Protein 3U0R (pdb70)

Structure (mmCIF, N/CA/C/O backbone):
data_3U0R
#
_entry.id   3U0R
#
_cell.length_a   46.423
_cell.length_b   88.614
_cell.length_c   136.290
_cell.angle_alpha   90.00
_cell.angle_beta   90.00
_cell.angle_gamma   90.00
#
_symmetry.space_group_name_H-M   'P 21 21 21'
#
loop_
_entity.id
_entity.type
_entity.pdbx_description
1 polymer 'Apoptosis inhibitor 5'
2 water water
#
loop_
_atom_site.group_PDB
_atom_site.id
_atom_site.type_symbol
_atom_site.label_atom_id
_atom_site.label_alt_id
_atom_site.label_comp_id
_atom_site.label_asym_id
_atom_site.label_entity_id
_atom_site.label_seq_id
_atom_site.pdbx_PDB_ins_code
_atom_site.Cartn_x
_atom_site.Cartn_y
_atom_site.Cartn_z
_atom_site.occupancy
_atom_site.B_iso_or_equiv
_atom_site.auth_seq_id
_atom_site.auth_comp_id
_atom_site.auth_asym_id
_atom_site.auth_atom_id
_atom_site.pdbx_PDB_model_num
ATOM 1 N N . PRO A 1 5 ? -3.858 42.915 19.197 1.00 56.95 2 PRO A N 1
ATOM 2 C CA . PRO A 1 5 ? -2.700 43.680 19.631 1.00 55.72 2 PRO A CA 1
ATOM 3 C C . PRO A 1 5 ? -1.655 42.824 20.232 1.00 51.65 2 PRO A C 1
ATOM 4 O O . PRO A 1 5 ? -0.550 42.993 19.802 1.00 55.02 2 PRO A O 1
ATOM 8 N N . THR A 1 6 ? -1.932 41.972 21.199 1.00 43.68 3 THR A N 1
ATOM 9 C CA . THR A 1 6 ? -0.774 41.192 21.719 1.00 43.17 3 THR A CA 1
ATOM 10 C C . THR A 1 6 ? -0.902 39.670 21.556 1.00 39.58 3 THR A C 1
ATOM 11 O O . THR A 1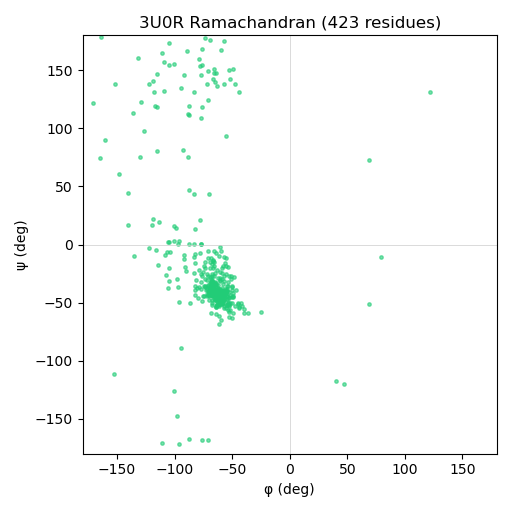 6 ? -1.975 39.113 21.789 1.00 36.85 3 THR A O 1
ATOM 15 N N . VAL A 1 7 ? 0.200 38.991 21.212 1.00 39.43 4 VAL A N 1
ATOM 16 C CA . VAL A 1 7 ? 0.140 37.535 20.983 1.00 37.96 4 VAL A CA 1
ATOM 17 C C . VAL A 1 7 ? -0.297 36.785 22.248 1.00 38.16 4 VAL A C 1
ATOM 18 O O . VAL A 1 7 ? -1.080 35.836 22.167 1.00 36.51 4 VAL A O 1
ATOM 22 N N . GLU A 1 8 ? 0.166 37.234 23.417 1.00 39.30 5 GLU A N 1
ATOM 23 C CA . GLU A 1 8 ? -0.237 36.595 24.676 1.00 41.55 5 GLU A CA 1
ATOM 24 C C . GLU A 1 8 ? -1.748 36.599 24.770 1.00 38.95 5 GLU A C 1
ATOM 25 O O . GLU A 1 8 ? -2.368 35.616 25.165 1.00 38.59 5 GLU A O 1
ATOM 31 N N . GLU A 1 9 ? -2.340 37.717 24.384 1.00 40.31 6 GLU A N 1
ATOM 32 C CA . GLU A 1 9 ? -3.752 37.899 24.580 1.00 40.35 6 GLU A CA 1
ATOM 33 C C . GLU A 1 9 ? -4.579 37.144 23.518 1.00 35.84 6 GLU A C 1
ATOM 34 O O . GLU A 1 9 ? -5.648 36.601 23.811 1.00 35.21 6 GLU A O 1
ATOM 40 N N . LEU A 1 10 ? -4.076 37.106 22.290 1.00 33.09 7 LEU A N 1
ATOM 41 C CA . LEU A 1 10 ? -4.713 36.316 21.230 1.00 33.31 7 LEU A CA 1
ATOM 42 C C . LEU A 1 10 ? -4.675 34.827 21.582 1.00 33.29 7 LEU A C 1
ATOM 43 O O . LEU A 1 10 ? -5.678 34.135 21.444 1.00 33.73 7 LEU A O 1
ATOM 48 N N . TYR A 1 11 ? -3.538 34.358 22.093 1.00 30.13 8 TYR A N 1
ATOM 49 C CA . TYR A 1 11 ? -3.453 32.993 22.572 1.00 33.75 8 TYR A CA 1
ATOM 50 C C . TYR A 1 11 ? -4.480 32.724 23.652 1.00 35.33 8 TYR A C 1
ATOM 51 O O . TYR A 1 11 ? -5.231 31.753 23.558 1.00 36.90 8 TYR A O 1
ATOM 60 N N . ARG A 1 12 ? -4.533 33.587 24.668 1.00 37.64 9 ARG A N 1
ATOM 61 C CA . ARG A 1 12 ? -5.485 33.383 25.757 1.00 37.79 9 ARG A CA 1
ATOM 62 C C . ARG A 1 12 ? -6.922 33.308 25.234 1.00 36.21 9 ARG A C 1
ATOM 63 O O . ARG A 1 12 ? -7.702 32.478 25.706 1.00 32.71 9 ARG A O 1
ATOM 71 N N . ASN A 1 13 ? -7.270 34.155 24.263 1.00 34.41 10 ASN A N 1
ATOM 72 C CA . ASN A 1 13 ? -8.662 34.180 23.781 1.00 37.69 10 ASN A CA 1
ATOM 73 C C . ASN A 1 13 ? -9.001 33.028 22.854 1.00 37.58 10 ASN A C 1
ATOM 74 O O . ASN A 1 13 ? -10.132 32.555 22.852 1.00 39.45 10 ASN A O 1
ATOM 79 N N . TYR A 1 14 ? -8.011 32.580 22.083 1.00 35.26 11 TYR A N 1
ATOM 80 C CA . TYR A 1 14 ? -8.075 31.304 21.402 1.00 34.53 11 TYR A CA 1
ATOM 81 C C . TYR A 1 14 ? -8.405 30.191 22.382 1.00 32.84 11 TYR A C 1
ATOM 82 O O . TYR A 1 14 ? -9.323 29.408 22.137 1.00 35.09 11 TYR A O 1
ATOM 91 N N . GLY A 1 15 ? -7.643 30.107 23.474 1.00 32.34 12 GLY A N 1
ATOM 92 C CA . GLY A 1 15 ? -7.882 29.113 24.523 1.00 32.49 12 GLY A CA 1
ATOM 93 C C . GLY A 1 15 ? -9.343 29.181 24.969 1.00 38.28 12 GLY A C 1
ATOM 94 O O . GLY A 1 15 ? -10.045 28.168 24.993 1.00 38.33 12 GLY A O 1
ATOM 95 N N . ILE A 1 16 ? -9.808 30.394 25.272 1.00 41.31 13 ILE A N 1
ATOM 96 C CA . ILE A 1 16 ? -11.187 30.635 25.689 1.00 43.81 13 ILE A CA 1
ATOM 97 C C . ILE A 1 16 ? -12.191 30.046 24.709 1.00 44.41 13 ILE A C 1
ATOM 98 O O . ILE A 1 16 ? -13.026 29.218 25.092 1.00 46.40 13 ILE A O 1
ATOM 103 N N . LEU A 1 17 ? -12.109 30.476 23.453 1.00 41.97 14 LEU A N 1
ATOM 104 C CA . LEU A 1 17 ? -13.035 30.002 22.435 1.00 42.24 14 LEU A CA 1
ATOM 105 C C . LEU A 1 17 ? -12.926 28.500 22.249 1.00 44.31 14 LEU A C 1
ATOM 106 O O . LEU A 1 17 ? -13.908 27.842 21.923 1.00 49.78 14 LEU A O 1
ATOM 111 N N . ALA A 1 18 ? -11.738 27.948 22.479 1.00 43.91 15 ALA A N 1
ATOM 112 C CA . ALA A 1 18 ? -11.534 26.517 22.241 1.00 45.95 15 ALA A CA 1
ATOM 113 C C . ALA A 1 18 ? -12.015 25.654 23.405 1.00 52.48 15 ALA A C 1
ATOM 114 O O . ALA A 1 18 ? -12.670 24.633 23.189 1.00 56.36 15 ALA A O 1
ATOM 116 N N . ASP A 1 19 ? -11.703 26.068 24.635 1.00 55.17 16 ASP A N 1
ATOM 117 C CA . ASP A 1 19 ? -12.155 25.344 25.827 1.00 56.26 16 ASP A CA 1
ATOM 118 C C . ASP A 1 19 ? -13.673 25.387 25.996 1.00 59.40 16 ASP A C 1
ATOM 119 O O . ASP A 1 19 ? -14.275 24.416 26.459 1.00 62.44 16 ASP A O 1
ATOM 124 N N . ALA A 1 20 ? -14.289 26.502 25.605 1.00 58.95 17 ALA A N 1
ATOM 125 C CA . ALA A 1 20 ? -15.743 26.656 25.698 1.00 61.89 17 ALA A CA 1
ATOM 126 C C . ALA A 1 20 ? -16.516 25.546 24.971 1.00 68.54 17 ALA A C 1
ATOM 127 O O . ALA A 1 20 ? -17.736 25.421 25.150 1.00 66.50 17 ALA A O 1
ATOM 129 N N . THR A 1 21 ? -15.799 24.742 24.171 1.00 72.27 18 THR A N 1
ATOM 130 C CA . THR A 1 21 ? -16.373 23.632 23.382 1.00 71.89 18 THR A CA 1
ATOM 131 C C . THR A 1 21 ? -17.720 24.022 22.771 1.00 75.09 18 THR A C 1
ATOM 132 O O . THR A 1 21 ? -17.812 25.057 22.111 1.00 75.25 18 THR A O 1
ATOM 136 N N . GLU A 1 22 ? -18.773 23.337 23.149 1.00 77.15 19 GLU A N 1
ATOM 137 C CA . GLU A 1 22 ? -20.076 23.568 22.567 1.00 76.01 19 GLU A CA 1
ATOM 138 C C . GLU A 1 22 ? -20.697 24.892 22.980 1.00 73.60 19 GLU A C 1
ATOM 139 O O . GLU A 1 22 ? -21.757 25.256 22.518 1.00 71.92 19 GLU A O 1
ATOM 145 N N . GLN A 1 23 ? -20.048 25.593 23.888 1.00 73.74 20 GLN A N 1
ATOM 146 C CA . GLN A 1 23 ? -20.556 26.861 24.382 1.00 72.83 20 GLN A CA 1
ATOM 147 C C . GLN A 1 23 ? -19.933 28.087 23.737 1.00 73.22 20 GLN A C 1
ATOM 148 O O . GLN A 1 23 ? -20.041 29.172 24.272 1.00 74.81 20 GLN A O 1
ATOM 154 N N . VAL A 1 24 ? -19.239 27.918 22.620 1.00 67.14 21 VAL A N 1
ATOM 155 C CA . VAL A 1 24 ? -18.384 28.993 22.086 1.00 63.39 21 VAL A CA 1
ATOM 156 C C . VAL A 1 24 ? -19.139 30.306 21.830 1.00 65.58 21 VAL A C 1
ATOM 157 O O . VAL A 1 24 ? -18.597 31.392 22.074 1.00 65.96 21 VAL A O 1
ATOM 161 N N . GLY A 1 25 ? -20.378 30.203 21.340 1.00 64.09 22 GLY A N 1
ATOM 162 C CA . GLY A 1 25 ? -21.220 31.375 21.069 1.00 61.53 22 GLY A CA 1
ATOM 163 C C . GLY A 1 25 ? -21.383 32.267 22.294 1.00 66.99 22 GLY A C 1
ATOM 164 O O . GLY A 1 25 ? -21.740 33.441 22.171 1.00 70.63 22 GLY A O 1
ATOM 165 N N . GLN A 1 26 ? -21.098 31.719 23.475 1.00 63.98 23 GLN A N 1
ATOM 166 C CA . GLN A 1 26 ? -21.257 32.451 24.726 1.00 65.24 23 GLN A CA 1
ATOM 167 C C . GLN A 1 26 ? -20.051 33.349 25.003 1.00 64.59 23 GLN A C 1
ATOM 168 O O . GLN A 1 26 ? -19.896 33.875 26.114 1.00 60.45 23 GLN A O 1
ATOM 174 N N . HIS A 1 27 ? -19.212 33.541 23.982 1.00 63.23 24 HIS A N 1
ATOM 175 C CA . HIS A 1 27 ? -17.963 34.298 24.127 1.00 57.73 24 HIS A CA 1
ATOM 176 C C . HIS A 1 27 ? -17.649 35.174 22.948 1.00 55.79 24 HIS A C 1
ATOM 177 O O . HIS A 1 27 ? -16.502 35.245 22.492 1.00 54.45 24 HIS A O 1
ATOM 184 N N . LYS A 1 28 ? -18.666 35.875 22.461 1.00 53.37 25 LYS A N 1
ATOM 185 C CA . LYS A 1 28 ? -18.507 36.848 21.387 1.00 52.02 25 LYS A CA 1
ATOM 186 C C . LYS A 1 28 ? -17.379 37.847 21.680 1.00 48.15 25 LYS A C 1
ATOM 187 O O . LYS A 1 28 ? -16.729 38.341 20.767 1.00 46.81 25 LYS A O 1
ATOM 193 N N . ASP A 1 29 ? -17.148 38.116 22.964 1.00 51.89 26 ASP A N 1
ATOM 194 C CA . ASP A 1 29 ? -16.113 39.060 23.418 1.00 52.12 26 ASP A CA 1
ATOM 195 C C . ASP A 1 29 ? -14.708 38.609 23.022 1.00 49.68 26 ASP A C 1
ATOM 196 O O . ASP A 1 29 ? -13.887 39.423 22.578 1.00 43.94 26 ASP A O 1
ATOM 201 N N . ALA A 1 30 ? -14.451 37.309 23.175 1.00 46.81 27 ALA A N 1
ATOM 202 C CA . ALA A 1 30 ? -13.141 36.733 22.866 1.00 42.96 27 ALA A CA 1
ATOM 203 C C . ALA A 1 30 ? -12.856 36.774 21.366 1.00 41.55 27 ALA A C 1
ATOM 204 O O . ALA A 1 30 ? -11.754 37.145 20.945 1.00 39.30 27 ALA A O 1
ATOM 206 N N . TYR A 1 31 ? -13.864 36.426 20.563 1.00 40.10 28 TYR A N 1
ATOM 207 C CA . TYR A 1 31 ? -13.717 36.441 19.114 1.00 41.87 28 TYR A CA 1
ATOM 208 C C . TYR A 1 31 ? -13.491 37.847 18.594 1.00 42.61 28 TYR A C 1
ATOM 209 O O . TYR A 1 31 ? -12.774 38.048 17.598 1.00 43.88 28 TYR A O 1
ATOM 218 N N . GLN A 1 32 ? -14.086 38.821 19.280 1.00 43.58 29 GLN A N 1
ATOM 219 C CA . GLN A 1 32 ? -13.893 40.225 18.932 1.00 41.95 29 GLN A CA 1
ATOM 220 C C . GLN A 1 32 ? -12.420 40.585 19.090 1.00 41.06 29 GLN A C 1
ATOM 221 O O . GLN A 1 32 ? -11.825 41.217 18.207 1.00 41.97 29 GLN A O 1
ATOM 227 N N . VAL A 1 33 ? -11.834 40.164 20.212 1.00 39.76 30 VAL A N 1
ATOM 228 C CA . VAL A 1 33 ? -10.413 40.360 20.462 1.00 40.22 30 VAL A CA 1
ATOM 229 C C . VAL A 1 33 ? -9.590 39.746 19.337 1.00 41.94 30 VAL A C 1
ATOM 230 O O . VAL A 1 33 ? -8.612 40.340 18.875 1.00 41.15 30 VAL A O 1
ATOM 234 N N . ILE A 1 34 ? -9.991 38.559 18.887 1.00 40.12 31 ILE A N 1
ATOM 235 C CA . ILE A 1 34 ? -9.325 37.946 17.746 1.00 39.46 31 ILE A CA 1
ATOM 236 C C . ILE A 1 34 ? -9.405 38.819 16.484 1.00 38.80 31 ILE A C 1
ATOM 237 O O . ILE A 1 34 ? -8.410 38.946 15.765 1.00 35.77 31 ILE A O 1
ATOM 242 N N . LEU A 1 35 ? -10.567 39.422 16.216 1.00 38.99 32 LEU A N 1
ATOM 243 C CA . LEU A 1 35 ? -10.700 40.277 15.025 1.00 37.87 32 LEU A CA 1
ATOM 244 C C . LEU A 1 35 ? -9.851 41.522 15.167 1.00 40.60 32 LEU A C 1
ATOM 245 O O . LEU A 1 35 ? -9.234 41.964 14.198 1.00 43.98 32 LEU A O 1
ATOM 250 N N . ASP A 1 36 ? -9.816 42.087 16.373 1.00 39.26 33 ASP A N 1
ATOM 251 C CA . ASP A 1 36 ? -8.917 43.204 16.650 1.00 40.40 33 ASP A CA 1
ATOM 252 C C . ASP A 1 36 ? -7.491 42.884 16.232 1.00 37.83 33 ASP A C 1
ATOM 253 O O . ASP A 1 36 ? -6.715 43.773 15.889 1.00 37.83 33 ASP A O 1
ATOM 258 N N . GLY A 1 37 ? -7.174 41.593 16.232 1.00 40.59 34 GLY A N 1
ATOM 259 C CA . GLY A 1 37 ? -5.847 41.097 15.894 1.00 40.91 34 GLY A CA 1
ATOM 260 C C . GLY A 1 37 ? -5.280 41.673 14.622 1.00 40.43 34 GLY A C 1
ATOM 261 O O . GLY A 1 37 ? -4.067 41.788 14.485 1.00 43.17 34 GLY A O 1
ATOM 262 N N . VAL A 1 38 ? -6.153 42.056 13.698 1.00 41.11 35 VAL A N 1
ATOM 263 C CA . VAL A 1 38 ? -5.710 42.515 12.382 1.00 42.87 35 VAL A CA 1
ATOM 264 C C . VAL A 1 38 ? -5.092 43.897 12.410 1.00 44.49 35 VAL A C 1
ATOM 265 O O . VAL A 1 38 ? -4.420 44.315 11.447 1.00 44.12 35 VAL A O 1
ATOM 269 N N . LYS A 1 39 ? -5.318 44.606 13.508 1.00 43.97 36 LYS A N 1
ATOM 270 C CA . LYS A 1 39 ? -4.698 45.906 13.696 1.00 46.59 36 LYS A CA 1
ATOM 271 C C . LYS A 1 39 ? -3.270 45.780 14.253 1.00 46.47 36 LYS A C 1
ATOM 272 O O . LYS A 1 39 ? -2.513 46.746 14.282 1.00 45.03 36 LYS A O 1
A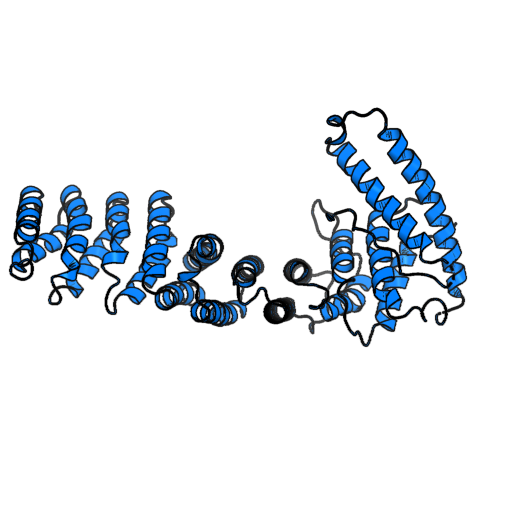TOM 278 N N . GLY A 1 40 ? -2.900 44.581 14.687 1.00 46.85 37 GLY A N 1
ATOM 279 C CA . GLY A 1 40 ? -1.610 44.385 15.346 1.00 44.28 37 GLY A CA 1
ATOM 280 C C . GLY A 1 40 ? -0.435 44.380 14.382 1.00 41.73 37 GLY A C 1
ATOM 281 O O . GLY A 1 40 ? -0.554 44.741 13.207 1.00 43.52 37 GLY A O 1
ATOM 282 N N . GLY A 1 41 ? 0.716 43.965 14.882 1.00 40.19 38 GLY A N 1
ATOM 283 C CA . GLY A 1 41 ? 1.885 43.837 14.026 1.00 39.82 38 GLY A CA 1
ATOM 284 C C . GLY A 1 41 ? 1.949 42.470 13.350 1.00 41.20 38 GLY A C 1
ATOM 285 O O . GLY A 1 41 ? 0.985 41.687 13.371 1.00 41.02 38 GLY A O 1
ATOM 286 N N . THR A 1 42 ? 3.107 42.182 12.776 1.00 37.96 39 THR A N 1
ATOM 287 C CA . THR A 1 42 ? 3.331 40.961 12.040 1.00 38.18 39 THR A CA 1
ATOM 288 C C . THR A 1 42 ? 2.911 39.690 12.783 1.00 38.59 39 THR A C 1
ATOM 289 O O . THR A 1 42 ? 1.992 38.997 12.344 1.00 36.58 39 THR A O 1
ATOM 293 N N . LYS A 1 43 ? 3.555 39.397 13.909 1.00 38.79 40 LYS A N 1
ATOM 294 C CA . LYS A 1 43 ? 3.282 38.149 14.609 1.00 40.16 40 LYS A CA 1
ATOM 295 C C . LYS A 1 43 ? 1.804 38.025 14.998 1.00 41.01 40 LYS A C 1
ATOM 296 O O . LYS A 1 43 ? 1.235 36.926 14.981 1.00 40.23 40 LYS A O 1
ATOM 302 N N . GLU A 1 44 ? 1.181 39.162 15.318 1.00 39.22 41 GLU A N 1
ATOM 303 C CA . GLU A 1 44 ? -0.217 39.189 15.733 1.00 36.53 41 GLU A CA 1
ATOM 304 C C . GLU A 1 44 ? -1.153 38.912 14.558 1.00 34.51 41 GLU A C 1
ATOM 305 O O . GLU A 1 44 ? -2.086 38.137 14.662 1.00 30.16 41 GLU A O 1
ATOM 311 N N . LYS A 1 45 ? -0.873 39.535 13.424 1.00 37.56 42 LYS A N 1
ATOM 312 C CA . LYS A 1 45 ? -1.653 39.297 12.227 1.00 36.53 42 LYS A CA 1
ATOM 313 C C . LYS A 1 45 ? -1.546 37.845 11.775 1.00 37.47 42 LYS A C 1
ATOM 314 O O . LYS A 1 45 ? -2.558 37.234 11.411 1.00 38.15 42 LYS A O 1
ATOM 320 N N . ARG A 1 46 ? -0.342 37.280 11.859 1.00 34.78 43 ARG A N 1
ATOM 321 C CA . ARG A 1 46 ? -0.141 35.872 11.553 1.00 33.25 43 ARG A CA 1
ATOM 322 C C . ARG A 1 46 ? -1.066 34.986 12.365 1.00 34.83 43 ARG A C 1
ATOM 323 O O . ARG A 1 46 ? -1.551 33.978 11.869 1.00 36.25 43 ARG A O 1
ATOM 331 N N . LEU A 1 47 ? -1.331 35.373 13.606 1.00 32.96 44 LEU A N 1
ATOM 332 C CA . LEU A 1 47 ? -2.245 34.615 14.429 1.00 30.53 44 LEU A CA 1
ATOM 333 C C . LEU A 1 47 ? -3.691 34.841 14.031 1.00 32.41 44 LEU A C 1
ATOM 334 O O . LEU A 1 47 ? -4.474 33.881 13.936 1.00 33.96 44 LEU A O 1
ATOM 339 N N . ALA A 1 48 ? -4.050 36.099 13.788 1.00 31.74 45 ALA A N 1
ATOM 340 C CA . ALA A 1 48 ? -5.428 36.431 13.448 1.00 32.92 45 ALA A CA 1
ATOM 341 C C . ALA A 1 48 ? -5.848 35.678 12.175 1.00 32.26 45 ALA A C 1
ATOM 342 O O . ALA A 1 48 ? -6.974 35.163 12.080 1.00 31.69 45 ALA A O 1
ATOM 344 N N . ALA A 1 49 ? -4.919 35.598 11.226 1.00 29.75 46 ALA A N 1
ATOM 345 C CA . ALA A 1 49 ? -5.122 34.865 9.984 1.00 29.23 46 ALA A CA 1
ATOM 346 C C . ALA A 1 49 ? -5.511 33.392 10.195 1.00 30.67 46 ALA A C 1
ATOM 347 O O . ALA A 1 49 ? -6.141 32.791 9.344 1.00 29.54 46 ALA A O 1
ATOM 349 N N . GLN A 1 50 ? -5.146 32.815 11.326 1.00 29.84 47 GLN A N 1
ATOM 350 C CA . GLN A 1 50 ? -5.560 31.466 11.595 1.00 29.81 47 GLN A CA 1
ATOM 351 C C . GLN A 1 50 ? -6.807 31.466 12.474 1.00 31.84 47 GLN A C 1
ATOM 352 O O . GLN A 1 50 ? -7.703 30.638 12.293 1.00 34.28 47 GLN A O 1
ATOM 358 N N . PHE A 1 51 ? -6.885 32.416 13.403 1.00 32.53 48 PHE A N 1
ATOM 359 C CA . PHE A 1 51 ? -7.924 32.377 14.429 1.00 31.46 48 PHE A CA 1
ATOM 360 C C . PHE A 1 51 ? -9.262 32.924 13.966 1.00 30.58 48 PHE A C 1
ATOM 361 O O . PHE A 1 51 ? -10.297 32.406 14.356 1.00 28.97 48 PHE A O 1
ATOM 369 N N . ILE A 1 52 ? -9.249 33.951 13.130 1.00 29.12 49 ILE A N 1
ATOM 370 C CA . ILE A 1 52 ? -10.501 34.435 12.565 1.00 31.09 49 ILE A CA 1
ATOM 371 C C . ILE A 1 52 ? -11.278 33.337 11.808 1.00 33.00 49 ILE A C 1
ATOM 372 O O . ILE A 1 52 ? -12.434 33.089 12.137 1.00 35.75 49 ILE A O 1
ATOM 377 N N . PRO A 1 53 ? -10.650 32.655 10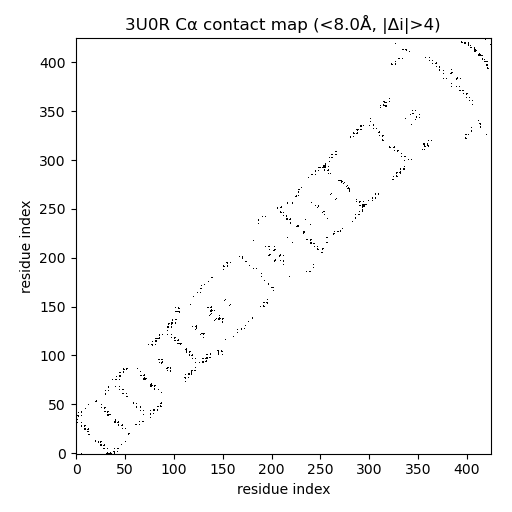.816 1.00 34.48 50 PRO A N 1
ATOM 378 C CA . PRO A 1 53 ? -11.449 31.641 10.106 1.00 33.22 50 PRO A CA 1
ATOM 379 C C . PRO A 1 53 ? -11.890 30.495 11.024 1.00 34.50 50 PRO A C 1
ATOM 380 O O . PRO A 1 53 ? -12.994 29.962 10.867 1.00 37.77 50 PRO A O 1
ATOM 384 N N . LYS A 1 54 ? -11.043 30.131 11.980 1.00 29.90 51 LYS A N 1
ATOM 385 C CA . LYS A 1 54 ? -11.293 28.945 12.789 1.00 31.09 51 LYS A CA 1
ATOM 386 C C . LYS A 1 54 ? -12.634 28.982 13.516 1.00 33.88 51 LYS A C 1
ATOM 387 O O . LYS A 1 54 ? -13.360 27.979 13.542 1.00 38.18 51 LYS A O 1
ATOM 393 N N . PHE A 1 55 ? -12.976 30.123 14.108 1.00 32.81 52 PHE A N 1
ATOM 394 C CA . PHE A 1 55 ? -14.213 30.174 14.892 1.00 37.29 52 PHE A CA 1
ATOM 395 C C . PHE A 1 55 ? -15.333 30.906 14.193 1.00 37.15 52 PHE A C 1
ATOM 396 O O . PHE A 1 55 ? -16.421 31.045 14.739 1.00 37.23 52 PHE A O 1
ATOM 404 N N . PHE A 1 56 ? -15.052 31.350 12.971 1.00 37.46 53 PHE A N 1
ATOM 405 C CA . PHE A 1 56 ? -15.978 32.145 12.186 1.00 39.92 53 PHE A CA 1
ATOM 406 C C . PHE A 1 56 ? -17.419 31.649 12.275 1.00 42.20 53 PHE A C 1
ATOM 407 O O . PHE A 1 56 ? -18.329 32.416 12.581 1.00 44.63 53 PHE A O 1
ATOM 415 N N . LYS A 1 57 ? -17.622 30.363 12.004 1.00 42.22 54 LYS A N 1
ATOM 416 C CA . LYS A 1 57 ? -18.961 29.802 11.921 1.00 42.36 54 LYS A CA 1
ATOM 417 C C . LYS A 1 57 ? -19.807 29.983 13.181 1.00 46.22 54 LYS A C 1
ATOM 418 O O . LYS A 1 57 ? -21.004 29.751 13.145 1.00 44.90 54 LYS A O 1
ATOM 424 N N . HIS A 1 58 ? -19.199 30.413 14.286 1.00 47.79 55 HIS A N 1
ATOM 425 C CA . HIS A 1 58 ? -19.927 30.485 15.558 1.00 46.16 55 HIS A CA 1
ATOM 426 C C . HIS A 1 58 ? -20.568 31.822 15.808 1.00 43.66 55 HIS A C 1
ATOM 427 O O . HIS A 1 58 ? -21.330 31.964 16.756 1.00 41.06 55 HIS A O 1
ATOM 434 N N . PHE A 1 59 ? -20.261 32.823 14.985 1.00 46.04 56 PHE A N 1
ATOM 435 C CA . PHE A 1 59 ? -20.664 34.210 15.310 1.00 46.14 56 PHE A CA 1
ATOM 436 C C . PHE A 1 59 ? -21.373 34.972 14.202 1.00 47.48 56 PHE A C 1
ATOM 437 O O . PHE A 1 59 ? -20.794 35.884 13.604 1.00 49.60 56 PHE A O 1
ATOM 445 N N . PRO A 1 60 ? -22.655 34.635 13.966 1.00 46.77 57 PRO A N 1
ATOM 446 C CA . PRO A 1 60 ? -23.470 35.249 12.908 1.00 49.33 57 PRO A CA 1
ATOM 447 C C . PRO A 1 60 ? -23.473 36.776 12.982 1.00 50.92 57 PRO A C 1
ATOM 448 O O . PRO A 1 60 ? -23.293 37.455 11.958 1.00 52.20 57 PRO A O 1
ATOM 452 N N . GLU A 1 61 ? -23.659 37.293 14.196 1.00 51.59 58 GLU A N 1
ATOM 453 C CA . GLU A 1 61 ? -23.683 38.724 14.482 1.00 54.36 58 GLU A CA 1
ATOM 454 C C . GLU A 1 61 ? -22.335 39.402 14.200 1.00 55.83 58 GLU A C 1
ATOM 455 O O . GLU A 1 61 ? -22.237 40.631 14.238 1.00 55.24 58 GLU A O 1
ATOM 461 N N . LEU A 1 62 ? -21.307 38.603 13.897 1.00 53.98 59 LEU A N 1
ATOM 462 C CA . LEU A 1 62 ? -19.986 39.149 13.565 1.00 49.30 59 LEU A CA 1
ATOM 463 C C . LEU A 1 62 ? -19.437 38.754 12.184 1.00 48.20 59 LEU A C 1
ATOM 464 O O . LEU A 1 62 ? -18.373 39.238 11.786 1.00 46.99 59 LEU A O 1
ATOM 469 N N . ALA A 1 63 ? -20.168 37.909 11.457 1.00 45.49 60 ALA A N 1
ATOM 470 C CA . ALA A 1 63 ? -19.751 37.440 10.131 1.00 44.04 60 ALA A CA 1
ATOM 471 C C . ALA A 1 63 ? -19.160 38.519 9.234 1.00 44.76 60 ALA A C 1
ATOM 472 O O . ALA A 1 63 ? -18.081 38.328 8.674 1.00 45.15 60 ALA A O 1
ATOM 474 N N . ASP A 1 64 ? -19.857 39.645 9.092 1.00 49.48 61 ASP A N 1
ATOM 475 C CA . ASP A 1 64 ? -19.410 40.715 8.190 1.00 49.00 61 ASP A CA 1
ATOM 476 C C . ASP A 1 64 ? -18.039 41.215 8.555 1.00 45.06 61 ASP A C 1
ATOM 477 O O . ASP A 1 64 ? -17.183 41.370 7.681 1.00 49.11 61 ASP A O 1
ATOM 482 N N . SER A 1 65 ? -17.840 41.485 9.844 1.00 39.98 62 SER A N 1
ATOM 483 C CA . SER A 1 65 ? -16.558 41.995 10.321 1.00 40.43 62 SER A CA 1
ATOM 484 C C . SER A 1 65 ? -15.458 40.952 10.161 1.00 41.79 62 SER A C 1
ATOM 485 O O . SER A 1 65 ? -14.300 41.298 9.924 1.00 42.72 62 SER A O 1
ATOM 488 N N . ALA A 1 66 ? -15.831 39.678 10.282 1.00 40.07 63 ALA A N 1
ATOM 489 C CA . ALA A 1 66 ? -14.896 38.563 10.141 1.00 40.27 63 ALA A CA 1
ATOM 490 C C . ALA A 1 66 ? -14.318 38.475 8.727 1.00 38.23 63 ALA A C 1
ATOM 491 O O . ALA A 1 66 ? -13.091 38.489 8.541 1.00 38.63 63 ALA A O 1
ATOM 493 N N . ILE A 1 67 ? -15.186 38.430 7.727 1.00 38.41 64 ILE A N 1
ATOM 494 C CA . ILE A 1 67 ? -14.695 38.349 6.350 1.00 40.87 64 ILE A CA 1
ATOM 495 C C . ILE A 1 67 ? -13.853 39.570 6.006 1.00 38.82 64 ILE A C 1
ATOM 496 O O . ILE A 1 67 ? -12.775 39.444 5.433 1.00 40.12 64 ILE A O 1
ATOM 501 N N . ASN A 1 68 ? -14.338 40.758 6.354 1.00 39.30 65 ASN A N 1
ATOM 502 C CA . ASN A 1 68 ? -13.598 41.973 6.011 1.00 38.71 65 ASN A CA 1
ATOM 503 C C . ASN A 1 68 ? -12.234 42.004 6.660 1.00 37.59 65 ASN A C 1
ATOM 504 O O . ASN A 1 68 ? -11.265 42.452 6.048 1.00 40.98 65 ASN A O 1
ATOM 509 N N . ALA A 1 69 ? -12.161 41.520 7.898 1.00 36.26 66 ALA A N 1
ATOM 510 C CA . ALA A 1 69 ? -10.886 41.446 8.612 1.00 35.58 66 ALA A CA 1
ATOM 511 C C . ALA A 1 69 ? -9.941 40.476 7.911 1.00 36.39 66 ALA A C 1
ATOM 512 O O . ALA A 1 69 ? -8.792 40.810 7.646 1.00 36.44 66 ALA A O 1
ATOM 514 N N . GLN A 1 70 ? -10.453 39.292 7.576 1.00 34.47 67 GLN A N 1
ATOM 515 C CA . GLN A 1 70 ? -9.690 38.326 6.827 1.00 35.58 67 GLN A CA 1
ATOM 516 C C . GLN A 1 70 ? -9.214 38.889 5.476 1.00 37.96 67 GLN A C 1
ATOM 517 O O . GLN A 1 70 ? -8.043 38.676 5.095 1.00 36.61 67 GLN A O 1
ATOM 523 N N . LEU A 1 71 ? -10.094 39.605 4.763 1.00 34.31 68 LEU A N 1
ATOM 524 C CA . LEU A 1 71 ? -9.719 40.169 3.453 1.00 33.71 68 LEU A CA 1
ATOM 525 C C . LEU A 1 71 ? -8.679 41.269 3.583 1.00 35.46 68 LEU A C 1
ATOM 526 O O . LEU A 1 71 ? -7.885 41.492 2.671 1.00 36.27 68 LEU A O 1
ATOM 531 N N . ASP A 1 72 ? -8.652 41.957 4.719 1.00 35.15 69 ASP A N 1
ATOM 532 C CA . ASP A 1 72 ? -7.555 42.894 4.949 1.00 39.08 69 ASP A CA 1
ATOM 533 C C . ASP A 1 72 ? -6.244 42.124 4.938 1.00 39.03 69 ASP A C 1
ATOM 534 O O . ASP A 1 72 ? -5.274 42.546 4.320 1.00 39.84 69 ASP A O 1
ATOM 539 N N . LEU A 1 73 ? -6.226 40.981 5.624 1.00 40.00 70 LEU A N 1
ATOM 540 C CA . LEU A 1 73 ? -5.022 40.166 5.699 1.00 37.08 70 LEU A CA 1
ATOM 541 C C . LEU A 1 73 ? -4.701 39.590 4.343 1.00 36.66 70 LEU A C 1
ATOM 542 O O . LEU A 1 73 ? -3.535 39.396 4.014 1.00 38.33 70 LEU A O 1
ATOM 547 N N . CYS A 1 74 ? -5.733 39.335 3.542 1.00 34.79 71 CYS A N 1
ATOM 548 C CA . CYS A 1 74 ? -5.488 38.830 2.192 1.00 37.52 71 CYS A CA 1
ATOM 549 C C . CYS A 1 74 ? -4.805 39.843 1.285 1.00 38.41 71 CYS A C 1
ATOM 550 O O . CYS A 1 74 ? -4.303 39.471 0.234 1.00 39.12 71 CYS A O 1
ATOM 553 N N . GLU A 1 75 ? -4.774 41.113 1.686 1.00 41.73 72 GLU A N 1
ATOM 554 C CA . GLU A 1 75 ? -4.054 42.133 0.900 1.00 42.60 72 GLU A CA 1
ATOM 555 C C . GLU A 1 75 ? -2.939 42.793 1.702 1.00 42.75 72 GLU A C 1
ATOM 556 O O . GLU A 1 75 ? -2.419 43.852 1.328 1.00 41.88 72 GLU A O 1
ATOM 562 N N . ASP A 1 76 ? -2.554 42.141 2.795 1.00 41.62 73 ASP A N 1
ATOM 563 C CA . ASP A 1 76 ? -1.383 42.561 3.534 1.00 44.12 73 ASP A CA 1
ATOM 564 C C . ASP A 1 76 ? -0.164 42.670 2.619 1.00 49.50 73 ASP A C 1
ATOM 565 O O . ASP A 1 76 ? -0.041 41.971 1.613 1.00 46.11 73 ASP A O 1
ATOM 570 N N . GLU A 1 77 ? 0.730 43.576 2.979 1.00 51.32 74 GLU A N 1
ATOM 571 C CA . GLU A 1 77 ? 1.960 43.807 2.240 1.00 49.66 74 GLU A CA 1
ATOM 572 C C . GLU A 1 77 ? 2.911 42.626 2.448 1.00 45.35 74 GLU A C 1
ATOM 573 O O . GLU A 1 77 ? 3.631 42.238 1.543 1.00 48.60 74 GLU A O 1
ATOM 579 N N . ASP A 1 78 ? 2.906 42.050 3.643 1.00 40.82 75 ASP A N 1
ATOM 580 C CA . ASP A 1 78 ? 3.706 40.866 3.893 1.00 39.84 75 ASP A CA 1
ATOM 581 C C . ASP A 1 78 ? 3.042 39.636 3.261 1.00 40.54 75 ASP A C 1
ATOM 582 O O . ASP A 1 78 ? 1.930 39.230 3.627 1.00 41.23 75 ASP A O 1
ATOM 587 N N . VAL A 1 79 ? 3.752 39.026 2.329 1.00 37.28 76 VAL A N 1
ATOM 588 C CA . VAL A 1 79 ? 3.176 37.969 1.534 1.00 35.98 76 VAL A CA 1
ATOM 589 C C . VAL A 1 79 ? 2.880 36.711 2.368 1.00 38.45 76 VAL A C 1
ATOM 590 O O . VAL A 1 79 ? 1.879 36.021 2.122 1.00 40.27 76 VAL A O 1
ATOM 594 N N . SER A 1 80 ? 3.698 36.434 3.381 1.00 36.05 77 SER A N 1
ATOM 595 C CA . SER A 1 80 ? 3.419 35.291 4.253 1.00 37.06 77 SER A CA 1
ATOM 596 C C . SER A 1 80 ? 2.155 35.517 5.092 1.00 37.97 77 SER A C 1
ATOM 597 O O . SER A 1 80 ? 1.432 34.571 5.413 1.00 41.15 77 SER A O 1
ATOM 600 N N . ILE A 1 81 ? 1.868 36.769 5.428 1.00 37.45 78 ILE A N 1
ATOM 601 C CA . ILE A 1 81 ? 0.582 37.070 6.033 1.00 35.52 78 ILE A CA 1
ATOM 602 C C . ILE A 1 81 ? -0.534 36.807 5.006 1.00 36.43 78 ILE A C 1
ATOM 603 O O . ILE A 1 81 ? -1.583 36.260 5.349 1.00 34.50 78 ILE A O 1
ATOM 608 N N . ARG A 1 82 ? -0.308 37.177 3.748 1.00 34.74 79 ARG A N 1
ATOM 609 C CA . ARG A 1 82 ? -1.327 36.943 2.725 1.00 35.11 79 ARG A CA 1
ATOM 610 C C . ARG A 1 82 ? -1.527 35.449 2.506 1.00 32.05 79 ARG A C 1
ATOM 611 O O . ARG A 1 82 ? -2.653 34.981 2.426 1.00 32.12 79 ARG A O 1
ATOM 619 N N . ARG A 1 83 ? -0.434 34.703 2.469 1.00 32.49 80 ARG A N 1
ATOM 620 C CA . ARG A 1 83 ? -0.501 33.258 2.286 1.00 34.04 80 ARG A CA 1
ATOM 621 C C . ARG A 1 83 ? -1.326 32.533 3.365 1.00 34.85 80 ARG A C 1
ATOM 622 O O . ARG A 1 83 ? -2.144 31.660 3.040 1.00 32.23 80 ARG A O 1
ATOM 630 N N . GLN A 1 84 ? -1.129 32.917 4.628 1.00 33.51 81 GLN A N 1
ATOM 631 C CA . GLN A 1 84 ? -1.862 32.317 5.744 1.00 31.73 81 GLN A CA 1
ATOM 632 C C . GLN A 1 84 ? -3.334 32.679 5.688 1.00 30.08 81 GLN A C 1
ATOM 633 O O . GLN A 1 84 ? -4.191 31.827 5.913 1.00 35.52 81 GLN A O 1
ATOM 639 N N . ALA A 1 85 ? -3.629 33.933 5.365 1.00 30.06 82 ALA A N 1
ATOM 640 C CA . ALA A 1 85 ? -5.007 34.412 5.251 1.00 30.57 82 ALA A CA 1
ATOM 641 C C . ALA A 1 85 ? -5.716 33.769 4.063 1.00 31.22 82 ALA A C 1
ATOM 642 O O . ALA A 1 85 ? -6.874 33.353 4.153 1.00 30.58 82 ALA A O 1
ATOM 644 N N . ILE A 1 86 ? -5.016 33.692 2.944 1.00 31.63 83 ILE A N 1
ATOM 645 C CA . ILE A 1 86 ? -5.625 33.170 1.741 1.00 34.37 83 ILE A CA 1
ATOM 646 C C . ILE A 1 86 ? -5.963 31.684 1.879 1.00 33.08 83 ILE A C 1
ATOM 647 O O . ILE A 1 86 ? -6.973 31.231 1.379 1.00 32.88 83 ILE A O 1
ATOM 652 N N . LYS A 1 87 ? -5.115 30.937 2.575 1.00 34.46 84 LYS A N 1
ATOM 653 C CA . LYS A 1 87 ? -5.310 29.500 2.731 1.00 33.33 84 LYS A CA 1
ATOM 654 C C . LYS A 1 87 ? -6.649 29.175 3.396 1.00 36.10 84 LYS A C 1
ATOM 655 O O . LYS A 1 87 ? -7.187 28.098 3.199 1.00 37.29 84 LYS A O 1
ATOM 661 N N . GLU A 1 88 ? -7.191 30.117 4.167 1.00 40.71 85 GLU A N 1
ATOM 662 C CA . GLU A 1 88 ? -8.376 29.858 5.002 1.00 37.66 85 GLU A CA 1
ATOM 663 C C . GLU A 1 88 ? -9.704 30.429 4.474 1.00 36.82 85 GLU A C 1
ATOM 664 O O . GLU A 1 88 ? -10.777 30.144 5.032 1.00 35.74 85 GLU A O 1
ATOM 670 N N . LEU A 1 89 ? -9.628 31.209 3.396 1.00 33.41 86 LEU A N 1
ATOM 671 C CA . LEU A 1 89 ? -10.800 31.778 2.736 1.00 33.44 86 LEU A CA 1
ATOM 672 C C . LEU A 1 89 ? -11.985 30.804 2.470 1.00 32.92 86 LEU A C 1
ATOM 673 O O . LEU A 1 89 ? -13.137 31.205 2.630 1.00 33.77 86 LEU A O 1
ATOM 678 N N . PRO A 1 90 ? -11.712 29.536 2.070 1.00 30.84 87 PRO A N 1
ATOM 679 C CA . PRO A 1 90 ? -12.826 28.580 1.921 1.00 31.75 87 PRO A CA 1
ATOM 680 C C . PRO A 1 90 ? -13.726 28.452 3.155 1.00 33.43 87 PRO A C 1
ATOM 681 O O . PRO A 1 90 ? -14.890 28.144 3.010 1.00 36.56 87 PRO A O 1
ATOM 685 N N . GLN A 1 91 ? -13.194 28.713 4.346 1.00 35.03 88 GLN A N 1
ATOM 686 C CA . GLN A 1 91 ? -13.974 28.636 5.579 1.00 35.90 88 GLN A CA 1
ATOM 687 C C . GLN A 1 91 ? -15.006 29.736 5.690 1.00 36.39 88 GLN A C 1
ATOM 688 O O . GLN A 1 91 ? -15.942 29.636 6.487 1.00 35.34 88 GLN A O 1
ATOM 694 N N . PHE A 1 92 ? -14.807 30.807 4.933 1.00 35.56 89 PHE A N 1
ATOM 695 C CA . PHE A 1 92 ? -15.725 31.941 4.988 1.00 37.79 89 PHE A CA 1
ATOM 696 C C . PHE A 1 92 ? -16.802 31.778 3.950 1.00 36.57 89 PHE A C 1
ATOM 697 O O . PHE A 1 92 ? -17.800 32.489 3.983 1.00 38.35 89 PHE A O 1
ATOM 705 N N . ALA A 1 93 ? -16.596 30.831 3.038 1.00 35.64 90 ALA A N 1
ATOM 706 C CA . ALA A 1 93 ? -17.426 30.716 1.854 1.00 38.51 90 ALA A CA 1
ATOM 707 C C . ALA A 1 93 ? -18.691 29.947 2.157 1.00 40.58 90 ALA A C 1
ATOM 708 O O . ALA A 1 93 ? -19.107 29.085 1.379 1.00 41.08 90 ALA A O 1
ATOM 710 N N . THR A 1 94 ? -19.299 30.257 3.295 1.00 41.90 91 THR A N 1
ATOM 711 C CA . THR A 1 94 ? -20.527 29.597 3.694 1.00 46.00 91 THR A CA 1
ATOM 712 C C . THR A 1 94 ? -21.695 30.534 3.482 1.00 46.96 91 THR A C 1
ATOM 713 O O . THR A 1 94 ? -21.502 31.719 3.155 1.00 45.04 91 THR A O 1
ATOM 717 N N . GLY A 1 95 ? -22.899 29.990 3.689 1.00 50.00 92 GLY A N 1
ATOM 718 C CA . GLY A 1 95 ? -24.155 30.677 3.409 1.00 48.56 92 GLY A CA 1
ATOM 719 C C . GLY A 1 95 ? -24.088 31.311 2.036 1.00 48.49 92 GLY A C 1
ATOM 720 O O . GLY A 1 95 ? -23.843 30.623 1.028 1.00 43.79 92 GLY A O 1
ATOM 721 N N . GLU A 1 96 ? -24.233 32.634 2.032 1.00 46.83 93 GLU A N 1
ATOM 722 C CA . GLU A 1 96 ? -24.278 33.434 0.825 1.00 48.74 93 GLU A CA 1
ATOM 723 C C . GLU A 1 96 ? -22.957 34.142 0.497 1.00 44.94 93 GLU A C 1
ATOM 724 O O . GLU A 1 96 ? -22.959 35.071 -0.306 1.00 47.51 93 GLU A O 1
ATOM 730 N N . ASN A 1 97 ? -21.840 33.732 1.098 1.00 40.80 94 ASN A N 1
ATOM 731 C CA . ASN A 1 97 ? -20.551 34.426 0.849 1.00 40.27 94 ASN A CA 1
ATOM 732 C C . ASN A 1 97 ? -19.691 33.888 -0.296 1.00 39.71 94 ASN A C 1
ATOM 733 O O . ASN A 1 97 ? -18.817 34.593 -0.810 1.00 42.93 94 ASN A O 1
ATOM 738 N N . LEU A 1 98 ? -19.953 32.647 -0.694 1.00 38.77 95 LEU A N 1
ATOM 739 C CA . LEU A 1 98 ? -19.109 31.922 -1.639 1.00 36.17 95 LEU A CA 1
ATOM 740 C C . LEU A 1 98 ? -18.830 32.679 -2.944 1.00 35.92 95 LEU A C 1
ATOM 741 O O . LEU A 1 98 ? -17.706 32.642 -3.437 1.00 35.07 95 LEU A O 1
ATOM 746 N N . PRO A 1 99 ? -19.841 33.364 -3.499 1.00 36.39 96 PRO A N 1
ATOM 747 C CA . PRO A 1 99 ? -19.606 34.063 -4.773 1.00 37.01 96 PRO A CA 1
ATOM 748 C C . PRO A 1 99 ? -18.715 35.284 -4.629 1.00 37.77 96 PRO A C 1
ATOM 749 O O . PRO A 1 99 ? -17.918 35.606 -5.529 1.00 38.31 96 PRO A O 1
ATOM 753 N N . ARG A 1 100 ? -18.846 35.968 -3.504 1.00 36.96 97 ARG A N 1
ATOM 754 C CA . ARG A 1 100 ? -17.958 37.056 -3.214 1.00 37.43 97 ARG A CA 1
ATOM 755 C C . ARG A 1 100 ? -16.523 36.502 -3.014 1.00 38.57 97 ARG A C 1
ATOM 756 O O . ARG A 1 100 ? -15.545 37.084 -3.469 1.00 45.42 97 ARG A O 1
ATOM 764 N N . VAL A 1 101 ? -16.426 35.368 -2.332 1.00 36.17 98 VAL A N 1
ATOM 765 C CA . VAL A 1 101 ? -15.157 34.710 -2.061 1.00 34.12 98 VAL A CA 1
ATOM 766 C C . VAL A 1 101 ? -14.539 34.146 -3.345 1.00 35.40 98 VAL A C 1
ATOM 767 O O . VAL A 1 101 ? -13.313 34.180 -3.520 1.00 35.53 98 VAL A O 1
ATOM 771 N N . ALA A 1 102 ? -15.381 33.637 -4.244 1.00 33.09 99 ALA A N 1
ATOM 772 C CA . ALA A 1 102 ? -14.901 33.125 -5.523 1.00 33.59 99 ALA A CA 1
ATOM 773 C C . ALA A 1 102 ? -14.281 34.267 -6.320 1.00 33.44 99 ALA A C 1
ATOM 774 O O . ALA A 1 102 ? -13.216 34.113 -6.944 1.00 32.29 99 ALA A O 1
ATOM 776 N N . ASP A 1 103 ? -14.923 35.425 -6.250 1.00 32.96 100 ASP A N 1
ATOM 777 C CA . ASP A 1 103 ? -14.441 36.617 -6.921 1.00 34.36 100 ASP A CA 1
ATOM 778 C C . ASP A 1 103 ? -13.058 37.041 -6.440 1.00 38.75 100 ASP A C 1
ATOM 779 O O . ASP A 1 103 ? -12.157 37.300 -7.254 1.00 43.42 100 ASP A O 1
ATOM 784 N N . ILE A 1 104 ? -12.883 37.108 -5.122 1.00 33.82 101 ILE A N 1
ATOM 785 C CA . ILE A 1 104 ? -11.612 37.482 -4.564 1.00 34.83 101 ILE A CA 1
ATOM 786 C C . ILE A 1 104 ? -10.504 36.506 -4.988 1.00 35.78 101 ILE A C 1
ATOM 787 O O . ILE A 1 104 ? -9.435 36.929 -5.437 1.00 35.45 101 ILE A O 1
ATOM 792 N N . LEU A 1 105 ? -10.761 35.207 -4.860 1.00 34.30 102 LEU A N 1
ATOM 793 C CA . LEU A 1 105 ? -9.748 34.203 -5.170 1.00 32.41 102 LEU A CA 1
ATOM 794 C C . LEU A 1 105 ? -9.333 34.297 -6.624 1.00 33.47 102 LEU A C 1
ATOM 795 O O . LEU A 1 105 ? -8.145 34.215 -6.931 1.00 32.22 102 LEU A O 1
ATOM 800 N N . THR A 1 106 ? -10.305 34.506 -7.514 1.00 32.09 103 THR A N 1
ATOM 801 C CA . THR A 1 106 ? -9.980 34.676 -8.923 1.00 31.40 103 THR A CA 1
ATOM 802 C C . THR A 1 106 ? -9.041 35.873 -9.155 1.00 31.13 103 THR A C 1
ATOM 803 O O . THR A 1 106 ? -8.008 35.719 -9.806 1.00 31.31 103 THR A O 1
ATOM 807 N N . GLN A 1 107 ? -9.384 37.050 -8.627 1.00 32.57 104 GLN A N 1
ATOM 808 C CA . GLN A 1 107 ? -8.460 38.204 -8.625 1.00 33.05 104 GLN A CA 1
ATOM 809 C C . GLN A 1 107 ? -7.053 37.818 -8.103 1.00 33.52 104 GLN A C 1
ATOM 810 O O . GLN A 1 107 ? -6.035 38.243 -8.653 1.00 34.66 104 GLN A O 1
ATOM 816 N N . LEU A 1 108 ? -7.003 37.016 -7.038 1.00 30.24 105 LEU A N 1
ATOM 817 C CA . LEU A 1 108 ? -5.725 36.624 -6.440 1.00 29.64 105 LEU A CA 1
ATOM 818 C C . LEU A 1 108 ? -4.868 35.691 -7.295 1.00 30.10 105 LEU A C 1
ATOM 819 O O . LEU A 1 108 ? -3.679 35.543 -7.022 1.00 31.25 105 LEU A O 1
ATOM 824 N N . LEU A 1 109 ? -5.451 35.079 -8.328 1.00 28.73 106 LEU A N 1
ATOM 825 C CA . LEU A 1 109 ? -4.666 34.258 -9.255 1.00 30.70 106 LEU A CA 1
ATOM 826 C C . LEU A 1 109 ? -3.544 35.035 -9.927 1.00 31.40 106 LEU A C 1
ATOM 827 O O . LEU A 1 109 ? -2.595 34.440 -10.427 1.00 35.69 106 LEU A O 1
ATOM 832 N N . GLN A 1 110 ? -3.648 36.357 -9.940 1.00 31.02 107 GLN A N 1
ATOM 833 C CA . GLN A 1 110 ? -2.635 37.173 -10.613 1.00 35.03 107 GLN A CA 1
ATOM 834 C C . GLN A 1 110 ? -1.362 37.344 -9.810 1.00 33.21 107 GLN A C 1
ATOM 835 O O . GLN A 1 110 ? -0.417 37.879 -10.321 1.00 35.11 107 GLN A O 1
ATOM 841 N N . THR A 1 111 ? -1.331 36.884 -8.562 1.00 36.30 108 THR A N 1
ATOM 842 C CA . THR A 1 111 ? -0.089 36.937 -7.789 1.00 37.03 108 THR A CA 1
ATOM 843 C C . THR A 1 111 ? 1.065 36.372 -8.608 1.00 37.58 108 THR A C 1
ATOM 844 O O . THR A 1 111 ? 0.873 35.517 -9.493 1.00 34.71 108 THR A O 1
ATOM 848 N N . ASP A 1 112 ? 2.260 36.868 -8.334 1.00 38.93 109 ASP A N 1
ATOM 849 C CA . ASP A 1 112 ? 3.441 36.324 -8.993 1.00 43.59 109 ASP A CA 1
ATOM 850 C C . ASP A 1 112 ? 4.272 35.516 -7.999 1.00 44.71 109 ASP A C 1
ATOM 851 O O . ASP A 1 112 ? 5.223 34.850 -8.383 1.00 42.08 109 ASP A O 1
ATOM 856 N N . ASP A 1 113 ? 3.922 35.583 -6.715 1.00 42.31 110 ASP A N 1
ATOM 857 C CA . ASP A 1 113 ? 4.550 34.703 -5.750 1.00 39.78 110 ASP A CA 1
ATOM 858 C C . ASP A 1 113 ? 4.030 33.296 -6.008 1.00 40.21 110 ASP A C 1
ATOM 859 O O . ASP A 1 113 ? 2.822 33.078 -5.982 1.00 40.58 110 ASP A O 1
ATOM 864 N N . SER A 1 114 ? 4.928 32.341 -6.233 1.00 38.02 111 SER A N 1
ATOM 865 C CA . SER A 1 114 ? 4.488 31.029 -6.660 1.00 36.78 111 SER A CA 1
ATOM 866 C C . SER A 1 114 ? 3.709 30.323 -5.557 1.00 37.95 111 SER A C 1
ATOM 867 O O . SER A 1 114 ? 2.716 29.635 -5.834 1.00 38.73 111 SER A O 1
ATOM 870 N N . ALA A 1 115 ? 4.138 30.491 -4.304 1.00 34.90 112 ALA A N 1
ATOM 871 C CA . ALA A 1 115 ? 3.492 29.761 -3.210 1.00 33.99 112 ALA A CA 1
ATOM 872 C C . ALA A 1 115 ? 2.072 30.277 -2.947 1.00 34.21 112 ALA A C 1
ATOM 873 O O . ALA A 1 115 ? 1.147 29.501 -2.713 1.00 35.74 112 ALA A O 1
ATOM 875 N N . GLU A 1 116 ? 1.905 31.592 -3.011 1.00 36.20 113 GLU A N 1
ATOM 876 C CA . GLU A 1 116 ? 0.581 32.201 -2.935 1.00 33.40 113 GLU A CA 1
ATOM 877 C C . GLU A 1 116 ? -0.294 31.637 -4.057 1.00 33.68 113 GLU A C 1
ATOM 878 O O . GLU A 1 116 ? -1.440 31.211 -3.824 1.00 29.11 113 GLU A O 1
ATOM 884 N N . PHE A 1 117 ? 0.272 31.627 -5.268 1.00 32.29 114 PHE A N 1
ATOM 885 C CA . PHE A 1 117 ? -0.398 31.100 -6.454 1.00 30.76 114 PHE A CA 1
ATOM 886 C C . PHE A 1 117 ? -0.953 29.704 -6.178 1.00 31.78 114 PHE A C 1
ATOM 887 O O . PHE A 1 117 ? -2.132 29.443 -6.399 1.00 32.30 114 PHE A O 1
ATOM 895 N N . ASN A 1 118 ? -0.119 28.818 -5.645 1.00 33.77 115 ASN A N 1
ATOM 896 C CA . ASN A 1 118 ? -0.541 27.448 -5.384 1.00 31.63 115 ASN A CA 1
ATOM 897 C C . ASN A 1 118 ? -1.687 27.409 -4.394 1.00 30.71 115 ASN A C 1
ATOM 898 O O . ASN A 1 118 ? -2.677 26.683 -4.594 1.00 30.87 115 ASN A O 1
ATOM 903 N N . LEU A 1 119 ? -1.564 28.219 -3.349 1.00 29.31 116 LEU A N 1
ATOM 904 C CA . LEU A 1 119 ? -2.594 28.324 -2.320 1.00 26.93 116 LEU A CA 1
ATOM 905 C C . LEU A 1 119 ? -3.884 28.900 -2.871 1.00 26.27 116 LEU A C 1
ATOM 906 O O . LEU A 1 119 ? -4.949 28.433 -2.512 1.00 27.56 116 LEU A O 1
ATOM 911 N N . VAL A 1 120 ? -3.803 29.901 -3.747 1.00 25.30 117 VAL A N 1
ATOM 912 C CA . VAL A 1 120 ? -5.009 30.426 -4.383 1.00 26.21 117 VAL A CA 1
ATOM 913 C C . VAL A 1 120 ? -5.709 29.350 -5.220 1.00 25.66 117 VAL A C 1
ATOM 914 O O . VAL A 1 120 ? -6.933 29.218 -5.171 1.00 26.06 117 VAL A O 1
ATOM 918 N N . ASN A 1 121 ? -4.934 28.609 -6.001 1.00 25.35 118 ASN A N 1
ATOM 919 C CA . ASN A 1 121 ? -5.482 27.524 -6.801 1.00 27.88 118 ASN A CA 1
ATOM 920 C C . ASN A 1 121 ? -6.194 26.480 -5.910 1.00 28.42 118 ASN A C 1
ATOM 921 O O . ASN A 1 121 ? -7.330 26.091 -6.186 1.00 29.79 118 ASN A O 1
ATOM 926 N N . ASN A 1 122 ? -5.534 26.052 -4.835 1.00 27.57 119 ASN A N 1
ATOM 927 C CA . ASN A 1 122 ? -6.121 25.060 -3.927 1.00 28.62 119 ASN A CA 1
ATOM 928 C C . ASN A 1 122 ? -7.426 25.513 -3.286 1.00 26.97 119 ASN A C 1
ATOM 929 O O . ASN A 1 122 ? -8.381 24.733 -3.205 1.00 27.60 119 ASN A O 1
ATOM 934 N N . ALA A 1 123 ? -7.470 26.781 -2.867 1.00 23.90 120 ALA A N 1
ATOM 935 C CA . ALA A 1 123 ? -8.680 27.377 -2.314 1.00 24.11 120 ALA A CA 1
ATOM 936 C C . ALA A 1 123 ? -9.843 27.414 -3.328 1.00 24.61 120 ALA A C 1
ATOM 937 O O . ALA A 1 123 ? -10.976 27.041 -2.985 1.00 24.87 120 ALA A O 1
ATOM 939 N N . LEU A 1 124 ? -9.569 27.859 -4.560 1.00 23.16 121 LEU A N 1
ATOM 940 C CA . LEU A 1 124 ? -10.583 27.750 -5.638 1.00 25.86 121 LEU A CA 1
ATOM 941 C C . LEU A 1 124 ? -11.089 26.307 -5.762 1.00 25.40 121 LEU A C 1
ATOM 942 O O . LEU A 1 124 ? -12.287 26.072 -5.827 1.00 25.72 121 LEU A O 1
ATOM 947 N N . LEU A 1 125 ? -10.182 25.344 -5.735 1.00 23.73 122 LEU A N 1
ATOM 948 C CA . LEU A 1 125 ? -10.593 23.934 -5.768 1.00 26.74 122 LEU A CA 1
ATOM 949 C C . LEU A 1 125 ? -11.496 23.542 -4.582 1.00 28.78 122 LEU A C 1
ATOM 950 O O . LEU A 1 125 ? -12.563 22.955 -4.800 1.00 30.56 122 LEU A O 1
ATOM 955 N N . SER A 1 126 ? -11.082 23.880 -3.353 1.00 26.99 123 SER A N 1
ATOM 956 C CA . SER A 1 126 ? -11.941 23.719 -2.172 1.00 30.02 123 SER A CA 1
ATOM 957 C C . SER A 1 126 ? -13.330 24.307 -2.372 1.00 28.79 123 SER A C 1
ATOM 958 O O . SER A 1 126 ? -14.313 23.580 -2.270 1.00 31.14 123 SER A O 1
ATOM 961 N N . ILE A 1 127 ? -13.421 25.607 -2.656 1.00 26.76 124 ILE A N 1
ATOM 962 C CA . ILE A 1 127 ? -14.756 26.223 -2.830 1.00 28.12 124 ILE A CA 1
ATOM 963 C C . ILE A 1 127 ? -15.495 25.651 -4.058 1.00 29.98 124 ILE A C 1
ATOM 964 O O . ILE A 1 127 ? -16.741 25.679 -4.115 1.00 32.34 124 ILE A O 1
ATOM 969 N N . PHE A 1 128 ? -14.726 25.141 -5.025 1.00 26.23 125 PHE A N 1
ATOM 970 C CA . PHE A 1 128 ? -15.310 24.513 -6.202 1.00 27.92 125 PHE A CA 1
ATOM 971 C C . PHE A 1 128 ? -16.101 23.313 -5.767 1.00 29.30 125 PHE A C 1
ATOM 972 O O . PHE A 1 128 ? -17.216 23.114 -6.211 1.00 28.25 125 PHE A O 1
ATOM 980 N N . LYS A 1 129 ? -15.509 22.520 -4.878 1.00 31.91 126 LYS A N 1
ATOM 981 C CA . LYS A 1 129 ? -16.197 21.350 -4.340 1.00 31.93 126 LYS A CA 1
ATOM 982 C C . LYS A 1 129 ? -17.350 21.752 -3.438 1.00 31.75 126 LYS A C 1
ATOM 983 O O . LYS A 1 129 ? -18.314 21.008 -3.310 1.00 38.51 126 LYS A O 1
ATOM 989 N N . MET A 1 130 ? -17.271 22.912 -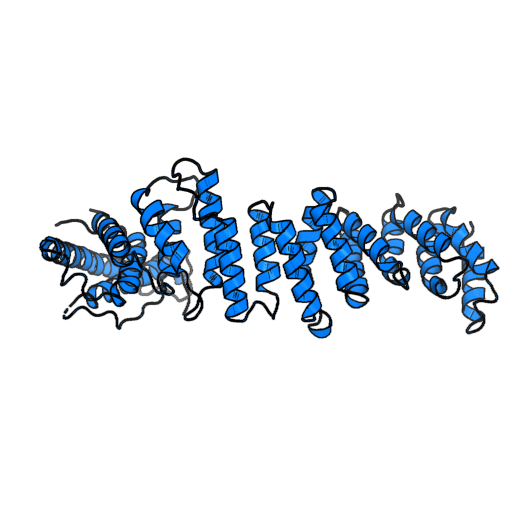2.800 1.00 31.33 127 MET A N 1
ATOM 990 C CA . MET A 1 130 ? -18.407 23.329 -1.956 1.00 32.05 127 MET A CA 1
ATOM 991 C C . MET A 1 130 ? -19.616 23.731 -2.820 1.00 29.70 127 MET A C 1
ATOM 992 O O . MET A 1 130 ? -20.739 23.377 -2.493 1.00 31.62 127 MET A O 1
ATOM 997 N N . ASP A 1 131 ? -19.367 24.403 -3.951 1.00 29.13 128 ASP A N 1
ATOM 998 C CA . ASP A 1 131 ? -20.411 24.960 -4.823 1.00 27.43 128 ASP A CA 1
ATOM 999 C C . ASP A 1 131 ? -19.857 25.240 -6.235 1.00 26.83 128 ASP A C 1
ATOM 1000 O O . ASP A 1 131 ? -19.368 26.338 -6.534 1.00 28.39 128 ASP A O 1
ATOM 1005 N N . ALA A 1 132 ? -19.941 24.252 -7.111 1.00 25.89 129 ALA A N 1
ATOM 1006 C CA . ALA A 1 132 ? -19.288 24.350 -8.406 1.00 25.40 129 ALA A CA 1
ATOM 1007 C C . ALA A 1 132 ? -19.801 25.539 -9.221 1.00 28.65 129 ALA A C 1
ATOM 1008 O O . ALA A 1 132 ? -19.011 26.341 -9.704 1.00 30.72 129 ALA A O 1
ATOM 1010 N N . LYS A 1 133 ? -21.120 25.675 -9.337 1.00 28.20 130 LYS A N 1
ATOM 1011 C CA . LYS A 1 133 ? -21.715 26.770 -10.102 1.00 28.30 130 LYS A CA 1
ATOM 1012 C C . LYS A 1 133 ? -21.304 28.169 -9.559 1.00 29.02 130 LYS A C 1
ATOM 1013 O O . LYS A 1 133 ? -20.875 29.051 -10.321 1.00 26.58 130 LYS A O 1
ATOM 1019 N N . GLY A 1 134 ? -21.402 28.348 -8.240 1.00 26.92 131 GLY A N 1
ATOM 1020 C CA . GLY A 1 134 ? -20.960 29.577 -7.601 1.00 26.74 131 GLY A CA 1
ATOM 1021 C C . GLY A 1 134 ? -19.500 29.893 -7.863 1.00 28.04 131 GLY A C 1
ATOM 1022 O O . GLY A 1 134 ? -19.151 31.049 -8.102 1.00 31.27 131 GLY A O 1
ATOM 1023 N N . THR A 1 135 ? -18.637 28.874 -7.840 1.00 26.73 132 THR A N 1
ATOM 1024 C CA . THR A 1 135 ? -17.209 29.082 -8.147 1.00 26.45 132 THR A CA 1
ATOM 1025 C C . THR A 1 135 ? -17.032 29.444 -9.631 1.00 27.47 132 THR A C 1
ATOM 1026 O O . THR A 1 135 ? -16.243 30.321 -9.981 1.00 25.89 132 THR A O 1
ATOM 1030 N N . LEU A 1 136 ? -17.789 28.781 -10.498 1.00 26.91 133 LEU A N 1
ATOM 1031 C CA . LEU A 1 136 ? -17.703 29.039 -11.931 1.00 26.29 133 LEU A CA 1
ATOM 1032 C C . LEU A 1 136 ? -18.212 30.441 -12.222 1.00 26.27 133 LEU A C 1
ATOM 1033 O O . LEU A 1 136 ? -17.667 31.156 -13.075 1.00 23.71 133 LEU A O 1
ATOM 1038 N N . GLY A 1 137 ? -19.246 30.846 -11.489 1.00 26.30 134 GLY A N 1
ATOM 1039 C CA . GLY A 1 137 ? -19.785 32.198 -11.642 1.00 26.38 134 GLY A CA 1
ATOM 1040 C C . GLY A 1 137 ? -18.668 33.204 -11.400 1.00 31.21 134 GLY A C 1
ATOM 1041 O O . GLY A 1 137 ? -18.539 34.196 -12.135 1.00 31.01 134 GLY A O 1
ATOM 1042 N N . GLY A 1 138 ? -17.844 32.929 -10.381 1.00 28.94 135 GLY A N 1
ATOM 1043 C CA . GLY A 1 138 ? -16.740 33.820 -10.028 1.00 27.98 135 GLY A CA 1
ATOM 1044 C C . GLY A 1 138 ? -15.682 33.825 -11.104 1.00 26.28 135 GLY A C 1
ATOM 1045 O O . GLY A 1 138 ? -15.284 34.868 -11.602 1.00 29.50 135 GLY A O 1
ATOM 1046 N N . LEU A 1 139 ? -15.237 32.638 -11.486 1.00 26.39 136 LEU A N 1
ATOM 1047 C CA . LEU A 1 139 ? -14.258 32.500 -12.550 1.00 26.54 136 LEU A CA 1
ATOM 1048 C C . LEU A 1 139 ? -14.706 33.202 -13.840 1.00 27.42 136 LEU A C 1
ATOM 1049 O O . LEU A 1 139 ? -13.926 33.954 -14.415 1.00 29.43 136 LEU A O 1
ATOM 1054 N N . PHE A 1 140 ? -15.961 32.983 -14.254 1.00 28.00 137 PHE A N 1
ATOM 1055 C CA . PHE A 1 140 ? -16.500 33.559 -15.494 1.00 31.36 137 PHE A CA 1
ATOM 1056 C C . PHE A 1 140 ? -16.886 35.029 -15.474 1.00 33.06 137 PHE A C 1
ATOM 1057 O O . PHE A 1 140 ? -16.850 35.666 -16.514 1.00 34.64 137 PHE A O 1
ATOM 1065 N N . SER A 1 141 ? -17.254 35.569 -14.310 1.00 32.01 138 SER A N 1
ATOM 1066 C CA . SER A 1 141 ? -17.427 37.015 -14.210 1.00 34.70 138 SER A CA 1
ATOM 1067 C C . SER A 1 141 ? -16.098 37.700 -14.483 1.00 34.28 138 SER A C 1
ATOM 1068 O O . SER A 1 141 ? -16.056 38.742 -15.141 1.00 36.71 138 SER A O 1
ATOM 1071 N N . GLN A 1 142 ? -15.016 37.106 -13.995 1.00 32.04 139 GLN A N 1
ATOM 1072 C CA . GLN A 1 142 ? -13.714 37.722 -14.150 1.00 32.15 139 GLN A CA 1
ATOM 1073 C C . GLN A 1 142 ? -13.220 37.601 -15.562 1.00 32.64 139 GLN A C 1
ATOM 1074 O O . GLN A 1 142 ? -12.600 38.528 -16.097 1.00 33.59 139 GLN A O 1
ATOM 1080 N N . ILE A 1 143 ? -13.530 36.471 -16.189 1.00 32.89 140 ILE A N 1
ATOM 1081 C CA . ILE A 1 143 ? -13.137 36.258 -17.580 1.00 31.90 140 ILE A CA 1
ATOM 1082 C C . ILE A 1 143 ? -13.854 37.249 -18.515 1.00 33.90 140 ILE A C 1
ATOM 1083 O O . ILE A 1 143 ? -13.279 37.742 -19.480 1.00 38.54 140 ILE A O 1
ATOM 1088 N N . LEU A 1 144 ? -15.104 37.548 -18.208 1.00 33.21 141 LEU A N 1
ATOM 1089 C CA . LEU A 1 144 ? -15.903 38.405 -19.043 1.00 33.87 141 LEU A CA 1
ATOM 1090 C C . LEU A 1 144 ? -15.794 39.889 -18.650 1.00 35.13 141 LEU A C 1
ATOM 1091 O O . LEU A 1 144 ? -16.049 40.771 -19.459 1.00 34.45 141 LEU A O 1
ATOM 1096 N N . GLN A 1 145 ? -15.416 40.178 -17.413 1.00 34.44 142 GLN A N 1
ATOM 1097 C CA . GLN A 1 145 ? -15.614 41.525 -16.911 1.00 35.34 142 GLN A CA 1
ATOM 1098 C C . GLN A 1 145 ? -14.438 42.103 -16.176 1.00 33.93 142 GLN A C 1
ATOM 1099 O O . GLN A 1 145 ? -14.464 43.275 -15.858 1.00 34.98 142 GLN A O 1
ATOM 1105 N N . GLY A 1 146 ? -13.433 41.279 -15.878 1.00 33.98 143 GLY A N 1
ATOM 1106 C CA . GLY A 1 146 ? -12.252 41.735 -15.162 1.00 35.11 143 GLY A CA 1
ATOM 1107 C C . GLY A 1 146 ? -11.059 42.105 -16.038 1.00 34.24 143 GLY A C 1
ATOM 1108 O O . GLY A 1 146 ? -11.156 42.153 -17.271 1.00 32.72 143 GLY A O 1
ATOM 1109 N N . GLU A 1 147 ? -9.936 42.357 -15.373 1.00 32.34 144 GLU A N 1
ATOM 1110 C CA . GLU A 1 147 ? -8.672 42.729 -16.011 1.00 31.65 144 GLU A CA 1
ATOM 1111 C C . GLU A 1 147 ? -8.141 41.586 -16.829 1.00 33.65 144 GLU A C 1
ATOM 1112 O O . GLU A 1 147 ? -8.361 40.420 -16.504 1.00 34.90 144 GLU A O 1
ATOM 1118 N N . ASP A 1 148 ? -7.470 41.937 -17.917 1.00 34.24 145 ASP A N 1
ATOM 1119 C CA . ASP A 1 148 ? -6.812 40.975 -18.790 1.00 32.83 145 ASP A CA 1
ATOM 1120 C C . ASP A 1 148 ? -6.002 39.907 -18.048 1.00 33.03 145 ASP A C 1
ATOM 1121 O O . ASP A 1 148 ? -6.143 38.717 -18.319 1.00 33.57 145 ASP A O 1
ATOM 1126 N N . ILE A 1 149 ? -5.146 40.336 -17.123 1.00 33.19 146 ILE A N 1
ATOM 1127 C CA . ILE A 1 149 ? -4.265 39.402 -16.416 1.00 33.44 146 ILE A CA 1
ATOM 1128 C C . ILE A 1 149 ? -5.078 38.351 -15.664 1.00 31.70 146 ILE A C 1
ATOM 1129 O O . ILE A 1 149 ? -4.803 37.152 -15.776 1.00 31.44 146 ILE A O 1
ATOM 1134 N N . VAL A 1 150 ? -6.096 38.805 -14.939 1.00 30.72 147 VAL A N 1
ATOM 1135 C CA . VAL A 1 150 ? -7.005 37.908 -14.231 1.00 32.97 147 VAL A CA 1
ATOM 1136 C C . VAL A 1 150 ? -7.786 37.002 -15.211 1.00 33.73 147 VAL A C 1
ATOM 1137 O O . VAL A 1 150 ? -7.969 35.803 -14.948 1.00 30.95 147 VAL A O 1
ATOM 1141 N N . ARG A 1 151 ? -8.197 37.569 -16.349 1.00 32.85 148 ARG A N 1
ATOM 1142 C CA . ARG A 1 151 ? -8.905 36.816 -17.380 1.00 33.99 148 ARG A CA 1
ATOM 1143 C C . ARG A 1 151 ? -8.026 35.699 -17.933 1.00 36.33 148 ARG A C 1
ATOM 1144 O O . ARG A 1 151 ? -8.496 34.566 -18.135 1.00 37.96 148 ARG A O 1
ATOM 1152 N N . GLU A 1 152 ? -6.750 36.006 -18.153 1.00 33.50 149 GLU A N 1
ATOM 1153 C CA . GLU A 1 152 ? -5.782 35.002 -18.603 1.00 32.28 149 GLU A CA 1
ATOM 1154 C C . GLU A 1 152 ? -5.593 33.882 -17.560 1.00 33.70 149 GLU A C 1
ATOM 1155 O O . GLU A 1 152 ? -5.637 32.694 -17.892 1.00 31.39 149 GLU A O 1
ATOM 1161 N N . ARG A 1 153 ? -5.375 34.272 -16.303 1.00 31.83 150 ARG A N 1
ATOM 1162 C CA . ARG A 1 153 ? -5.123 33.314 -15.222 1.00 30.75 150 ARG A CA 1
ATOM 1163 C C . ARG A 1 153 ? -6.315 32.394 -14.973 1.00 32.67 150 ARG A C 1
ATOM 1164 O O . ARG A 1 153 ? -6.157 31.186 -14.789 1.00 34.38 150 ARG A O 1
ATOM 1172 N N . ALA A 1 154 ? -7.516 32.962 -15.003 1.00 31.95 151 ALA A N 1
ATOM 1173 C CA . ALA A 1 154 ? -8.721 32.184 -14.807 1.00 28.19 151 ALA A CA 1
ATOM 1174 C C . ALA A 1 154 ? -8.911 31.154 -15.907 1.00 31.36 151 ALA A C 1
ATOM 1175 O O . ALA A 1 154 ? -9.324 30.021 -15.640 1.00 35.65 151 ALA A O 1
ATOM 1177 N N . ILE A 1 155 ? -8.632 31.535 -17.149 1.00 31.20 152 ILE A N 1
ATOM 1178 C CA . ILE A 1 155 ? -8.730 30.583 -18.253 1.00 30.40 152 ILE A CA 1
ATOM 1179 C C . ILE A 1 155 ? -7.728 29.438 -18.063 1.00 30.22 152 ILE A C 1
ATOM 1180 O O . ILE A 1 155 ? -8.059 28.275 -18.266 1.00 30.42 152 ILE A O 1
ATOM 1185 N N . LYS A 1 156 ? -6.512 29.768 -17.653 1.00 29.91 153 LYS A N 1
ATOM 1186 C CA . LYS A 1 156 ? -5.535 28.752 -17.343 1.00 30.89 153 LYS A CA 1
ATOM 1187 C C . LYS A 1 156 ? -5.987 27.852 -16.181 1.00 30.16 153 LYS A C 1
ATOM 1188 O O . LYS A 1 156 ? -5.803 26.635 -16.217 1.00 32.33 153 LYS A O 1
ATOM 1194 N N . PHE A 1 157 ? -6.598 28.435 -15.163 1.00 30.07 154 PHE A N 1
ATOM 1195 C CA . PHE A 1 157 ? -7.121 27.634 -14.072 1.00 29.15 154 PHE A CA 1
ATOM 1196 C C . PHE A 1 157 ? -8.072 26.570 -14.637 1.00 31.15 154 PHE A C 1
ATOM 1197 O O . PHE A 1 157 ? -7.884 25.364 -14.409 1.00 29.71 154 PHE A O 1
ATOM 1205 N N . LEU A 1 158 ? -9.074 27.007 -15.398 1.00 30.08 155 LEU A N 1
ATOM 1206 C CA . LEU A 1 158 ? -10.032 26.073 -16.007 1.00 29.77 155 LEU A CA 1
ATOM 1207 C C . LEU A 1 158 ? -9.332 25.067 -16.903 1.00 30.16 155 LEU A C 1
ATOM 1208 O O . LEU A 1 158 ? -9.680 23.877 -16.932 1.00 31.60 155 LEU A O 1
ATOM 1213 N N . SER A 1 159 ? -8.314 25.549 -17.600 1.00 29.34 156 SER A N 1
ATOM 1214 C CA . SER A 1 159 ? -7.581 24.756 -18.570 1.00 31.24 156 SER A CA 1
ATOM 1215 C C . SER A 1 159 ? -6.766 23.637 -17.940 1.00 32.09 156 SER A C 1
ATOM 1216 O O . SER A 1 159 ? -6.562 22.585 -18.548 1.00 33.86 156 SER A O 1
ATOM 1219 N N . THR A 1 160 ? -6.281 23.868 -16.729 1.00 31.08 157 THR A N 1
ATOM 1220 C CA . THR A 1 160 ? -5.349 22.924 -16.122 1.00 31.86 157 THR A CA 1
ATOM 1221 C C . THR A 1 160 ? -5.932 22.244 -14.899 1.00 30.46 157 THR A C 1
ATOM 1222 O O . THR A 1 160 ? -5.430 21.220 -14.485 1.00 30.98 157 THR A O 1
ATOM 1226 N N . LYS A 1 161 ? -6.996 22.807 -14.329 1.00 31.89 158 LYS A N 1
ATOM 1227 C CA . LYS A 1 161 ? -7.457 22.371 -13.009 1.00 30.67 158 LYS A CA 1
ATOM 1228 C C . LYS A 1 161 ? -8.729 21.560 -12.957 1.00 30.52 158 LYS A C 1
ATOM 1229 O O . LYS A 1 161 ? -8.900 20.762 -12.060 1.00 31.46 158 LYS A O 1
ATOM 1235 N N . LEU A 1 162 ? -9.603 21.720 -13.933 1.00 32.76 159 LEU A N 1
ATOM 1236 C CA . LEU A 1 162 ? -10.826 20.928 -13.978 1.00 36.51 159 LEU A CA 1
ATOM 1237 C C . LEU A 1 162 ? -10.530 19.443 -13.924 1.00 35.85 159 LEU A C 1
ATOM 1238 O O . LEU A 1 162 ? -11.250 18.696 -13.273 1.00 41.91 159 LEU A O 1
ATOM 1243 N N . LYS A 1 163 ? -9.463 19.024 -14.595 1.00 34.95 160 LYS A N 1
ATOM 1244 C CA . LYS A 1 163 ? -9.114 17.596 -14.697 1.00 35.49 160 LYS A CA 1
ATOM 1245 C C . LYS A 1 163 ? -8.786 16.997 -13.341 1.00 36.25 160 LYS A C 1
ATOM 1246 O O . LYS A 1 163 ? -8.874 15.786 -13.168 1.00 36.61 160 LYS A O 1
ATOM 1252 N N . THR A 1 164 ? -8.407 17.839 -12.377 1.00 33.87 161 THR A N 1
ATOM 1253 C CA . THR A 1 164 ? -8.012 17.325 -11.071 1.00 32.90 161 THR A CA 1
ATOM 1254 C C . THR A 1 164 ? -9.206 17.153 -10.129 1.00 34.52 161 THR A C 1
ATOM 1255 O O . THR A 1 164 ? -9.032 16.720 -8.991 1.00 32.83 161 THR A O 1
ATOM 1259 N N . LEU A 1 165 ? -10.407 17.472 -10.614 1.00 32.68 162 LEU A N 1
ATOM 1260 C CA . LEU A 1 165 ? -11.618 17.352 -9.806 1.00 36.11 162 LEU A CA 1
ATOM 1261 C C . LEU A 1 165 ? -12.265 15.987 -10.000 1.00 34.43 162 LEU A C 1
ATOM 1262 O O . LEU A 1 165 ? -12.225 15.447 -11.093 1.00 38.08 162 LEU A O 1
ATOM 1267 N N . PRO A 1 166 ? -12.886 15.449 -8.939 1.00 36.01 163 PRO A N 1
ATOM 1268 C CA . PRO A 1 166 ? -13.612 14.175 -9.002 1.00 36.04 163 PRO A CA 1
ATOM 1269 C C . PRO A 1 166 ? -14.831 14.339 -9.880 1.00 35.86 163 PRO A C 1
ATOM 1270 O O . PRO A 1 166 ? -15.477 15.383 -9.847 1.00 38.54 163 PRO A O 1
ATOM 1274 N N . ASP A 1 167 ? -15.145 13.318 -10.660 1.00 36.04 164 ASP A N 1
ATOM 1275 C CA . ASP A 1 167 ? -16.263 13.371 -11.590 1.00 34.15 164 ASP A CA 1
ATOM 1276 C C . ASP A 1 167 ? -17.533 13.765 -10.856 1.00 35.90 164 ASP A C 1
ATOM 1277 O O . ASP A 1 167 ? -18.405 14.446 -11.398 1.00 33.69 164 ASP A O 1
ATOM 1282 N N . GLU A 1 168 ? -17.601 13.341 -9.598 1.00 35.29 165 GLU A N 1
ATOM 1283 C CA . GLU A 1 168 ? -18.690 13.645 -8.707 1.00 32.67 165 GLU A CA 1
ATOM 1284 C C . GLU A 1 168 ? -19.006 15.135 -8.675 1.00 31.85 165 GLU A C 1
ATOM 1285 O O . GLU A 1 168 ? -20.171 15.533 -8.703 1.00 33.19 165 GLU A O 1
ATOM 1291 N N . VAL A 1 169 ? -17.969 15.954 -8.586 1.00 32.22 166 VAL A N 1
ATOM 1292 C CA . VAL A 1 169 ? -18.158 17.395 -8.591 1.00 32.30 166 VAL A CA 1
ATOM 1293 C C . VAL A 1 169 ? -18.622 17.887 -9.968 1.00 31.11 166 VAL A C 1
ATOM 1294 O O . VAL A 1 169 ? -19.456 18.789 -10.056 1.00 34.51 166 VAL A O 1
ATOM 1298 N N . LEU A 1 170 ? -18.110 17.283 -11.035 1.00 31.30 167 LEU A N 1
ATOM 1299 C CA . LEU A 1 170 ? -18.400 17.764 -12.391 1.00 30.33 167 LEU A CA 1
ATOM 1300 C C . LEU A 1 170 ? -19.662 17.127 -12.960 1.00 31.48 167 LEU A C 1
ATOM 1301 O O . LEU A 1 170 ? -19.618 16.219 -13.807 1.00 32.48 167 LEU A O 1
ATOM 1306 N N . THR A 1 171 ? -20.801 17.600 -12.465 1.00 31.47 168 THR A N 1
ATOM 1307 C CA . THR A 1 171 ? -22.098 17.050 -12.816 1.00 30.14 168 THR A CA 1
ATOM 1308 C C . THR A 1 171 ? -22.508 17.519 -14.210 1.00 29.48 168 THR A C 1
ATOM 1309 O O . THR A 1 171 ? -21.905 18.433 -14.780 1.00 30.69 168 THR A O 1
ATOM 1313 N N . LYS A 1 172 ? -23.551 16.894 -14.748 1.00 27.53 169 LYS A N 1
ATOM 1314 C CA . LYS A 1 172 ? -24.133 17.316 -16.009 1.00 27.16 169 LYS A CA 1
ATOM 1315 C C . LYS A 1 172 ? -24.468 18.794 -16.029 1.00 26.14 169 LYS A C 1
ATOM 1316 O O . LYS A 1 172 ? -24.225 19.465 -17.009 1.00 27.59 169 LYS A O 1
ATOM 1322 N N . GLU A 1 173 ? -25.049 19.296 -14.950 1.00 28.21 170 GLU A N 1
ATOM 1323 C CA . GLU A 1 173 ? -25.433 20.701 -14.889 1.00 32.32 170 GLU A CA 1
ATOM 1324 C C . GLU A 1 173 ? -24.260 21.647 -14.818 1.00 29.20 170 GLU A C 1
ATOM 1325 O O . GLU A 1 173 ? -24.291 22.716 -15.417 1.00 30.69 170 GLU A O 1
ATOM 1331 N N . VAL A 1 174 ? -23.219 21.246 -14.106 1.00 27.29 171 VAL A N 1
ATOM 1332 C CA . VAL A 1 174 ? -21.989 22.024 -14.063 1.00 27.91 171 VAL A CA 1
ATOM 1333 C C . VAL A 1 174 ? -21.347 22.089 -15.461 1.00 28.11 171 VAL A C 1
ATOM 1334 O O . VAL A 1 174 ? -20.903 23.144 -15.909 1.00 25.83 171 VAL A O 1
ATOM 1338 N N . GLU A 1 175 ? -21.326 20.957 -16.156 1.00 29.73 172 GLU A N 1
ATOM 1339 C CA . GLU A 1 175 ? -20.803 20.918 -17.518 1.00 30.33 172 GLU A CA 1
ATOM 1340 C C . GLU A 1 175 ? -21.646 21.773 -18.458 1.00 30.61 172 GLU A C 1
ATOM 1341 O O . GLU A 1 175 ? -21.095 22.501 -19.297 1.00 31.36 172 GLU A O 1
ATOM 1347 N N . GLU A 1 176 ? -22.973 21.718 -18.302 1.00 28.20 173 GLU A N 1
ATOM 1348 C CA . GLU A 1 176 ? -23.842 22.582 -19.095 1.00 28.66 173 GLU A CA 1
ATOM 1349 C C . GLU A 1 176 ? -23.488 24.044 -18.853 1.00 30.26 173 GLU A C 1
ATOM 1350 O O . GLU A 1 176 ? -23.408 24.830 -19.792 1.00 31.72 173 GLU A O 1
ATOM 1356 N N . LEU A 1 177 ? -23.229 24.395 -17.598 1.00 30.12 174 LEU A N 1
ATOM 1357 C CA . LEU A 1 177 ? -22.875 25.758 -17.258 1.00 29.81 174 LEU A CA 1
ATOM 1358 C C . LEU A 1 177 ? -21.516 26.118 -17.859 1.00 31.12 174 LEU A C 1
ATOM 1359 O O . LEU A 1 177 ? -21.343 27.200 -18.413 1.00 33.74 174 LEU A O 1
ATOM 1364 N N . ILE A 1 178 ? -20.546 25.217 -17.778 1.00 29.20 175 ILE A N 1
ATOM 1365 C CA . ILE A 1 178 ? -19.265 25.485 -18.444 1.00 28.79 175 ILE A CA 1
ATOM 1366 C C . ILE A 1 178 ? -19.450 25.808 -19.951 1.00 29.42 175 ILE A C 1
ATOM 1367 O O . ILE A 1 178 ? -18.868 26.780 -20.464 1.00 29.40 175 ILE A O 1
ATOM 1372 N N . LEU A 1 179 ? -20.275 25.019 -20.642 1.00 28.82 176 LEU A N 1
ATOM 1373 C CA . LEU A 1 179 ? -20.592 25.267 -22.051 1.00 26.75 176 LEU A CA 1
ATOM 1374 C C . LEU A 1 179 ? -21.277 26.608 -22.284 1.00 29.98 176 LEU A C 1
ATOM 1375 O O . LEU A 1 179 ? -20.831 27.427 -23.113 1.00 32.16 176 LEU A O 1
ATOM 1380 N N . THR A 1 180 ? -22.360 26.846 -21.555 1.00 28.61 177 THR A N 1
ATOM 1381 C CA . THR A 1 180 ? -23.084 28.085 -21.701 1.00 27.58 177 THR A CA 1
ATOM 1382 C C . THR A 1 180 ? -22.182 29.297 -21.533 1.00 29.87 177 THR A C 1
ATOM 1383 O O . THR A 1 180 ? -22.169 30.191 -22.378 1.00 30.36 177 THR A O 1
ATOM 1387 N N . GLU A 1 181 ? -21.426 29.320 -20.444 1.00 29.90 178 GLU A N 1
ATOM 1388 C CA . GLU A 1 181 ? -20.533 30.433 -20.166 1.00 30.97 178 GLU A CA 1
ATOM 1389 C C . GLU A 1 181 ? -19.400 30.562 -21.205 1.00 32.05 178 GLU A C 1
ATOM 1390 O O . GLU A 1 181 ? -19.120 31.655 -21.682 1.00 30.57 178 GLU A O 1
ATOM 1396 N N . SER A 1 182 ? -18.761 29.453 -21.576 1.00 33.27 179 SER A N 1
ATOM 1397 C CA . SER A 1 182 ? -17.689 29.512 -22.583 1.00 30.87 179 SER A CA 1
ATOM 1398 C C . SER A 1 182 ? -18.194 30.047 -23.923 1.00 30.84 179 SER A C 1
ATOM 1399 O O . SER A 1 182 ? -17.431 30.638 -24.695 1.00 30.46 179 SER A O 1
ATOM 1402 N N . LYS A 1 183 ? -19.477 29.826 -24.198 1.00 32.46 180 LYS A N 1
ATOM 1403 C CA . LYS A 1 183 ? -20.076 30.262 -25.460 1.00 33.23 180 LYS A CA 1
ATOM 1404 C C . LYS A 1 183 ? -20.229 31.772 -25.496 1.00 33.35 180 LYS A C 1
ATOM 1405 O O . LYS A 1 183 ? -20.156 32.386 -26.555 1.00 37.44 180 LYS A O 1
ATOM 1411 N N . LYS A 1 184 ? -20.430 32.369 -24.335 1.00 32.52 181 LYS A N 1
ATOM 1412 C CA . LYS A 1 184 ? -20.426 33.815 -24.220 1.00 31.85 181 LYS A CA 1
ATOM 1413 C C . LYS A 1 184 ? -19.000 34.346 -24.414 1.00 34.19 181 LYS A C 1
ATOM 1414 O O . LYS A 1 184 ? -18.760 35.272 -25.205 1.00 33.85 181 LYS A O 1
ATOM 1420 N N . VAL A 1 185 ? -18.045 33.735 -23.717 1.00 32.80 182 VAL A N 1
ATOM 1421 C CA . VAL A 1 185 ? -16.628 34.100 -23.862 1.00 30.73 182 VAL A CA 1
ATOM 1422 C C . VAL A 1 185 ? -16.134 33.971 -25.301 1.00 33.12 182 VAL A C 1
ATOM 1423 O O . VAL A 1 185 ? -15.379 34.826 -25.765 1.00 34.64 182 VAL A O 1
ATOM 1427 N N . LEU A 1 186 ? -16.555 32.909 -25.996 1.00 31.89 183 LEU A N 1
ATOM 1428 C CA . LEU A 1 186 ? -16.108 32.641 -27.375 1.00 32.78 183 LEU A CA 1
ATOM 1429 C C . LEU A 1 186 ? -16.561 33.658 -28.437 1.00 35.35 183 LEU A C 1
ATOM 1430 O O . LEU A 1 186 ? -16.150 33.540 -29.601 1.00 34.59 183 LEU A O 1
ATOM 1435 N N . GLU A 1 187 ? -17.409 34.623 -28.057 1.00 35.71 184 GLU A N 1
ATOM 1436 C CA . GLU A 1 187 ? -17.803 35.716 -28.971 1.00 38.52 184 GLU A CA 1
ATOM 1437 C C . GLU A 1 187 ? -16.619 36.632 -29.233 1.00 38.68 184 GLU A C 1
ATOM 1438 O O . GLU A 1 187 ? -16.688 37.493 -30.106 1.00 39.81 184 GLU A O 1
ATOM 1444 N N . ASP A 1 188 ? -15.550 36.456 -28.455 1.00 37.18 185 ASP A N 1
ATOM 1445 C CA . ASP A 1 188 ? -14.406 37.354 -28.499 1.00 38.98 185 ASP A CA 1
ATOM 1446 C C . ASP A 1 188 ? -13.191 36.747 -27.801 1.00 36.34 185 ASP A C 1
ATOM 1447 O O . ASP A 1 188 ? -12.823 37.164 -26.714 1.00 34.90 185 ASP A O 1
ATOM 1452 N N . VAL A 1 189 ? -12.563 35.778 -28.446 1.00 36.85 186 VAL A N 1
ATOM 1453 C CA . VAL A 1 189 ? -11.352 35.163 -27.918 1.00 35.91 186 VAL A CA 1
ATOM 1454 C C . VAL A 1 189 ? -10.218 35.303 -28.923 1.00 35.37 186 VAL A C 1
ATOM 1455 O O . VAL A 1 189 ? -10.430 35.113 -30.114 1.00 37.27 186 VAL A O 1
ATOM 1459 N N . THR A 1 190 ? -9.019 35.616 -28.441 1.00 34.62 187 THR A N 1
ATOM 1460 C CA . THR A 1 190 ? -7.815 35.463 -29.254 1.00 38.25 187 THR A CA 1
ATOM 1461 C C . THR A 1 190 ? -7.725 34.000 -29.720 1.00 39.17 187 THR A C 1
ATOM 1462 O O . THR A 1 190 ? -8.551 33.161 -29.328 1.00 41.43 187 THR A O 1
ATOM 1466 N N . GLY A 1 191 ? -6.738 33.693 -30.552 1.00 39.92 188 GLY A N 1
ATOM 1467 C CA . GLY A 1 191 ? -6.555 32.332 -31.046 1.00 40.88 188 GLY A CA 1
ATOM 1468 C C . GLY A 1 191 ? -5.999 31.413 -29.966 1.00 44.24 188 GLY A C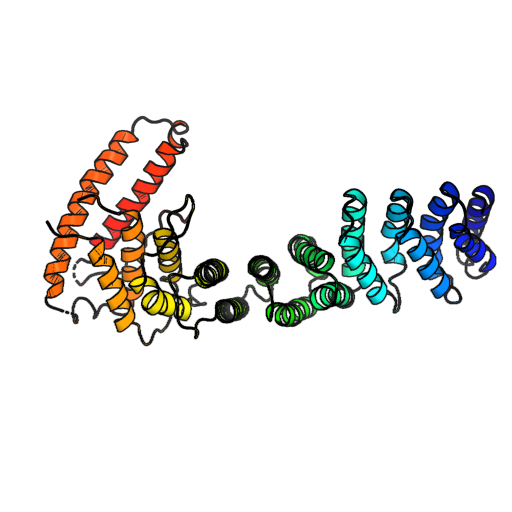 1
ATOM 1469 O O . GLY A 1 191 ? -6.260 30.210 -29.960 1.00 46.23 188 GLY A O 1
ATOM 1470 N N . GLU A 1 192 ? -5.225 31.985 -29.050 1.00 42.84 189 GLU A N 1
ATOM 1471 C CA . GLU A 1 192 ? -4.597 31.220 -27.987 1.00 43.74 189 GLU A CA 1
ATOM 1472 C C . GLU A 1 192 ? -5.665 30.847 -26.933 1.00 42.01 189 GLU A C 1
ATOM 1473 O O . GLU A 1 192 ? -5.636 29.754 -26.371 1.00 37.18 189 GLU A O 1
ATOM 1479 N N . GLU A 1 193 ? -6.614 31.754 -26.701 1.00 38.06 190 GLU A N 1
ATOM 1480 C CA . GLU A 1 193 ? -7.737 31.480 -25.811 1.00 35.65 190 GLU A CA 1
ATOM 1481 C C . GLU A 1 193 ? -8.633 30.454 -26.436 1.00 36.50 190 GLU A C 1
ATOM 1482 O O . GLU A 1 193 ? -9.120 29.557 -25.749 1.00 37.00 190 GLU A O 1
ATOM 1488 N N . PHE A 1 194 ? -8.835 30.565 -27.746 1.00 37.62 191 PHE A N 1
ATOM 1489 C CA . PHE A 1 194 ? -9.675 29.612 -28.441 1.00 37.18 191 PHE A CA 1
ATOM 1490 C C . PHE A 1 194 ? -9.191 28.183 -28.206 1.00 38.09 191 PHE A C 1
ATOM 1491 O O . PHE A 1 194 ? -9.986 27.283 -27.948 1.00 40.50 191 PHE A O 1
ATOM 1499 N N . VAL A 1 195 ? -7.878 28.007 -28.265 1.00 38.31 192 VAL A N 1
ATOM 1500 C CA . VAL A 1 195 ? -7.222 26.719 -28.061 1.00 35.77 192 VAL A CA 1
ATOM 1501 C C . VAL A 1 195 ? -7.504 26.185 -26.663 1.00 37.48 192 VAL A C 1
ATOM 1502 O O . VAL A 1 195 ? -7.930 25.016 -26.508 1.00 36.43 192 VAL A O 1
ATOM 1506 N N . LEU A 1 196 ? -7.265 27.031 -25.654 1.00 33.66 193 LEU A N 1
ATOM 1507 C CA . LEU A 1 196 ? -7.581 26.673 -24.278 1.00 33.98 193 LEU A CA 1
ATOM 1508 C C . LEU A 1 196 ? -9.056 26.300 -24.151 1.00 33.79 193 LEU A C 1
ATOM 1509 O O . LEU A 1 196 ? -9.406 25.240 -23.599 1.00 29.39 193 LEU A O 1
ATOM 1514 N N . PHE A 1 197 ? -9.924 27.129 -24.723 1.00 32.87 194 PHE A N 1
ATOM 1515 C CA . PHE A 1 197 ? -11.335 26.853 -24.589 1.00 30.85 194 PHE A CA 1
ATOM 1516 C C . PHE A 1 197 ? -11.775 25.579 -25.284 1.00 30.09 194 PHE A C 1
ATOM 1517 O O . PHE A 1 197 ? -12.723 24.944 -24.849 1.00 34.92 194 PHE A O 1
ATOM 1525 N N . MET A 1 198 ? -11.071 25.167 -26.321 1.00 29.77 195 MET A N 1
ATOM 1526 C CA . MET A 1 198 ? -11.410 23.900 -26.952 1.00 30.57 195 MET A CA 1
ATOM 1527 C C . MET A 1 198 ? -10.998 22.688 -26.130 1.00 29.30 195 MET A C 1
ATOM 1528 O O . MET A 1 198 ? -11.727 21.696 -26.100 1.00 31.90 195 MET A O 1
ATOM 1533 N N . LYS A 1 199 ? -9.854 22.784 -25.458 1.00 27.95 196 LYS A N 1
ATOM 1534 C CA . LYS A 1 199 ? -9.357 21.740 -24.546 1.00 30.24 196 LYS A CA 1
ATOM 1535 C C . LYS A 1 199 ? -10.257 21.610 -23.304 1.00 31.32 196 LYS A C 1
ATOM 1536 O O . LYS A 1 199 ? -10.700 20.512 -22.958 1.00 31.60 196 LYS A O 1
ATOM 1542 N N . ILE A 1 200 ? -10.542 22.738 -22.653 1.00 29.23 197 ILE A N 1
ATOM 1543 C CA . ILE A 1 200 ? -11.582 22.784 -21.621 1.00 28.93 197 ILE A CA 1
ATOM 1544 C C . ILE A 1 200 ? -12.865 22.037 -22.011 1.00 30.94 197 ILE A C 1
ATOM 1545 O O . ILE A 1 200 ? -13.312 21.164 -21.262 1.00 31.29 197 ILE A O 1
ATOM 1550 N N . LEU A 1 201 ? -13.459 22.359 -23.167 1.00 29.07 198 LEU A N 1
ATOM 1551 C CA . LEU A 1 201 ? -14.774 21.794 -23.483 1.00 27.07 198 LEU A CA 1
ATOM 1552 C C . LEU A 1 201 ? -14.686 20.383 -24.013 1.00 29.03 198 LEU A C 1
ATOM 1553 O O . LEU A 1 201 ? -15.545 19.545 -23.705 1.00 32.47 198 LEU A O 1
ATOM 1558 N N . SER A 1 202 ? -13.668 20.094 -24.804 1.00 28.60 199 SER A N 1
ATOM 1559 C CA . SER A 1 202 ? -13.584 18.755 -25.390 1.00 31.80 199 SER A CA 1
ATOM 1560 C C . SER A 1 202 ? -13.327 17.780 -24.260 1.00 33.26 199 SER A C 1
ATOM 1561 O O . SER A 1 202 ? -13.536 16.586 -24.397 1.00 35.38 199 SER A O 1
ATOM 1564 N N . GLY A 1 203 ? -12.892 18.301 -23.118 1.00 34.62 200 GLY A N 1
ATOM 1565 C CA . GLY A 1 203 ? -12.700 17.466 -21.936 1.00 35.04 200 GLY A CA 1
ATOM 1566 C C . GLY A 1 203 ? -13.953 17.185 -21.110 1.00 34.29 200 GLY A C 1
ATOM 1567 O O . GLY A 1 203 ? -13.949 16.288 -20.264 1.00 35.75 200 GLY A O 1
ATOM 1568 N N . LEU A 1 204 ? -15.015 17.958 -21.314 1.00 30.90 201 LEU A N 1
ATOM 1569 C CA . LEU A 1 204 ? -16.268 17.687 -20.610 1.00 32.22 201 LEU A CA 1
ATOM 1570 C C . LEU A 1 204 ? -16.791 16.320 -21.039 1.00 33.86 201 LEU A C 1
ATOM 1571 O O . LEU A 1 204 ? -16.739 15.983 -22.221 1.00 39.99 201 LEU A O 1
ATOM 1576 N N . LYS A 1 205 ? -17.262 15.521 -20.093 1.00 33.39 202 LYS A N 1
ATOM 1577 C CA . LYS A 1 205 ? -17.712 14.171 -20.436 1.00 35.79 202 LYS A CA 1
ATOM 1578 C C . LYS A 1 205 ? -18.955 14.129 -21.307 1.00 35.49 202 LYS A C 1
ATOM 1579 O O . LYS A 1 205 ? -19.079 13.230 -22.145 1.00 41.22 202 LYS A O 1
ATOM 1585 N N . SER A 1 206 ? -19.864 15.085 -21.116 1.00 33.04 203 SER A N 1
ATOM 1586 C CA . SER A 1 206 ? -21.064 15.186 -21.961 1.00 32.03 203 SER A CA 1
ATOM 1587 C C . SER A 1 206 ? -20.777 15.784 -23.332 1.00 28.82 203 SER A C 1
ATOM 1588 O O . SER A 1 206 ? -21.667 15.966 -24.113 1.00 31.11 203 SER A O 1
ATOM 1591 N N . LEU A 1 207 ? -19.532 16.123 -23.615 1.00 34.35 204 LEU A N 1
ATOM 1592 C CA . LEU A 1 207 ? -19.194 16.609 -24.947 1.00 36.30 204 LEU A CA 1
ATOM 1593 C C . LEU A 1 207 ? -18.273 15.638 -25.671 1.00 39.41 204 LEU A C 1
ATOM 1594 O O . LEU A 1 207 ? -17.599 16.015 -26.636 1.00 36.81 204 LEU A O 1
ATOM 1599 N N . GLN A 1 208 ? -18.248 14.389 -25.200 1.00 39.26 205 GLN A N 1
ATOM 1600 C CA . GLN A 1 208 ? -17.390 13.387 -25.808 1.00 40.65 205 GLN A CA 1
ATOM 1601 C C . GLN A 1 208 ? -18.210 12.410 -26.619 1.00 41.71 205 GLN A C 1
ATOM 1602 O O . GLN A 1 208 ? -17.665 11.575 -27.349 1.00 47.61 205 GLN A O 1
ATOM 1608 N N . THR A 1 209 ? -19.521 12.561 -26.513 1.00 40.69 206 THR A N 1
ATOM 1609 C CA . THR A 1 209 ? -20.477 11.827 -27.330 1.00 39.54 206 THR A CA 1
ATOM 1610 C C . THR A 1 209 ? -20.404 12.291 -28.787 1.00 39.19 206 THR A C 1
ATOM 1611 O O . THR A 1 209 ? -19.682 13.209 -29.122 1.00 40.18 206 THR A O 1
ATOM 1615 N N . VAL A 1 210 ? -21.174 11.641 -29.646 1.00 41.10 207 VAL A N 1
ATOM 1616 C CA . VAL A 1 210 ? -21.287 12.021 -31.039 1.00 36.70 207 VAL A CA 1
ATOM 1617 C C . VAL A 1 210 ? -21.895 13.420 -31.158 1.00 36.81 207 VAL A C 1
ATOM 1618 O O . VAL A 1 210 ? -21.409 14.274 -31.910 1.00 36.80 207 VAL A O 1
ATOM 1622 N N . SER A 1 211 ? -22.948 13.672 -30.391 1.00 38.36 208 SER A N 1
ATOM 1623 C CA . SER A 1 211 ? -23.629 14.969 -30.460 1.00 37.83 208 SER A CA 1
ATOM 1624 C C . SER A 1 211 ? -22.757 16.077 -29.884 1.00 35.33 208 SER A C 1
ATOM 1625 O O . SER A 1 211 ? -22.713 17.203 -30.407 1.00 32.07 208 SER A O 1
ATOM 1628 N N . GLY A 1 212 ? -22.052 15.741 -28.808 1.00 33.19 209 GLY A N 1
ATOM 1629 C CA . GLY A 1 212 ? -21.170 16.683 -28.158 1.00 33.89 209 GLY A CA 1
ATOM 1630 C C . GLY A 1 212 ? -20.062 17.081 -29.109 1.00 34.77 209 GLY A C 1
ATOM 1631 O O . GLY A 1 212 ? -19.756 18.262 -29.275 1.00 37.03 209 GLY A O 1
ATOM 1632 N N . ARG A 1 213 ? -19.478 16.093 -29.771 1.00 33.42 210 ARG A N 1
ATOM 1633 C CA . ARG A 1 213 ? -18.414 16.385 -30.706 1.00 35.27 210 ARG A CA 1
ATOM 1634 C C . ARG A 1 213 ? -18.935 17.162 -31.918 1.00 35.30 210 ARG A C 1
ATOM 1635 O O . ARG A 1 213 ? -18.244 18.030 -32.445 1.00 31.94 210 ARG A O 1
ATOM 1643 N N . GLN A 1 214 ? -20.168 16.870 -32.335 1.00 37.35 211 GLN A N 1
ATOM 1644 C CA . GLN A 1 214 ? -20.796 17.629 -33.422 1.00 38.48 211 GLN A CA 1
ATOM 1645 C C . GLN A 1 214 ? -20.902 19.118 -33.067 1.00 38.09 211 GLN A C 1
ATOM 1646 O O . GLN A 1 214 ? -20.527 19.977 -33.874 1.00 38.16 211 GLN A O 1
ATOM 1652 N N . GLN A 1 215 ? -21.361 19.420 -31.848 1.00 37.12 212 GLN A N 1
ATOM 1653 C CA . GLN A 1 215 ? -21.493 20.817 -31.405 1.00 36.75 212 GLN A CA 1
ATOM 1654 C C . GLN A 1 215 ? -20.151 21.509 -31.323 1.00 37.44 212 GLN A C 1
ATOM 1655 O O . GLN A 1 215 ? -20.027 22.699 -31.653 1.00 37.12 212 GLN A O 1
ATOM 1661 N N . LEU A 1 216 ? -19.150 20.776 -30.839 1.00 36.64 213 LEU A N 1
ATOM 1662 C CA . LEU A 1 216 ? -17.789 21.304 -30.781 1.00 36.98 213 LEU A CA 1
ATOM 1663 C C . LEU A 1 216 ? -17.274 21.675 -32.159 1.00 35.87 213 LEU A C 1
ATOM 1664 O O . LEU A 1 216 ? -16.664 22.732 -32.335 1.00 33.17 213 LEU A O 1
ATOM 1669 N N . VAL A 1 217 ? -17.547 20.811 -33.134 1.00 36.91 214 VAL A N 1
ATOM 1670 C CA . VAL A 1 217 ? -17.106 21.031 -34.511 1.00 38.38 214 VAL A CA 1
ATOM 1671 C C . VAL A 1 217 ? -17.739 22.319 -35.034 1.00 40.50 214 VAL A C 1
ATOM 1672 O O . VAL A 1 217 ? -17.066 23.148 -35.666 1.00 36.88 214 VAL A O 1
ATOM 1676 N N . GLU A 1 218 ? -19.025 22.491 -34.719 1.00 42.10 215 GLU A N 1
ATOM 1677 C CA . GLU A 1 218 ? -19.771 23.688 -35.099 1.00 43.63 215 GLU A CA 1
ATOM 1678 C C . GLU A 1 218 ? -19.261 24.975 -34.458 1.00 41.70 215 GLU A C 1
ATOM 1679 O O . GLU A 1 218 ? -19.304 26.047 -35.090 1.00 39.87 215 GLU A O 1
ATOM 1685 N N .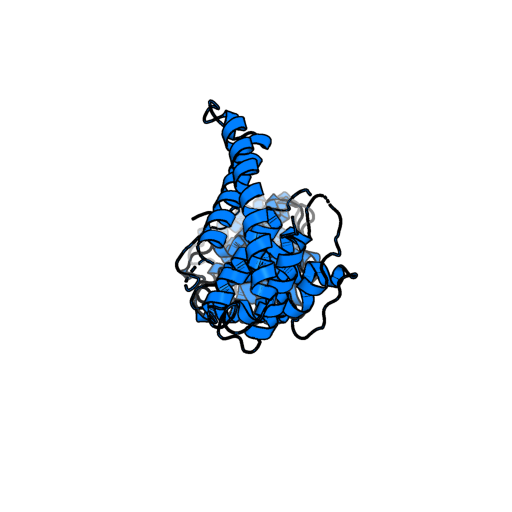 LEU A 1 219 ? -18.760 24.875 -33.227 1.00 36.19 216 LEU A N 1
ATOM 1686 C CA . LEU A 1 219 ? -18.088 26.026 -32.599 1.00 36.77 216 LEU A CA 1
ATOM 1687 C C . LEU A 1 219 ? -16.797 26.405 -33.320 1.00 34.63 216 LEU A C 1
ATOM 1688 O O . LEU A 1 219 ? -16.497 27.587 -33.478 1.00 38.69 216 LEU A O 1
ATOM 1693 N N . VAL A 1 220 ? -16.031 25.407 -33.742 1.00 31.68 217 VAL A N 1
ATOM 1694 C CA . VAL A 1 220 ? -14.789 25.669 -34.461 1.00 34.29 217 VAL A CA 1
ATOM 1695 C C . VAL A 1 220 ? -15.142 26.270 -35.808 1.00 35.94 217 VAL A C 1
ATOM 1696 O O . VAL A 1 220 ? -14.536 27.256 -36.234 1.00 34.27 217 VAL A O 1
ATOM 1700 N N . ALA A 1 221 ? -16.139 25.686 -36.470 1.00 36.09 218 ALA A N 1
ATOM 1701 C CA . ALA A 1 221 ? -16.599 26.222 -37.748 1.00 38.22 218 ALA A CA 1
ATOM 1702 C C . ALA A 1 221 ? -17.058 27.683 -37.594 1.00 40.18 218 ALA A C 1
ATOM 1703 O O . ALA A 1 221 ? -16.677 28.531 -38.396 1.00 40.67 218 ALA A O 1
ATOM 1705 N N . GLU A 1 222 ? -17.814 27.990 -36.534 1.00 42.35 219 GLU A N 1
ATOM 1706 C CA . GLU A 1 222 ? -18.208 29.381 -36.262 1.00 41.27 219 GLU A CA 1
ATOM 1707 C C . GLU A 1 222 ? -16.995 30.225 -36.022 1.00 42.84 219 GLU A C 1
ATOM 1708 O O . GLU A 1 222 ? -16.949 31.369 -36.463 1.00 46.10 219 GLU A O 1
ATOM 1714 N N . GLN A 1 223 ? -16.008 29.680 -35.312 1.00 39.99 220 GLN A N 1
ATOM 1715 C CA . GLN A 1 223 ? -14.846 30.501 -34.951 1.00 40.50 220 GLN A CA 1
ATOM 1716 C C . GLN A 1 223 ? -13.977 30.803 -36.163 1.00 44.25 220 GLN A C 1
ATOM 1717 O O . GLN A 1 223 ? -13.484 31.914 -36.303 1.00 49.46 220 GLN A O 1
ATOM 1723 N N . ALA A 1 224 ? -13.795 29.810 -37.032 1.00 44.92 221 ALA A N 1
ATOM 1724 C CA . ALA A 1 224 ? -12.937 29.961 -38.203 1.00 47.29 221 ALA A CA 1
ATOM 1725 C C . ALA A 1 224 ? -13.582 30.858 -39.244 1.00 50.74 221 ALA A C 1
ATOM 1726 O O . ALA A 1 224 ? -12.880 31.453 -40.063 1.00 52.51 221 ALA A O 1
ATOM 1728 N N . ASP A 1 225 ? -14.918 30.921 -39.218 1.00 53.75 222 ASP A N 1
ATOM 1729 C CA . ASP A 1 225 ? -15.707 31.819 -40.074 1.00 54.24 222 ASP A CA 1
ATOM 1730 C C . ASP A 1 225 ? -15.640 31.384 -41.546 1.00 56.99 222 ASP A C 1
ATOM 1731 O O . ASP A 1 225 ? -14.987 32.024 -42.383 1.00 56.73 222 ASP A O 1
ATOM 1736 N N . LEU A 1 226 ? -16.323 30.284 -41.849 1.00 51.31 223 LEU A N 1
ATOM 1737 C CA . LEU A 1 226 ? -16.177 29.636 -43.133 1.00 51.17 223 LEU A CA 1
ATOM 1738 C C . LEU A 1 226 ? -16.948 30.330 -44.263 1.00 56.35 223 LEU A C 1
ATOM 1739 O O . LEU A 1 226 ? -16.621 30.164 -45.443 1.00 59.21 223 LEU A O 1
ATOM 1744 N N . GLU A 1 227 ? -17.970 31.109 -43.917 1.00 58.24 224 GLU A N 1
ATOM 1745 C CA . GLU A 1 227 ? -18.738 31.806 -44.958 1.00 58.23 224 GLU A CA 1
ATOM 1746 C C . GLU A 1 227 ? -18.057 33.114 -45.412 1.00 59.32 224 GLU A C 1
ATOM 1747 O O . GLU A 1 227 ? -18.436 33.716 -46.412 1.00 56.70 224 GLU A O 1
ATOM 1753 N N . GLN A 1 228 ? -17.004 33.504 -44.699 1.00 60.88 225 GLN A N 1
ATOM 1754 C CA . GLN A 1 228 ? -16.044 34.514 -45.179 1.00 64.09 225 GLN A CA 1
ATOM 1755 C C . GLN A 1 228 ? -15.322 33.954 -46.463 1.00 70.84 225 GLN A C 1
ATOM 1756 O O . GLN A 1 228 ? -15.070 32.714 -46.555 1.00 70.40 225 GLN A O 1
ATOM 1762 N N . THR A 1 229 ? -14.936 34.865 -47.462 1.00 72.68 226 THR A N 1
ATOM 1763 C CA . THR A 1 229 ? -14.003 34.433 -48.519 1.00 69.40 226 THR A CA 1
ATOM 1764 C C . THR A 1 229 ? -12.603 34.324 -47.932 1.00 65.42 226 THR A C 1
ATOM 1765 O O . THR A 1 229 ? -12.401 34.627 -46.770 1.00 69.90 226 THR A O 1
ATOM 1769 N N . PHE A 1 230 ? -11.633 33.894 -48.727 1.00 66.76 227 PHE A N 1
ATOM 1770 C CA . PHE A 1 230 ? -10.334 33.518 -48.181 1.00 64.52 227 PHE A CA 1
ATOM 1771 C C . PHE A 1 230 ? -9.212 34.390 -48.715 1.00 69.45 227 PHE A C 1
ATOM 1772 O O . PHE A 1 230 ? -9.085 34.558 -49.921 1.00 74.96 227 PHE A O 1
ATOM 1780 N N . ASN A 1 231 ? -8.371 34.909 -47.849 1.00 72.60 228 ASN A N 1
ATOM 1781 C CA . ASN A 1 231 ? -7.259 35.642 -48.370 1.00 78.04 228 ASN A CA 1
ATOM 1782 C C . ASN A 1 231 ? -5.895 35.107 -48.090 1.00 80.22 228 ASN A C 1
ATOM 1783 O O . ASN A 1 231 ? -5.456 35.073 -46.977 1.00 85.13 228 ASN A O 1
ATOM 1788 N N . PRO A 1 232 ? -5.194 34.786 -49.149 1.00 82.76 229 PRO A N 1
ATOM 1789 C CA . PRO A 1 232 ? -3.843 34.247 -49.110 1.00 83.10 229 PRO A CA 1
ATOM 1790 C C . PRO A 1 232 ? -2.745 35.143 -48.571 1.00 86.39 229 PRO A C 1
ATOM 1791 O O . PRO A 1 232 ? -1.865 34.680 -47.879 1.00 85.68 229 PRO A O 1
ATOM 1795 N N . SER A 1 233 ? -2.748 36.405 -48.937 1.00 88.95 230 SER A N 1
ATOM 1796 C CA . SER A 1 233 ? -1.682 37.270 -48.487 1.00 92.84 230 SER A CA 1
ATOM 1797 C C . SER A 1 233 ? -1.703 37.517 -47.015 1.00 94.60 230 SER A C 1
ATOM 1798 O O . SER A 1 233 ? -0.667 37.581 -46.379 1.00 88.27 230 SER A O 1
ATOM 1801 N N . ASP A 1 234 ? -2.902 37.691 -46.485 1.00 94.14 231 ASP A N 1
ATOM 1802 C CA . ASP A 1 234 ? -3.048 38.247 -45.164 1.00 95.73 231 ASP A CA 1
ATOM 1803 C C . ASP A 1 234 ? -3.009 37.157 -44.138 1.00 98.83 231 ASP A C 1
ATOM 1804 O O . ASP A 1 234 ? -3.917 36.352 -44.018 1.00 102.34 231 ASP A O 1
ATOM 1809 N N . PRO A 1 235 ? -1.963 37.163 -43.353 1.00 94.31 232 PRO A N 1
ATOM 1810 C CA . PRO A 1 235 ? -1.730 36.095 -42.409 1.00 94.25 232 PRO A CA 1
ATOM 1811 C C . PRO A 1 235 ? -2.854 36.067 -41.428 1.00 95.18 232 PRO A C 1
ATOM 1812 O O . PRO A 1 235 ? -3.291 35.024 -40.987 1.00 97.32 232 PRO A O 1
ATOM 1816 N N . ASP A 1 236 ? -3.360 37.232 -41.110 1.00 97.98 233 ASP A N 1
ATOM 1817 C CA . ASP A 1 236 ? -4.336 37.339 -40.060 1.00 93.74 233 ASP A CA 1
ATOM 1818 C C . ASP A 1 236 ? -5.461 36.434 -40.471 1.00 88.96 233 ASP A C 1
ATOM 1819 O O . ASP A 1 236 ? -6.141 35.896 -39.631 1.00 86.12 233 ASP A O 1
ATOM 1824 N N . CYS A 1 237 ? -5.687 36.279 -41.761 1.00 86.43 234 CYS A N 1
ATOM 1825 C CA . CYS A 1 237 ? -6.487 35.169 -42.233 1.00 80.74 234 CYS A CA 1
ATOM 1826 C C . CYS A 1 237 ? -5.867 33.776 -42.032 1.00 76.52 234 CYS A C 1
ATOM 1827 O O . CYS A 1 237 ? -6.550 32.836 -41.700 1.00 71.69 234 CYS A O 1
ATOM 1830 N N . VAL A 1 238 ? -4.579 33.644 -42.291 1.00 72.01 235 VAL A N 1
ATOM 1831 C CA . VAL A 1 238 ? -3.932 32.337 -42.393 1.00 72.48 235 VAL A CA 1
ATOM 1832 C C . VAL A 1 238 ? -3.811 31.457 -41.162 1.00 75.07 235 VAL A C 1
ATOM 1833 O O . VAL A 1 238 ? -3.989 30.269 -41.248 1.00 70.69 235 VAL A O 1
ATOM 1837 N N . ASP A 1 239 ? -3.474 32.056 -40.031 1.00 77.90 236 ASP A N 1
ATOM 1838 C CA . ASP A 1 239 ? -3.490 31.412 -38.710 1.00 74.39 236 ASP A CA 1
ATOM 1839 C C . ASP A 1 239 ? -4.898 30.977 -38.370 1.00 70.56 236 ASP A C 1
ATOM 1840 O O . ASP A 1 239 ? -5.192 29.777 -38.305 1.00 67.70 236 ASP A O 1
ATOM 1845 N N . ARG A 1 240 ? -5.760 31.974 -38.152 1.00 69.03 237 ARG A N 1
ATOM 1846 C CA . ARG A 1 240 ? -7.169 31.765 -37.846 1.00 65.11 237 ARG A CA 1
ATOM 1847 C C . ARG A 1 240 ? -7.605 30.421 -38.413 1.00 63.18 237 ARG A C 1
ATOM 1848 O O . ARG A 1 240 ? -8.024 29.542 -37.662 1.00 59.60 237 ARG A O 1
ATOM 1856 N N . LEU A 1 241 ? -7.452 30.252 -39.730 1.00 61.79 238 LEU A N 1
ATOM 1857 C CA . LEU A 1 241 ? -7.906 29.042 -40.395 1.00 55.86 238 LEU A CA 1
ATOM 1858 C C . LEU A 1 241 ? -7.222 27.772 -39.895 1.00 54.32 238 LEU A C 1
ATOM 1859 O O . LEU A 1 241 ? -7.890 26.795 -39.543 1.00 53.69 238 LEU A O 1
ATOM 1864 N N . LEU A 1 242 ? -5.898 27.785 -39.864 1.00 49.01 239 LEU A N 1
ATOM 1865 C CA . LEU A 1 242 ? -5.166 26.566 -39.588 1.00 49.06 239 LEU A CA 1
ATOM 1866 C C . LEU A 1 242 ? -5.219 26.227 -38.118 1.00 46.93 239 LEU A C 1
ATOM 1867 O O . LEU A 1 242 ? -5.524 25.102 -37.750 1.00 45.62 239 LEU A O 1
ATOM 1872 N N . GLN A 1 243 ? -4.932 27.213 -37.279 1.00 49.85 240 GLN A N 1
ATOM 1873 C CA . GLN A 1 243 ? -5.173 27.086 -35.851 1.00 49.26 240 GLN A CA 1
ATOM 1874 C C . GLN A 1 243 ? -6.594 26.575 -35.529 1.00 46.52 240 GLN A C 1
ATOM 1875 O O . GLN A 1 243 ? -6.753 25.682 -34.691 1.00 48.98 240 GLN A O 1
ATOM 1881 N N . CYS A 1 244 ? -7.614 27.119 -36.192 1.00 40.71 241 CYS A N 1
ATOM 1882 C CA . CYS A 1 244 ? -8.984 26.648 -35.992 1.00 41.75 241 CYS A CA 1
ATOM 1883 C C . CYS A 1 244 ? -9.159 25.215 -36.441 1.00 44.26 241 CYS A C 1
ATOM 1884 O O . CYS A 1 244 ? -9.523 24.341 -35.655 1.00 45.08 241 CYS A O 1
ATOM 1887 N N . THR A 1 245 ? -8.896 24.988 -37.721 1.00 42.58 242 THR A N 1
ATOM 1888 C CA . THR A 1 245 ? -9.038 23.681 -38.328 1.00 42.29 242 THR A CA 1
ATOM 1889 C C . THR A 1 245 ? -8.326 22.578 -37.529 1.00 41.50 242 THR A C 1
ATOM 1890 O O . THR A 1 245 ? -8.858 21.462 -37.386 1.00 40.23 242 THR A O 1
ATOM 1894 N N . ARG A 1 246 ? -7.142 22.905 -37.008 1.00 38.96 243 ARG A N 1
ATOM 1895 C CA . ARG A 1 246 ? -6.411 22.033 -36.105 1.00 40.54 243 ARG A CA 1
ATOM 1896 C C . ARG A 1 246 ? -7.225 21.585 -34.877 1.00 38.07 243 ARG A C 1
ATOM 1897 O O . ARG A 1 246 ? -7.133 20.435 -34.486 1.00 37.17 243 ARG A O 1
ATOM 1905 N N . GLN A 1 247 ? -8.015 22.484 -34.290 1.00 35.42 244 GLN A N 1
ATOM 1906 C CA . GLN A 1 247 ? -8.835 22.150 -33.118 1.00 37.75 244 GLN A CA 1
ATOM 1907 C C . GLN A 1 247 ? -9.975 21.208 -33.450 1.00 36.87 244 GLN A C 1
ATOM 1908 O O . GLN A 1 247 ? -10.356 20.382 -32.633 1.00 40.77 244 GLN A O 1
ATOM 1914 N N . ALA A 1 248 ? -10.510 21.325 -34.653 1.00 34.48 245 ALA A N 1
ATOM 1915 C CA . ALA A 1 248 ? -11.601 20.457 -35.072 1.00 37.23 245 ALA A CA 1
ATOM 1916 C C . ALA A 1 248 ? -11.143 19.020 -35.365 1.00 37.39 245 ALA A C 1
ATOM 1917 O O . ALA A 1 248 ? -11.836 18.071 -35.037 1.00 37.21 245 ALA A O 1
ATOM 1919 N N . VAL A 1 249 ? -9.973 18.869 -35.974 1.00 39.35 246 VAL A N 1
ATOM 1920 C CA . VAL A 1 249 ? -9.480 17.550 -36.447 1.00 38.33 246 VAL A CA 1
ATOM 1921 C C . VAL A 1 249 ? -9.641 16.382 -35.448 1.00 37.79 246 VAL A C 1
ATOM 1922 O O . VAL A 1 249 ? -10.189 15.338 -35.805 1.00 39.80 246 VAL A O 1
ATOM 1926 N N . PRO A 1 250 ? -9.187 16.557 -34.198 1.00 35.46 247 PRO A N 1
ATOM 1927 C CA . PRO A 1 250 ? -9.386 15.514 -33.187 1.00 34.91 247 PRO A CA 1
ATOM 1928 C C . PRO A 1 250 ? -10.857 15.134 -32.952 1.00 36.97 247 PRO A C 1
ATOM 1929 O O . PRO A 1 250 ? -11.130 14.065 -32.404 1.00 37.29 247 PRO A O 1
ATOM 1933 N N . LEU A 1 251 ? -11.782 16.000 -33.370 1.00 35.97 248 LEU A N 1
ATOM 1934 C CA . LEU A 1 251 ? -13.218 15.813 -33.139 1.00 34.02 248 LEU A CA 1
ATOM 1935 C C . LEU A 1 251 ? -13.887 14.899 -34.168 1.00 34.96 248 LEU A C 1
ATOM 1936 O O . LEU A 1 251 ? -14.928 14.297 -33.872 1.00 34.27 248 LEU A O 1
ATOM 1941 N N . PHE A 1 252 ? -13.306 14.791 -35.363 1.00 33.42 249 PHE A N 1
ATOM 1942 C CA . PHE A 1 252 ? -13.918 14.000 -36.433 1.00 35.51 249 PHE A CA 1
ATOM 1943 C C . PHE A 1 252 ? -13.865 12.495 -36.203 1.00 36.47 249 PHE A C 1
ATOM 1944 O O . PHE A 1 252 ? -12.959 11.966 -35.562 1.00 39.49 249 PHE A O 1
ATOM 1952 N N . SER A 1 253 ? -14.869 11.810 -36.717 1.00 39.82 250 SER A N 1
ATOM 1953 C CA . SER A 1 253 ? -14.918 10.351 -36.666 1.00 41.28 250 SER A CA 1
ATOM 1954 C C . SER A 1 253 ? -15.956 9.904 -37.677 1.00 41.02 250 SER A C 1
ATOM 1955 O O . SER A 1 253 ? -16.583 10.745 -38.336 1.00 41.12 250 SER A O 1
ATOM 1958 N N . LYS A 1 254 ? -16.140 8.595 -37.825 1.00 43.52 251 LYS A N 1
ATOM 1959 C CA . LYS A 1 254 ? -17.086 8.103 -38.837 1.00 44.33 251 LYS A CA 1
ATOM 1960 C C . LYS A 1 254 ? -18.437 8.815 -38.727 1.00 42.92 251 LYS A C 1
ATOM 1961 O O . LYS A 1 254 ? -19.043 9.146 -39.736 1.00 46.71 251 LYS A O 1
ATOM 1967 N N . ASN A 1 255 ? -18.860 9.107 -37.499 1.00 42.04 252 ASN A N 1
ATOM 1968 C CA . ASN A 1 255 ? -20.170 9.709 -37.235 1.00 42.96 252 ASN A CA 1
ATOM 1969 C C . ASN A 1 255 ? -20.166 11.238 -37.048 1.00 42.61 252 ASN A C 1
ATOM 1970 O O . ASN A 1 255 ? -21.211 11.848 -36.817 1.00 39.86 252 ASN A O 1
ATOM 1975 N N . VAL A 1 256 ? -18.992 11.848 -37.162 1.00 42.90 253 VAL A N 1
ATOM 1976 C CA . VAL A 1 256 ? -18.848 13.292 -37.005 1.00 40.93 253 VAL A CA 1
ATOM 1977 C C . VAL A 1 256 ? -17.934 13.813 -38.112 1.00 42.35 253 VAL A C 1
ATOM 1978 O O . VAL A 1 256 ? -16.723 13.529 -38.134 1.00 39.71 253 VAL A O 1
ATOM 1982 N N . HIS A 1 257 ? -18.527 14.606 -39.003 1.00 41.73 254 HIS A N 1
ATOM 1983 C CA . HIS A 1 257 ? -17.951 14.899 -40.298 1.00 39.60 254 HIS A CA 1
ATOM 1984 C C . HIS A 1 257 ? -17.253 16.211 -40.431 1.00 40.03 254 HIS A C 1
ATOM 1985 O O . HIS A 1 257 ? -17.559 17.182 -39.745 1.00 42.73 254 HIS A O 1
ATOM 1992 N N . SER A 1 258 ? -16.328 16.234 -41.383 1.00 40.81 255 SER A N 1
ATOM 1993 C CA . SER A 1 258 ? -15.434 17.341 -41.646 1.00 38.45 255 SER A CA 1
ATOM 1994 C C . SER A 1 258 ? -15.913 18.178 -42.822 1.00 36.81 255 SER A C 1
ATOM 1995 O O . SER A 1 258 ? -15.247 19.134 -43.229 1.00 38.78 255 SER A O 1
ATOM 1998 N N . THR A 1 259 ? -17.065 17.806 -43.364 1.00 42.64 256 THR A N 1
ATOM 1999 C CA . THR A 1 259 ? -17.520 18.260 -44.689 1.00 45.45 256 THR A CA 1
ATOM 2000 C C . THR A 1 259 ? -17.227 19.724 -45.014 1.00 47.35 256 THR A C 1
ATOM 2001 O O . THR A 1 259 ? -16.567 20.019 -46.015 1.00 46.43 256 THR A O 1
ATOM 2005 N N . ARG A 1 260 ? -17.687 20.637 -44.161 1.00 47.89 257 ARG A N 1
ATOM 2006 C CA . ARG A 1 260 ? -17.584 22.064 -44.477 1.00 49.36 257 ARG A CA 1
ATOM 2007 C C . ARG A 1 260 ? -16.135 22.541 -44.562 1.00 47.71 257 ARG A C 1
ATOM 2008 O O . ARG A 1 260 ? -15.783 23.330 -45.450 1.00 50.87 257 ARG A O 1
ATOM 2016 N N . PHE A 1 261 ? -15.294 22.052 -43.654 1.00 44.97 258 PHE A N 1
ATOM 2017 C CA . PHE A 1 261 ? -13.875 22.365 -43.698 1.00 43.77 258 PHE A CA 1
ATOM 2018 C C . PHE A 1 261 ? -13.213 21.843 -44.973 1.00 43.29 258 PHE A C 1
ATOM 2019 O O . PHE A 1 261 ? -12.383 22.539 -45.567 1.00 42.70 258 PHE A O 1
ATOM 2027 N N . VAL A 1 262 ? -13.576 20.627 -45.381 1.00 41.00 259 VAL A N 1
ATOM 2028 C CA . VAL A 1 262 ? -13.004 20.012 -46.586 1.00 44.84 259 VAL A CA 1
ATOM 2029 C C . VAL A 1 262 ? -13.362 20.836 -47.826 1.00 44.58 259 VAL A C 1
ATOM 2030 O O . VAL A 1 262 ? -12.474 21.227 -48.601 1.00 43.98 259 VAL A O 1
ATOM 2034 N N . THR A 1 263 ? -14.659 21.118 -47.989 1.00 45.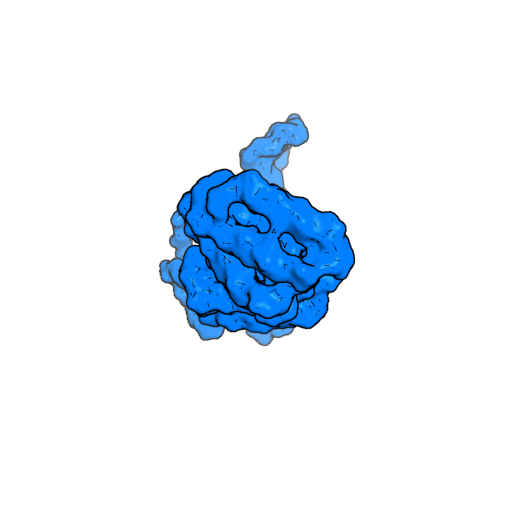18 260 THR A N 1
ATOM 2035 C CA . THR A 1 263 ? -15.137 21.965 -49.085 1.00 45.35 260 THR A CA 1
ATOM 2036 C C . THR A 1 263 ? -14.395 23.282 -49.112 1.00 46.98 260 THR A C 1
ATOM 2037 O O . THR A 1 263 ? -13.826 23.669 -50.128 1.00 53.01 260 THR A O 1
ATOM 2041 N N . TYR A 1 264 ? -14.380 23.955 -47.974 1.00 48.41 261 TYR A N 1
ATOM 2042 C CA . TYR A 1 264 ? -13.702 25.228 -47.871 1.00 46.78 261 TYR A CA 1
ATOM 2043 C C . TYR A 1 264 ? -12.235 25.175 -48.304 1.00 44.74 261 TYR A C 1
ATOM 2044 O O . TYR A 1 264 ? -11.754 26.071 -48.986 1.00 44.07 261 TYR A O 1
ATOM 2053 N N . PHE A 1 265 ? -11.515 24.144 -47.876 1.00 48.02 262 PHE A N 1
ATOM 2054 C CA . PHE A 1 265 ? -10.109 23.963 -48.270 1.00 47.42 262 PHE A CA 1
ATOM 2055 C C . PHE A 1 265 ? -9.957 23.768 -49.781 1.00 48.42 262 PHE A C 1
ATOM 2056 O O . PHE A 1 265 ? -9.107 24.375 -50.409 1.00 47.60 262 PHE A O 1
ATOM 2064 N N . CYS A 1 266 ? -10.799 22.916 -50.354 1.00 49.42 263 CYS A N 1
ATOM 2065 C CA . CYS A 1 266 ? -10.740 22.630 -51.772 1.00 50.71 263 CYS A CA 1
ATOM 2066 C C . CYS A 1 266 ? -10.943 23.913 -52.577 1.00 55.82 263 CYS A C 1
ATOM 2067 O O . CYS A 1 266 ? -10.011 24.391 -53.252 1.00 52.39 263 CYS A O 1
ATOM 2070 N N . GLU A 1 267 ? -12.141 24.489 -52.451 1.00 54.47 264 GLU A N 1
ATOM 2071 C CA . GLU A 1 267 ? -12.527 25.699 -53.186 1.00 53.73 264 GLU A CA 1
ATOM 2072 C C . GLU A 1 267 ? -11.712 26.944 -52.870 1.00 50.98 264 GLU A C 1
ATOM 2073 O O . GLU A 1 267 ? -11.392 27.702 -53.771 1.00 55.94 264 GLU A O 1
ATOM 2079 N N . GLN A 1 268 ? -11.364 27.158 -51.609 1.00 52.28 265 GLN A N 1
ATOM 2080 C CA . GLN A 1 268 ? -10.786 28.441 -51.220 1.00 54.38 265 GLN A CA 1
ATOM 2081 C C . GLN A 1 268 ? -9.283 28.398 -50.983 1.00 55.40 265 GLN A C 1
ATOM 2082 O O . GLN A 1 268 ? -8.603 29.397 -51.187 1.00 59.06 265 GLN A O 1
ATOM 2088 N N . VAL A 1 269 ? -8.766 27.263 -50.529 1.00 51.84 266 VAL A N 1
ATOM 2089 C CA . VAL A 1 269 ? -7.359 27.202 -50.146 1.00 53.24 266 VAL A CA 1
ATOM 2090 C C . VAL A 1 269 ? -6.442 26.661 -51.255 1.00 57.59 266 VAL A C 1
ATOM 2091 O O . VAL A 1 269 ? -5.406 27.265 -51.560 1.00 60.42 266 VAL A O 1
ATOM 2095 N N . LEU A 1 270 ? -6.818 25.525 -51.846 1.00 57.01 267 LEU A N 1
ATOM 2096 C CA . LEU A 1 270 ? -5.987 24.879 -52.862 1.00 57.75 267 LEU A CA 1
ATOM 2097 C C . LEU A 1 270 ? -5.593 25.850 -53.970 1.00 62.62 267 LEU A C 1
ATOM 2098 O O . LEU A 1 270 ? -4.391 26.059 -54.196 1.00 64.11 267 LEU A O 1
ATOM 2103 N N . PRO A 1 271 ? -6.596 26.486 -54.632 1.00 60.79 268 PRO A N 1
ATOM 2104 C CA . PRO A 1 271 ? -6.281 27.398 -55.727 1.00 62.91 268 PRO A CA 1
ATOM 2105 C C . PRO A 1 271 ? -5.334 28.504 -55.286 1.00 66.81 268 PRO A C 1
ATOM 2106 O O . PRO A 1 271 ? -4.718 29.152 -56.131 1.00 73.31 268 PRO A O 1
ATOM 2110 N N . ASN A 1 272 ? -5.203 28.689 -53.972 1.00 65.70 269 ASN A N 1
ATOM 2111 C CA . ASN A 1 272 ? -4.443 29.798 -53.410 1.00 69.20 269 ASN A CA 1
ATOM 2112 C C . ASN A 1 272 ? -3.098 29.416 -52.813 1.00 69.51 269 ASN A C 1
ATOM 2113 O O . ASN A 1 272 ? -2.366 30.253 -52.264 1.00 69.05 269 ASN A O 1
ATOM 2118 N N . LEU A 1 273 ? -2.782 28.132 -52.928 1.00 73.59 270 LEU A N 1
ATOM 2119 C CA . LEU A 1 273 ? -1.404 27.702 -52.868 1.00 73.84 270 LEU A CA 1
ATOM 2120 C C . LEU A 1 273 ? -0.730 28.318 -54.104 1.00 80.85 270 LEU A C 1
ATOM 2121 O O . LEU A 1 273 ? -1.333 28.372 -55.188 1.00 81.78 270 LEU A O 1
ATOM 2126 N N . GLY A 1 274 ? 0.503 28.804 -53.949 1.00 87.32 271 GLY A N 1
ATOM 2127 C CA . GLY A 1 274 ? 1.254 28.729 -52.679 1.00 92.82 271 GLY A CA 1
ATOM 2128 C C . GLY A 1 274 ? 1.843 30.010 -52.055 1.00 97.17 271 GLY A C 1
ATOM 2129 O O . GLY A 1 274 ? 2.965 30.491 -52.445 1.00 95.76 271 GLY A O 1
ATOM 2130 N N . THR A 1 275 ? 1.096 30.562 -51.080 1.00 93.22 272 THR A N 1
ATOM 2131 C CA . THR A 1 275 ? 1.596 31.712 -50.338 1.00 86.28 272 THR A CA 1
ATOM 2132 C C . THR A 1 275 ? 1.932 31.279 -48.912 1.00 82.03 272 THR A C 1
ATOM 2133 O O . THR A 1 275 ? 1.146 30.588 -48.252 1.00 80.60 272 THR A O 1
ATOM 2137 N N . LEU A 1 276 ? 3.121 31.675 -48.465 1.00 75.47 273 LEU A N 1
ATOM 2138 C CA . LEU A 1 276 ? 3.750 31.088 -47.290 1.00 70.63 273 LEU A CA 1
ATOM 2139 C C . LEU A 1 276 ? 4.283 32.119 -46.308 1.00 74.43 273 LEU A C 1
ATOM 2140 O O . LEU A 1 276 ? 4.503 33.276 -46.661 1.00 77.83 273 LEU A O 1
ATOM 2145 N N . THR A 1 277 ? 4.496 31.666 -45.076 1.00 80.01 274 THR A N 1
ATOM 2146 C CA . THR A 1 277 ? 5.015 32.492 -43.998 1.00 88.37 274 THR A CA 1
ATOM 2147 C C . THR A 1 277 ? 6.431 32.044 -43.642 1.00 91.71 274 THR A C 1
ATOM 2148 O O . THR A 1 277 ? 7.016 31.210 -44.349 1.00 92.32 274 THR A O 1
ATOM 2152 N N . THR A 1 278 ? 6.959 32.588 -42.536 1.00 92.17 275 THR A N 1
ATOM 2153 C CA . THR A 1 278 ? 8.321 32.294 -42.074 1.00 100.18 275 THR A CA 1
ATOM 2154 C C . THR A 1 278 ? 8.413 32.448 -40.550 1.00 99.11 275 THR A C 1
ATOM 2155 O O . THR A 1 278 ? 7.836 33.377 -39.990 1.00 92.94 275 THR A O 1
ATOM 2159 N N . PRO A 1 279 ? 9.119 31.518 -39.876 1.00 105.29 276 PRO A N 1
ATOM 2160 C CA . PRO A 1 279 ? 9.655 30.314 -40.500 1.00 105.84 276 PRO A CA 1
ATOM 2161 C C . PRO A 1 279 ? 8.796 29.073 -40.217 1.00 102.99 276 PRO A C 1
ATOM 2162 O O . PRO A 1 279 ? 8.108 28.993 -39.193 1.00 94.82 276 PRO A O 1
ATOM 2166 N N . GLY A 1 282 ? 11.091 26.893 -38.951 1.00 74.78 279 GLY A N 1
ATOM 2167 C CA . GLY A 1 282 ? 11.247 27.155 -40.435 1.00 83.21 279 GLY A CA 1
ATOM 2168 C C . GLY A 1 282 ? 10.376 26.184 -41.230 1.00 85.68 279 GLY A C 1
ATOM 2169 O O . GLY A 1 282 ? 10.830 25.603 -42.222 1.00 87.71 279 GLY A O 1
ATOM 2170 N N . LEU A 1 283 ? 9.114 26.038 -40.812 1.00 83.83 280 LEU A N 1
ATOM 2171 C CA . LEU A 1 283 ? 8.206 25.004 -41.360 1.00 79.84 280 LEU A CA 1
ATOM 2172 C C . LEU A 1 283 ? 7.613 25.287 -42.757 1.00 76.66 280 LEU A C 1
ATOM 2173 O O . LEU A 1 283 ? 7.462 26.442 -43.179 1.00 74.92 280 LEU A O 1
ATOM 2178 N N . ASP A 1 284 ? 7.265 24.201 -43.448 1.00 69.42 281 ASP A N 1
ATOM 2179 C CA . ASP A 1 284 ? 6.663 24.255 -44.771 1.00 63.79 281 ASP A CA 1
ATOM 2180 C C . ASP A 1 284 ? 5.144 24.372 -44.607 1.00 66.09 281 ASP A C 1
ATOM 2181 O O . ASP A 1 284 ? 4.481 23.477 -44.072 1.00 66.62 281 ASP A O 1
ATOM 2186 N N . ILE A 1 285 ? 4.628 25.527 -44.971 1.00 65.67 282 ILE A N 1
ATOM 2187 C CA . ILE A 1 285 ? 3.226 25.862 -44.846 1.00 61.98 282 ILE A CA 1
ATOM 2188 C C . ILE A 1 285 ? 2.240 25.160 -45.749 1.00 60.83 282 ILE A C 1
ATOM 2189 O O . ILE A 1 285 ? 1.173 24.804 -45.331 1.00 60.24 282 ILE A O 1
ATOM 2194 N N . GLN A 1 286 ? 2.596 24.990 -47.004 1.00 60.57 283 GLN A N 1
ATOM 2195 C CA . GLN A 1 286 ? 1.733 24.313 -47.986 1.00 58.10 283 GLN A CA 1
ATOM 2196 C C . GLN A 1 286 ? 1.518 22.859 -47.619 1.00 54.54 283 GLN A C 1
ATOM 2197 O O . GLN A 1 286 ? 0.453 22.296 -47.848 1.00 54.87 283 GLN A O 1
ATOM 2203 N N . LEU A 1 287 ? 2.549 22.256 -47.047 1.00 52.11 284 LEU A N 1
ATOM 2204 C CA . LEU A 1 287 ? 2.466 20.887 -46.600 1.00 51.00 284 LEU A CA 1
ATOM 2205 C C . LEU A 1 287 ? 1.538 20.835 -45.391 1.00 48.73 284 LEU A C 1
ATOM 2206 O O . LEU A 1 287 ? 0.683 19.956 -45.298 1.00 48.59 284 LEU A O 1
ATOM 2211 N N . GLU A 1 288 ? 1.705 21.775 -44.466 1.00 48.62 285 GLU A N 1
ATOM 2212 C CA . GLU A 1 288 ? 0.841 21.806 -43.285 1.00 50.10 285 GLU A CA 1
ATOM 2213 C C . GLU A 1 288 ? -0.625 21.895 -43.669 1.00 48.22 285 GLU A C 1
ATOM 2214 O O . GLU A 1 288 ? -1.462 21.195 -43.095 1.00 49.38 285 GLU A O 1
ATOM 2220 N N . VAL A 1 289 ? -0.921 22.710 -44.678 1.00 45.17 286 VAL A N 1
ATOM 2221 C CA . VAL A 1 289 ? -2.278 22.813 -45.187 1.00 43.99 286 VAL A CA 1
ATOM 2222 C C . VAL A 1 289 ? -2.728 21.468 -45.748 1.00 44.52 286 VAL A C 1
ATOM 2223 O O . VAL A 1 289 ? -3.861 21.029 -45.523 1.00 46.29 286 VAL A O 1
ATOM 2227 N N . LEU A 1 290 ? -1.832 20.815 -46.477 1.00 46.51 287 LEU A N 1
ATOM 2228 C CA . LEU A 1 290 ? -2.157 19.549 -47.120 1.00 44.44 287 LEU A CA 1
ATOM 2229 C C . LEU A 1 290 ? -2.322 18.437 -46.096 1.00 42.97 287 LEU A C 1
ATOM 2230 O O . LEU A 1 290 ? -3.264 17.654 -46.191 1.00 40.12 287 LEU A O 1
ATOM 2235 N N . LYS A 1 291 ? -1.442 18.399 -45.096 1.00 41.84 288 LYS A N 1
ATOM 2236 C CA . LYS A 1 291 ? -1.584 17.432 -44.008 1.00 41.41 288 LYS A CA 1
ATOM 2237 C C . LYS A 1 291 ? -2.978 17.548 -43.419 1.00 41.20 288 LYS A C 1
ATOM 2238 O O . LYS A 1 291 ? -3.684 16.538 -43.311 1.00 41.96 288 LYS A O 1
ATOM 2244 N N . LEU A 1 292 ? -3.389 18.779 -43.084 1.00 40.43 289 LEU A N 1
ATOM 2245 C CA . LEU A 1 292 ? -4.718 19.018 -42.514 1.00 41.13 289 LEU A CA 1
ATOM 2246 C C . LEU A 1 292 ? -5.814 18.430 -43.382 1.00 39.20 289 LEU A C 1
ATOM 2247 O O . LEU A 1 292 ? -6.683 17.697 -42.906 1.00 37.72 289 LEU A O 1
ATOM 2252 N N . LEU A 1 293 ? -5.742 18.741 -44.669 1.00 39.40 290 LEU A N 1
ATOM 2253 C CA . LEU A 1 293 ? -6.759 18.350 -45.615 1.00 37.65 290 LEU A CA 1
ATOM 2254 C C . LEU A 1 293 ? -6.837 16.835 -45.713 1.00 37.74 290 LEU A C 1
ATOM 2255 O O . LEU A 1 293 ? -7.929 16.244 -45.716 1.00 40.16 290 LEU A O 1
ATOM 2260 N N . ALA A 1 294 ? -5.673 16.204 -45.785 1.00 36.83 291 ALA A N 1
ATOM 2261 C CA . ALA A 1 294 ? -5.603 14.756 -45.869 1.00 34.90 291 ALA A CA 1
ATOM 2262 C C . ALA A 1 294 ? -6.279 14.106 -44.661 1.00 36.90 291 ALA A C 1
ATOM 2263 O O . ALA A 1 294 ? -7.047 13.144 -44.817 1.00 36.34 291 ALA A O 1
ATOM 2265 N N . GLU A 1 295 ? -6.017 14.648 -43.467 1.00 37.73 292 GLU A N 1
ATOM 2266 C CA . GLU A 1 295 ? -6.626 14.114 -42.236 1.00 40.42 292 GLU A CA 1
ATOM 2267 C C . GLU A 1 295 ? -8.139 14.244 -42.216 1.00 37.85 292 GLU A C 1
ATOM 2268 O O . GLU A 1 295 ? -8.836 13.320 -41.840 1.00 40.03 292 GLU A O 1
ATOM 2274 N N . MET A 1 296 ? -8.651 15.388 -42.643 1.00 41.31 293 MET A N 1
ATOM 2275 C CA . MET A 1 296 ? -10.099 15.591 -42.657 1.00 38.18 293 MET A CA 1
ATOM 2276 C C . MET A 1 296 ? -10.779 14.820 -43.775 1.00 38.41 293 MET A C 1
ATOM 2277 O O . MET A 1 296 ? -11.988 14.580 -43.710 1.00 42.58 293 MET A O 1
ATOM 2282 N N . SER A 1 297 ? -10.021 14.437 -44.802 1.00 38.67 294 SER A N 1
ATOM 2283 C CA . SER A 1 297 ? -10.647 13.897 -46.018 1.00 39.97 294 SER A CA 1
ATOM 2284 C C . SER A 1 297 ? -11.368 12.582 -45.753 1.00 38.73 294 SER A C 1
ATOM 2285 O O . SER A 1 297 ? -12.418 12.319 -46.324 1.00 44.94 294 SER A O 1
ATOM 2288 N N . SER A 1 298 ? -10.835 11.780 -44.846 1.00 38.13 295 SER A N 1
ATOM 2289 C CA . SER A 1 298 ? -11.457 10.498 -44.534 1.00 41.17 295 SER A CA 1
ATOM 2290 C C . SER A 1 298 ? -12.701 10.591 -43.648 1.00 42.25 295 SER A C 1
ATOM 2291 O O . SER A 1 298 ? -13.315 9.581 -43.353 1.00 46.28 295 SER A O 1
ATOM 2294 N N . PHE A 1 299 ? -13.104 11.794 -43.255 1.00 41.36 296 PHE A N 1
ATOM 2295 C CA . PHE A 1 299 ? -14.331 11.947 -42.481 1.00 41.19 296 PHE A CA 1
ATOM 2296 C C . PHE A 1 299 ? -15.330 12.819 -43.234 1.00 43.32 296 PHE A C 1
ATOM 2297 O O . PHE A 1 299 ? -16.241 13.406 -42.645 1.00 42.18 296 PHE A O 1
ATOM 2305 N N . CYS A 1 300 ? -15.153 12.904 -44.546 1.00 44.85 297 CYS A N 1
ATOM 2306 C CA . CYS A 1 300 ? -16.014 13.747 -45.352 1.00 50.86 297 CYS A CA 1
ATOM 2307 C C . CYS A 1 300 ? -17.388 13.124 -45.442 1.00 54.69 297 CYS A C 1
ATOM 2308 O O . CYS A 1 300 ? -17.514 11.906 -45.568 1.00 56.83 297 CYS A O 1
ATOM 2311 N N . GLY A 1 301 ? -18.420 13.955 -45.328 1.00 57.69 298 GLY A N 1
ATOM 2312 C CA . GLY A 1 301 ? -19.788 13.451 -45.289 1.00 54.87 298 GLY A CA 1
ATOM 2313 C C . GLY A 1 301 ? -20.433 13.541 -46.654 1.00 58.65 298 GLY A C 1
ATOM 2314 O O . GLY A 1 301 ? -19.748 13.402 -47.676 1.00 54.29 298 GLY A O 1
ATOM 2315 N N . ASP A 1 302 ? -21.750 13.776 -46.658 1.00 62.48 299 ASP A N 1
ATOM 2316 C CA . ASP A 1 302 ? -22.535 13.961 -47.889 1.00 67.61 299 ASP A CA 1
ATOM 2317 C C . ASP A 1 302 ? -22.298 15.348 -48.447 1.00 65.75 299 ASP A C 1
ATOM 2318 O O . ASP A 1 302 ? -22.748 16.352 -47.899 1.00 66.75 299 ASP A O 1
ATOM 2323 N N . MET A 1 303 ? -21.580 15.387 -49.550 1.00 64.82 300 MET A N 1
ATOM 2324 C CA . MET A 1 303 ? -21.012 16.616 -50.029 1.00 67.72 300 MET A CA 1
ATOM 2325 C C . MET A 1 303 ? -21.699 16.901 -51.355 1.00 74.27 300 MET A C 1
ATOM 2326 O O . MET A 1 303 ? -21.623 16.083 -52.285 1.00 74.54 300 MET A O 1
ATOM 2331 N N . GLU A 1 304 ? -22.406 18.028 -51.440 1.00 72.63 301 GLU A N 1
ATOM 2332 C CA . GLU A 1 304 ? -23.041 18.398 -52.703 1.00 75.65 301 GLU A CA 1
ATOM 2333 C C . GLU A 1 304 ? -21.966 18.651 -53.762 1.00 77.47 301 GLU A C 1
ATOM 2334 O O . GLU A 1 304 ? -21.975 18.030 -54.826 1.00 83.33 301 GLU A O 1
ATOM 2340 N N . LYS A 1 305 ? -21.009 19.516 -53.434 1.00 76.53 302 LYS A N 1
ATOM 2341 C CA . LYS A 1 305 ? -19.968 19.928 -54.374 1.00 80.92 302 LYS A CA 1
ATOM 2342 C C . LYS A 1 305 ? -18.866 18.864 -54.540 1.00 80.71 302 LYS A C 1
ATOM 2343 O O . LYS A 1 305 ? -17.751 19.168 -54.979 1.00 77.78 302 LYS A O 1
ATOM 2349 N N . LEU A 1 306 ? -19.206 17.621 -54.199 1.00 77.09 303 LEU A N 1
ATOM 2350 C CA . LEU A 1 306 ? -18.303 16.470 -54.278 1.00 73.28 303 LEU A CA 1
ATOM 2351 C C . LEU A 1 306 ? -17.505 16.439 -55.574 1.00 73.54 303 LEU A C 1
ATOM 2352 O O . LEU A 1 306 ? -16.275 16.384 -55.533 1.00 72.29 303 LEU A O 1
ATOM 2357 N N . GLU A 1 307 ? -18.204 16.489 -56.709 1.00 72.58 304 GLU A N 1
ATOM 2358 C CA . GLU A 1 307 ? -17.561 16.452 -58.024 1.00 72.70 304 GLU A CA 1
ATOM 2359 C C . GLU A 1 307 ? -16.675 17.658 -58.279 1.00 74.41 304 GLU A C 1
ATOM 2360 O O . GLU A 1 307 ? -15.539 17.504 -58.736 1.00 78.29 304 GLU A O 1
ATOM 2366 N N . THR A 1 308 ? -17.187 18.854 -58.001 1.00 73.88 305 THR A N 1
ATOM 2367 C CA . THR A 1 308 ? -16.416 20.069 -58.275 1.00 75.80 305 THR A CA 1
ATOM 2368 C C . THR A 1 308 ? -15.147 20.099 -57.431 1.00 76.17 305 THR A C 1
ATOM 2369 O O . THR A 1 308 ? -14.076 20.441 -57.934 1.00 75.80 305 THR A O 1
ATOM 2373 N N . ASN A 1 309 ? -15.265 19.705 -56.162 1.00 74.42 306 ASN A N 1
ATOM 2374 C CA . ASN A 1 309 ? -14.117 19.670 -55.249 1.00 72.03 306 ASN A CA 1
ATOM 2375 C C . ASN A 1 309 ? -13.142 18.550 -55.600 1.00 70.14 306 ASN A C 1
ATOM 2376 O O . ASN A 1 309 ? -11.927 18.751 -55.597 1.00 67.82 306 ASN A O 1
ATOM 2381 N N . LEU A 1 310 ? -13.689 17.374 -55.900 1.00 67.79 307 LEU A N 1
ATOM 2382 C CA . LEU A 1 310 ? -12.895 16.242 -56.340 1.00 63.76 307 LEU A CA 1
ATOM 2383 C C . LEU A 1 310 ? -12.096 16.639 -57.574 1.00 65.71 307 LEU A C 1
ATOM 2384 O O . LEU A 1 310 ? -10.910 16.316 -57.684 1.00 63.53 307 LEU A O 1
ATOM 2389 N N . ARG A 1 311 ? -12.751 17.373 -58.475 1.00 69.13 308 ARG A N 1
ATOM 2390 C CA . ARG A 1 311 ? -12.111 17.944 -59.667 1.00 71.54 308 ARG A CA 1
ATOM 2391 C C . ARG A 1 311 ? -10.939 18.856 -59.288 1.00 68.00 308 ARG A C 1
ATOM 2392 O O . ARG A 1 311 ? -9.844 18.694 -59.817 1.00 73.62 308 ARG A O 1
ATOM 2400 N N . LYS A 1 312 ? -11.161 19.789 -58.361 1.00 63.88 309 LYS A N 1
ATOM 2401 C CA . LYS A 1 312 ? -10.135 20.780 -57.970 1.00 61.70 309 LYS A CA 1
ATOM 2402 C C . LYS A 1 312 ? -8.968 20.135 -57.227 1.00 61.01 309 LYS A C 1
ATOM 2403 O O . LYS A 1 312 ? -7.820 20.587 -57.331 1.00 60.42 309 LYS A O 1
ATOM 2409 N N . LEU A 1 313 ? -9.283 19.071 -56.487 1.00 59.03 310 LEU A N 1
ATOM 2410 C CA . LEU A 1 313 ? -8.296 18.233 -55.808 1.00 58.80 310 LEU A CA 1
ATOM 2411 C C . LEU A 1 313 ? -7.390 17.537 -56.804 1.00 60.41 310 LEU A C 1
ATOM 2412 O O . LEU A 1 313 ? -6.160 17.611 -56.720 1.00 55.09 310 LEU A O 1
ATOM 2417 N N . PHE A 1 314 ? -8.041 16.839 -57.734 1.00 67.79 311 PHE A N 1
ATOM 2418 C CA . PHE A 1 314 ? -7.401 16.201 -58.878 1.00 69.02 311 PHE A CA 1
ATOM 2419 C C . PHE A 1 314 ? -6.430 17.149 -59.582 1.00 66.61 311 PHE A C 1
ATOM 2420 O O . PHE A 1 314 ? -5.252 16.813 -59.778 1.00 66.64 311 PHE A O 1
ATOM 2428 N N . ASP A 1 315 ? -6.923 18.334 -59.947 1.00 62.46 312 ASP A N 1
ATOM 2429 C CA . ASP A 1 315 ? -6.103 19.312 -60.657 1.00 61.43 312 ASP A CA 1
ATOM 2430 C C . ASP A 1 315 ? -4.860 19.653 -59.861 1.00 55.98 312 ASP A C 1
ATOM 2431 O O . ASP A 1 315 ? -3.774 19.714 -60.426 1.00 56.29 312 ASP A O 1
ATOM 2436 N N . LYS A 1 316 ? -5.014 19.871 -58.554 1.00 55.34 313 LYS A N 1
ATOM 2437 C CA . LYS A 1 316 ? -3.871 20.224 -57.709 1.00 52.74 313 LYS A CA 1
ATOM 2438 C C . LYS A 1 316 ? -2.799 19.139 -57.728 1.00 52.48 313 LYS A C 1
ATOM 2439 O O . LYS A 1 316 ? -1.594 19.431 -57.755 1.00 50.75 313 LYS A O 1
ATOM 2445 N N . LEU A 1 317 ? -3.255 17.890 -57.736 1.00 51.69 314 LEU A N 1
ATOM 2446 C CA . LEU A 1 317 ? -2.379 16.731 -57.725 1.00 49.45 314 LEU A CA 1
ATOM 2447 C C . LEU A 1 317 ? -1.445 16.747 -58.932 1.00 55.71 314 LEU A C 1
ATOM 2448 O O . LEU A 1 317 ? -0.222 16.590 -58.780 1.00 55.16 314 LEU A O 1
ATOM 2453 N N . LEU A 1 318 ? -2.017 16.988 -60.117 1.00 58.04 315 LEU A N 1
ATOM 2454 C CA . LEU A 1 318 ? -1.271 16.890 -61.378 1.00 57.08 315 LEU A CA 1
ATOM 2455 C C . LEU A 1 318 ? -0.095 17.841 -61.476 1.00 60.56 315 LEU A C 1
ATOM 2456 O O . LEU A 1 318 ? 0.853 17.582 -62.217 1.00 70.15 315 LEU A O 1
ATOM 2461 N N . GLU A 1 319 ? -0.143 18.924 -60.709 1.00 55.65 316 GLU A N 1
ATOM 2462 C CA . GLU A 1 319 ? 0.962 19.875 -60.641 1.00 54.73 316 GLU A CA 1
ATOM 2463 C C . GLU A 1 319 ? 2.189 19.332 -59.917 1.00 58.62 316 GLU A C 1
ATOM 2464 O O . GLU A 1 319 ? 3.264 19.948 -59.955 1.00 64.39 316 GLU A O 1
ATOM 2470 N N . TYR A 1 320 ? 2.031 18.195 -59.244 1.00 59.00 317 TYR A N 1
ATOM 2471 C CA . TYR A 1 320 ? 3.138 17.576 -58.507 1.00 55.30 317 TYR A CA 1
ATOM 2472 C C . TYR A 1 320 ? 3.477 16.216 -59.104 1.00 53.91 317 TYR A C 1
ATOM 2473 O O . TYR A 1 320 ? 4.434 15.565 -58.683 1.00 53.15 317 TYR A O 1
ATOM 2482 N N . MET A 1 321 ? 2.677 15.805 -60.085 1.00 52.82 318 MET A N 1
ATOM 2483 C CA . MET A 1 321 ? 2.896 14.571 -60.820 1.00 57.00 318 MET A CA 1
ATOM 2484 C C . MET A 1 321 ? 3.197 14.871 -62.293 1.00 59.04 318 MET A C 1
ATOM 2485 O O . MET A 1 321 ? 2.310 14.742 -63.141 1.00 58.44 318 MET A O 1
ATOM 2490 N N . PRO A 1 322 ? 4.460 15.246 -62.605 1.00 58.96 319 PRO A N 1
ATOM 2491 C CA . PRO A 1 322 ? 4.783 15.814 -63.916 1.00 62.29 319 PRO A CA 1
ATOM 2492 C C . PRO A 1 322 ? 4.734 14.819 -65.082 1.00 64.72 319 PRO A C 1
ATOM 2493 O O . PRO A 1 322 ? 4.206 13.708 -64.949 1.00 64.75 319 PRO A O 1
ATOM 2497 N N . LEU A 1 323 ? 5.265 15.259 -66.225 1.00 70.11 320 LEU A N 1
ATOM 2498 C CA . LEU A 1 323 ? 5.346 14.450 -67.434 1.00 69.51 320 LEU A CA 1
ATOM 2499 C C . LEU A 1 323 ? 6.777 13.957 -67.680 1.00 69.74 320 LEU A C 1
ATOM 2500 O O . LEU A 1 323 ? 7.747 14.572 -67.194 1.00 66.09 320 LEU A O 1
ATOM 2505 N N . PRO A 1 324 ? 6.905 12.823 -68.404 1.00 66.10 321 PRO A N 1
ATOM 2506 C CA . PRO A 1 324 ? 8.188 12.241 -68.828 1.00 63.64 321 PRO A CA 1
ATOM 2507 C C . PRO A 1 324 ? 9.077 13.216 -69.614 1.00 63.77 321 PRO A C 1
ATOM 2508 O O . PRO A 1 324 ? 10.288 13.291 -69.375 1.00 60.24 321 PRO A O 1
ATOM 2512 N N . PRO A 1 339 ? 13.637 16.113 -62.980 1.00 88.10 336 PRO A N 1
ATOM 2513 C CA . PRO A 1 339 ? 12.668 16.726 -62.059 1.00 89.68 336 PRO A CA 1
ATOM 2514 C C . PRO A 1 339 ? 12.681 16.099 -60.647 1.00 86.16 336 PRO A C 1
ATOM 2515 O O . PRO A 1 339 ? 12.663 14.873 -60.503 1.00 84.98 336 PRO A O 1
ATOM 2519 N N . LYS A 1 340 ? 12.735 16.945 -59.621 1.00 84.72 337 LYS A N 1
ATOM 2520 C CA . LYS A 1 340 ? 12.683 16.489 -58.231 1.00 83.62 337 LYS A CA 1
ATOM 2521 C C . LYS A 1 340 ? 11.226 16.288 -57.825 1.00 78.06 337 LYS A C 1
ATOM 2522 O O . LYS A 1 340 ? 10.383 17.160 -58.050 1.00 78.77 337 LYS A O 1
ATOM 2528 N N . LEU A 1 341 ? 10.925 15.138 -57.235 1.00 66.47 338 LEU A N 1
ATOM 2529 C CA . LEU A 1 341 ? 9.549 14.817 -56.907 1.00 59.55 338 LEU A CA 1
ATOM 2530 C C . LEU A 1 341 ? 9.223 15.202 -55.468 1.00 57.35 338 LEU A C 1
ATOM 2531 O O . LEU A 1 341 ? 10.010 14.930 -54.546 1.00 54.52 338 LEU A O 1
ATOM 2536 N N . GLN A 1 342 ? 8.065 15.841 -55.289 1.00 53.53 339 GLN A N 1
ATOM 2537 C CA . GLN A 1 342 ? 7.566 16.206 -53.962 1.00 53.66 339 GLN A CA 1
ATOM 2538 C C . GLN A 1 342 ? 6.636 15.153 -53.357 1.00 52.88 339 GLN A C 1
ATOM 2539 O O . GLN A 1 342 ? 5.405 15.278 -53.393 1.00 52.92 339 GLN A O 1
ATOM 2545 N N . PHE A 1 343 ? 7.249 14.124 -52.780 1.00 51.38 340 PHE A N 1
ATOM 2546 C CA . PHE A 1 343 ? 6.534 12.951 -52.285 1.00 45.96 340 PHE A CA 1
ATOM 2547 C C . PHE A 1 343 ? 5.578 13.293 -51.145 1.00 42.96 340 PHE A C 1
ATOM 2548 O O . PHE A 1 343 ? 4.450 12.792 -51.095 1.00 41.70 340 PHE A O 1
ATOM 2556 N N . SER A 1 344 ? 6.015 14.162 -50.240 1.00 41.22 341 SER A N 1
ATOM 2557 C CA . SER A 1 344 ? 5.201 14.475 -49.071 1.00 42.91 341 SER A CA 1
ATOM 2558 C C . SER A 1 344 ? 3.898 15.196 -49.464 1.00 42.92 341 SER A C 1
ATOM 2559 O O . SER A 1 344 ? 2.831 14.954 -48.873 1.00 38.91 341 SER A O 1
ATOM 2562 N N . TYR A 1 345 ? 3.979 16.029 -50.499 1.00 42.44 342 TYR A N 1
ATOM 2563 C CA . TYR A 1 345 ? 2.807 16.728 -51.000 1.00 40.08 342 TYR A CA 1
ATOM 2564 C C . TYR A 1 345 ? 1.898 15.733 -51.636 1.00 39.43 342 TYR A C 1
ATOM 2565 O O . TYR A 1 345 ? 0.686 15.759 -51.426 1.00 41.45 342 TYR A O 1
ATOM 2574 N N . VAL A 1 346 ? 2.493 14.829 -52.403 1.00 39.16 343 VAL A N 1
ATOM 2575 C CA . VAL A 1 346 ? 1.718 13.864 -53.178 1.00 37.50 343 VAL A CA 1
ATOM 2576 C C . VAL A 1 346 ? 1.056 12.813 -52.286 1.00 37.64 343 VAL A C 1
ATOM 2577 O O . VAL A 1 346 ? 0.012 12.254 -52.652 1.00 39.03 343 VAL A O 1
ATOM 2581 N N . GLU A 1 347 ? 1.658 12.544 -51.124 1.00 38.00 344 GLU A N 1
ATOM 2582 C CA . GLU A 1 347 ? 1.029 11.661 -50.141 1.00 36.72 344 GLU A CA 1
ATOM 2583 C C . GLU A 1 347 ? -0.326 12.226 -49.713 1.00 36.56 344 GLU A C 1
ATOM 2584 O O . GLU A 1 347 ? -1.356 11.528 -49.740 1.00 36.49 344 GLU A O 1
ATOM 2590 N N . CYS A 1 348 ? -0.317 13.499 -49.346 1.00 35.86 345 CYS A N 1
ATOM 2591 C CA . CYS A 1 348 ? -1.511 14.160 -48.852 1.00 35.48 345 CYS A CA 1
ATOM 2592 C C . CYS A 1 348 ? -2.562 14.165 -49.943 1.00 36.50 345 CYS A C 1
ATOM 2593 O O . CYS A 1 348 ? -3.706 13.730 -49.732 1.00 35.53 345 CYS A O 1
ATOM 2596 N N . LEU A 1 349 ? -2.166 14.632 -51.121 1.00 37.08 346 LEU A N 1
ATOM 2597 C CA . LEU A 1 349 ? -3.130 14.874 -52.188 1.00 37.59 346 LEU A CA 1
ATOM 2598 C C . LEU A 1 349 ? -3.736 13.588 -52.697 1.00 37.73 346 LEU A C 1
ATOM 2599 O O . LEU A 1 349 ? -4.949 13.513 -52.891 1.00 40.97 346 LEU A O 1
ATOM 2604 N N . LEU A 1 350 ? -2.903 12.568 -52.884 1.00 37.65 347 LEU A N 1
ATOM 2605 C CA . LEU A 1 350 ? -3.394 11.302 -53.409 1.00 37.85 347 LEU A CA 1
ATOM 2606 C C . LEU A 1 350 ? -4.338 10.667 -52.402 1.00 37.09 347 LEU A C 1
ATOM 2607 O O . LEU A 1 350 ? -5.413 10.185 -52.762 1.00 37.63 347 LEU A O 1
ATOM 2612 N N . TYR A 1 351 ? -3.934 10.699 -51.134 1.00 36.13 348 TYR A N 1
ATOM 2613 C CA . TYR A 1 351 ? -4.761 10.211 -50.037 1.00 34.41 348 TYR A CA 1
ATOM 2614 C C . TYR A 1 351 ? -6.153 10.865 -50.008 1.00 34.18 348 TYR A C 1
ATOM 2615 O O . TYR A 1 351 ? -7.167 10.166 -49.977 1.00 35.66 348 TYR A O 1
ATOM 2624 N N . SER A 1 352 ? -6.189 12.195 -50.030 1.00 33.34 349 SER A N 1
ATOM 2625 C CA . SER A 1 352 ? -7.446 12.964 -50.072 1.00 35.61 349 SER A CA 1
ATOM 2626 C C . SER A 1 352 ? -8.288 12.575 -51.271 1.00 37.64 349 SER A C 1
ATOM 2627 O O . SER A 1 352 ? -9.472 12.238 -51.125 1.00 35.25 349 SER A O 1
ATOM 2630 N N . PHE A 1 353 ? -7.680 12.618 -52.460 1.00 41.03 350 PHE A N 1
ATOM 2631 C CA . PHE A 1 353 ? -8.373 12.191 -53.682 1.00 41.05 350 PHE A CA 1
ATOM 2632 C C . PHE A 1 353 ? -8.892 10.772 -53.522 1.00 41.53 350 PHE A C 1
ATOM 2633 O O . PHE A 1 353 ? -10.008 10.461 -53.934 1.00 42.44 350 PHE A O 1
ATOM 2641 N N . HIS A 1 354 ? -8.080 9.911 -52.919 1.00 40.97 351 HIS A N 1
ATOM 2642 C CA . HIS A 1 354 ? -8.486 8.532 -52.715 1.00 43.64 351 HIS A CA 1
ATOM 2643 C C . HIS A 1 354 ? -9.711 8.491 -51.854 1.00 44.78 351 HIS A C 1
ATOM 2644 O O . HIS A 1 354 ? -10.691 7.840 -52.210 1.00 47.81 351 HIS A O 1
ATOM 2651 N N . GLN A 1 355 ? -9.677 9.205 -50.728 1.00 43.83 352 GLN A N 1
ATOM 2652 C CA . GLN A 1 355 ? -10.800 9.237 -49.785 1.00 44.03 352 GLN A CA 1
ATOM 2653 C C . GLN A 1 355 ? -12.091 9.848 -50.369 1.00 43.93 352 GLN A C 1
ATOM 2654 O O . GLN A 1 355 ? -13.173 9.370 -50.087 1.00 45.17 352 GLN A O 1
ATOM 2660 N N . LEU A 1 356 ? -11.983 10.899 -51.173 1.00 42.46 353 LEU A N 1
ATOM 2661 C CA . LEU A 1 356 ? -13.174 11.543 -51.722 1.00 41.41 353 LEU A CA 1
ATOM 2662 C C . LEU A 1 356 ? -13.683 10.823 -52.947 1.00 44.86 353 LEU A C 1
ATOM 2663 O O . LEU A 1 356 ? -14.892 10.679 -53.121 1.00 46.04 353 LEU A O 1
ATOM 2668 N N . GLY A 1 357 ? -12.750 10.357 -53.778 1.00 46.54 354 GLY A N 1
ATOM 2669 C CA . GLY A 1 357 ? -13.068 9.586 -54.972 1.00 48.24 354 GLY A CA 1
ATOM 2670 C C . GLY A 1 357 ? -13.877 8.341 -54.675 1.00 49.21 354 GLY A C 1
ATOM 2671 O O . GLY A 1 357 ? -14.710 7.942 -55.483 1.00 56.70 354 GLY A O 1
ATOM 2672 N N . ARG A 1 358 ? -13.762 7.783 -53.484 1.00 47.61 355 ARG A N 1
ATOM 2673 C CA . ARG A 1 358 ? -14.468 6.556 -53.170 1.00 56.39 355 ARG A CA 1
ATOM 2674 C C . ARG A 1 358 ? -15.926 6.748 -53.316 1.00 60.20 355 ARG A C 1
ATOM 2675 O O . ARG A 1 358 ? -16.640 5.868 -53.723 1.00 62.63 355 ARG A O 1
ATOM 2683 N N . LYS A 1 359 ? -16.376 7.901 -52.893 1.00 64.36 356 LYS A N 1
ATOM 2684 C CA . LYS A 1 359 ? -17.811 8.212 -52.940 1.00 67.10 356 LYS A CA 1
ATOM 2685 C C . LYS A 1 359 ? -18.349 8.330 -54.372 1.00 68.35 356 LYS A C 1
ATOM 2686 O O . LYS A 1 359 ? -19.562 8.342 -54.579 1.00 67.36 356 LYS A O 1
ATOM 2692 N N . LEU A 1 360 ? -17.443 8.422 -55.349 1.00 70.00 357 LEU A N 1
ATOM 2693 C CA . LEU A 1 360 ? -17.803 8.762 -56.730 1.00 69.70 357 LEU A CA 1
ATOM 2694 C C . LEU A 1 360 ? -16.850 8.076 -57.721 1.00 70.36 357 LEU A C 1
ATOM 2695 O O . LEU A 1 360 ? -16.150 8.747 -58.488 1.00 70.09 357 LEU A O 1
ATOM 2700 N N . PRO A 1 361 ? -16.820 6.725 -57.709 1.00 72.79 358 PRO A N 1
ATOM 2701 C CA . PRO A 1 361 ? -15.948 5.970 -58.620 1.00 74.99 358 PRO A CA 1
ATOM 2702 C C . PRO A 1 361 ? -16.326 6.260 -60.069 1.00 79.87 358 PRO A C 1
ATOM 2703 O O . PRO A 1 361 ? -15.616 5.872 -61.002 1.00 76.52 358 PRO A O 1
ATOM 2707 N N . ASP A 1 362 ? -17.454 6.946 -60.237 1.00 86.03 359 ASP A N 1
ATOM 2708 C CA . ASP A 1 362 ? -17.901 7.422 -61.539 1.00 87.85 359 ASP A CA 1
ATOM 2709 C C . ASP A 1 362 ? -16.901 8.427 -62.132 1.00 88.50 359 ASP A C 1
ATOM 2710 O O . ASP A 1 362 ? -16.771 8.533 -63.358 1.00 88.40 359 ASP A O 1
ATOM 2715 N N . PHE A 1 363 ? -16.188 9.148 -61.262 1.00 83.76 360 PHE A N 1
ATOM 2716 C CA . PHE A 1 363 ? -15.082 10.002 -61.692 1.00 77.34 360 PHE A CA 1
ATOM 2717 C C . PHE A 1 363 ? -14.072 9.098 -62.379 1.00 74.71 360 PHE A C 1
ATOM 2718 O O . PHE A 1 363 ? -14.175 7.870 -62.284 1.00 74.15 360 PHE A O 1
ATOM 2726 N N . LEU A 1 364 ? -13.112 9.694 -63.081 1.00 73.39 361 LEU A N 1
ATOM 2727 C CA . LEU A 1 364 ? -12.088 8.932 -63.805 1.00 74.47 361 LEU A CA 1
ATOM 2728 C C . LEU A 1 364 ? -12.677 8.185 -65.009 1.00 79.26 361 LEU A C 1
ATOM 2729 O O . LEU A 1 364 ? -12.159 8.305 -66.122 1.00 87.14 361 LEU A O 1
ATOM 2734 N N . THR A 1 365 ? -13.748 7.421 -64.774 1.00 77.92 362 THR A N 1
ATOM 2735 C CA . THR A 1 365 ? -14.550 6.807 -65.839 1.00 78.91 362 THR A CA 1
ATOM 2736 C C . THR A 1 365 ? -15.310 7.878 -66.643 1.00 81.11 362 THR A C 1
ATOM 2737 O O . THR A 1 365 ? -15.120 7.998 -67.859 1.00 79.08 362 THR A O 1
ATOM 2741 N N . ALA A 1 366 ? -16.157 8.649 -65.950 1.00 80.54 363 ALA A N 1
ATOM 2742 C CA . ALA A 1 366 ? -17.021 9.663 -66.578 1.00 83.56 363 ALA A CA 1
ATOM 2743 C C . ALA A 1 366 ? -16.278 10.939 -66.963 1.00 82.50 363 ALA A C 1
ATOM 2744 O O . ALA A 1 366 ? -16.565 11.536 -68.006 1.00 86.11 363 ALA A O 1
ATOM 2746 N N . LYS A 1 367 ? -15.341 11.357 -66.113 1.00 76.40 364 LYS A N 1
ATOM 2747 C CA . LYS A 1 367 ? -14.502 12.522 -66.381 1.00 77.13 364 LYS A CA 1
ATOM 2748 C C . LYS A 1 367 ? -13.381 12.626 -65.345 1.00 76.87 364 LYS A C 1
ATOM 2749 O O . LYS A 1 367 ? -13.468 12.035 -64.264 1.00 74.34 364 LYS A O 1
ATOM 2755 N N . ALA A 1 370 ? -11.814 12.434 -68.242 1.00 89.98 367 ALA A N 1
ATOM 2756 C CA . ALA A 1 370 ? -12.337 12.688 -69.582 1.00 92.40 367 ALA A CA 1
ATOM 2757 C C . ALA A 1 370 ? -11.562 11.865 -70.604 1.00 98.32 367 ALA A C 1
ATOM 2758 O O . ALA A 1 370 ? -11.685 10.639 -70.646 1.00 103.41 367 ALA A O 1
ATOM 2760 N N . GLU A 1 371 ? -10.785 12.552 -71.438 1.00 99.38 368 GLU A N 1
ATOM 2761 C CA . GLU A 1 371 ? -9.774 11.923 -72.284 1.00 97.27 368 GLU A CA 1
ATOM 2762 C C . GLU A 1 371 ? -8.439 12.083 -71.563 1.00 97.19 368 GLU A C 1
ATOM 2763 O O . GLU A 1 371 ? -7.538 11.248 -71.701 1.00 98.39 368 GLU A O 1
ATOM 2769 N N . LYS A 1 372 ? -8.341 13.168 -70.789 1.00 93.52 369 LYS A N 1
ATOM 2770 C CA . LYS A 1 372 ? -7.152 13.539 -70.012 1.00 89.04 369 LYS A CA 1
ATOM 2771 C C . LYS A 1 372 ? -6.738 12.484 -68.959 1.00 93.31 369 LYS A C 1
ATOM 2772 O O . LYS A 1 372 ? -5.719 12.650 -68.264 1.00 92.66 369 LYS A O 1
ATOM 2778 N N . LEU A 1 373 ? -7.519 11.399 -68.858 1.00 91.22 370 LEU A N 1
ATOM 2779 C CA . LEU A 1 373 ? -7.214 10.282 -67.952 1.00 88.52 370 LEU A CA 1
ATOM 2780 C C . LEU A 1 373 ? -6.057 9.407 -68.454 1.00 89.75 370 LEU A C 1
ATOM 2781 O O . LEU A 1 373 ? -5.483 8.624 -67.687 1.00 89.85 370 LEU A O 1
ATOM 2786 N N . LYS A 1 374 ? -5.756 9.519 -69.751 1.00 89.72 371 LYS A N 1
ATOM 2787 C CA . LYS A 1 374 ? -4.582 8.884 -70.362 1.00 88.01 371 LYS A CA 1
ATOM 2788 C C . LYS A 1 374 ? -3.358 9.760 -70.084 1.00 81.93 371 LYS A C 1
ATOM 2789 O O . LYS A 1 374 ? -2.237 9.258 -69.970 1.00 81.63 371 LYS A O 1
ATOM 2795 N N . ASP A 1 375 ? -3.582 11.069 -69.968 1.00 76.61 372 ASP A N 1
ATOM 2796 C CA . ASP A 1 375 ? -2.544 11.998 -69.497 1.00 81.25 372 ASP A CA 1
ATOM 2797 C C . ASP A 1 375 ? -2.200 11.705 -68.030 1.00 81.81 372 ASP A C 1
ATOM 2798 O O . ASP A 1 375 ? -1.148 12.117 -67.524 1.00 79.06 372 ASP A O 1
ATOM 2803 N N . PHE A 1 376 ? -3.099 10.987 -67.362 1.00 79.04 373 PHE A N 1
ATOM 2804 C CA . PHE A 1 376 ? -2.981 10.689 -65.948 1.00 71.43 373 PHE A CA 1
ATOM 2805 C C . PHE A 1 376 ? -2.154 9.427 -65.751 1.00 71.01 373 PHE A C 1
ATOM 2806 O O . PHE A 1 376 ? -1.195 9.429 -64.980 1.00 67.88 373 PHE A O 1
ATOM 2814 N N . LYS A 1 377 ? -2.512 8.364 -66.471 1.00 71.13 374 LYS A N 1
ATOM 2815 C CA . LYS A 1 377 ? -1.791 7.096 -66.393 1.00 70.09 374 LYS A CA 1
ATOM 2816 C C . LYS A 1 377 ? -0.301 7.266 -66.651 1.00 68.55 374 LYS A C 1
ATOM 2817 O O . LYS A 1 377 ? 0.511 6.576 -66.038 1.00 69.12 374 LYS A O 1
ATOM 2823 N N . ILE A 1 378 ? 0.055 8.182 -67.552 1.00 70.34 375 ILE A N 1
ATOM 2824 C CA . ILE A 1 378 ? 1.466 8.454 -67.846 1.00 69.93 375 ILE A CA 1
ATOM 2825 C C . ILE A 1 378 ? 2.164 9.102 -66.651 1.00 66.95 375 ILE A C 1
ATOM 2826 O O . ILE A 1 378 ? 3.294 8.740 -66.321 1.00 68.04 375 ILE A O 1
ATOM 2831 N N . ARG A 1 379 ? 1.479 10.043 -66.003 1.00 66.81 376 ARG A N 1
ATOM 2832 C CA . ARG A 1 379 ? 2.015 10.720 -64.819 1.00 61.40 376 ARG A CA 1
ATOM 2833 C C . ARG A 1 379 ? 2.235 9.718 -63.690 1.00 55.30 376 ARG A C 1
ATOM 2834 O O . ARG A 1 3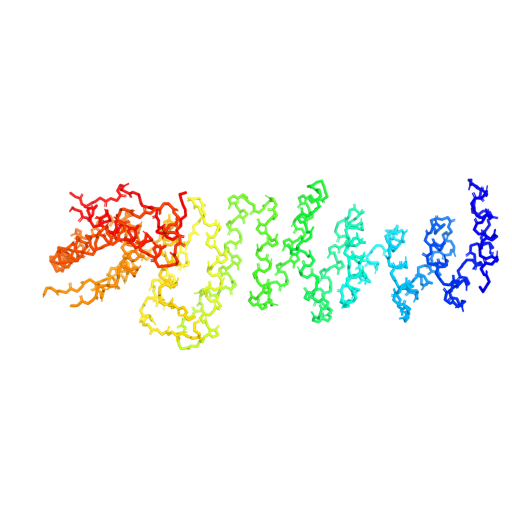79 ? 3.261 9.772 -63.012 1.00 51.05 376 ARG A O 1
ATOM 2842 N N . LEU A 1 380 ? 1.285 8.792 -63.529 1.00 51.02 377 LEU A N 1
ATOM 2843 C CA . LEU A 1 380 ? 1.383 7.703 -62.559 1.00 54.05 377 LEU A CA 1
ATOM 2844 C C . LEU A 1 380 ? 2.580 6.813 -62.856 1.00 59.59 377 LEU A C 1
ATOM 2845 O O . LEU A 1 380 ? 3.497 6.714 -62.028 1.00 58.06 377 LEU A O 1
ATOM 2850 N N . GLN A 1 381 ? 2.570 6.188 -64.041 1.00 62.00 378 GLN A N 1
ATOM 2851 C CA . GLN A 1 381 ? 3.718 5.428 -64.536 1.00 62.94 378 GLN A CA 1
ATOM 2852 C C . GLN A 1 381 ? 5.009 6.152 -64.206 1.00 56.30 378 GLN A C 1
ATOM 2853 O O . GLN A 1 381 ? 5.851 5.618 -63.482 1.00 56.57 378 GLN A O 1
ATOM 2859 N N . TYR A 1 382 ? 5.137 7.382 -64.695 1.00 52.01 379 TYR A N 1
ATOM 2860 C CA . TYR A 1 382 ? 6.343 8.173 -64.452 1.00 52.39 379 TYR A CA 1
ATOM 2861 C C . TYR A 1 382 ? 6.665 8.295 -62.959 1.00 55.93 379 TYR A C 1
ATOM 2862 O O . TYR A 1 382 ? 7.785 7.994 -62.530 1.00 50.12 379 TYR A O 1
ATOM 2871 N N . PHE A 1 383 ? 5.669 8.723 -62.178 1.00 52.60 380 PHE A N 1
ATOM 2872 C CA . PHE A 1 383 ? 5.856 8.964 -60.762 1.00 48.24 380 PHE A CA 1
ATOM 2873 C C . PHE A 1 383 ? 6.315 7.696 -60.064 1.00 48.64 380 PHE A C 1
ATOM 2874 O O . PHE A 1 383 ? 7.313 7.720 -59.341 1.00 46.81 380 PHE A O 1
ATOM 2882 N N . ALA A 1 384 ? 5.576 6.606 -60.298 1.00 47.80 381 ALA A N 1
ATOM 2883 C CA . ALA A 1 384 ? 5.892 5.259 -59.789 1.00 47.67 381 ALA A CA 1
ATOM 2884 C C . ALA A 1 384 ? 7.329 4.815 -60.063 1.00 46.07 381 ALA A C 1
ATOM 2885 O O . ALA A 1 384 ? 7.955 4.154 -59.241 1.00 48.77 381 ALA A O 1
ATOM 2887 N N . ARG A 1 385 ? 7.852 5.211 -61.213 1.00 47.72 382 ARG A N 1
ATOM 2888 C CA . ARG A 1 385 ? 9.232 4.921 -61.571 1.00 48.53 382 ARG A CA 1
ATOM 2889 C C . ARG A 1 385 ? 10.184 5.667 -60.634 1.00 45.73 382 ARG A C 1
ATOM 2890 O O . ARG A 1 385 ? 11.259 5.164 -60.312 1.00 45.58 382 ARG A O 1
ATOM 2898 N N . GLY A 1 386 ? 9.780 6.858 -60.193 1.00 42.50 383 GLY A N 1
ATOM 2899 C CA . GLY A 1 386 ? 10.558 7.645 -59.231 1.00 45.57 383 GLY A CA 1
ATOM 2900 C C . GLY A 1 386 ? 10.413 7.107 -57.817 1.00 45.02 383 GLY A C 1
ATOM 2901 O O . GLY A 1 386 ? 11.302 7.280 -56.979 1.00 49.21 383 GLY A O 1
ATOM 2902 N N . LEU A 1 387 ? 9.294 6.438 -57.559 1.00 41.27 384 LEU A N 1
ATOM 2903 C CA . LEU A 1 387 ? 9.096 5.777 -56.282 1.00 43.53 384 LEU A CA 1
ATOM 2904 C C . LEU A 1 387 ? 10.109 4.676 -56.038 1.00 40.70 384 LEU A C 1
ATOM 2905 O O . LEU A 1 387 ? 10.745 4.667 -54.996 1.00 42.55 384 LEU A O 1
ATOM 2910 N N . GLN A 1 388 ? 10.259 3.758 -56.996 1.00 45.34 385 GLN A N 1
ATOM 2911 C CA . GLN A 1 388 ? 11.184 2.618 -56.842 1.00 45.29 385 GLN A CA 1
ATOM 2912 C C . GLN A 1 388 ? 12.585 3.125 -56.601 1.00 44.34 385 GLN A C 1
ATOM 2913 O O . GLN A 1 388 ? 13.253 2.686 -55.668 1.00 47.92 385 GLN A O 1
ATOM 2919 N N . VAL A 1 389 ? 12.997 4.102 -57.403 1.00 42.13 386 VAL A N 1
ATOM 2920 C CA . VAL A 1 389 ? 14.327 4.699 -57.278 1.00 41.23 386 VAL A CA 1
ATOM 2921 C C . VAL A 1 389 ? 14.535 5.266 -55.880 1.00 39.93 386 VAL A C 1
ATOM 2922 O O . VAL A 1 389 ? 15.562 5.016 -55.232 1.00 37.55 386 VAL A O 1
ATOM 2926 N N . TYR A 1 390 ? 13.554 6.025 -55.406 1.00 39.61 387 TYR A N 1
ATOM 2927 C CA . TYR A 1 390 ? 13.720 6.681 -54.123 1.00 40.48 387 TYR A CA 1
ATOM 2928 C C . TYR A 1 390 ? 13.656 5.669 -52.971 1.00 38.50 387 TYR A C 1
ATOM 2929 O O . TYR A 1 390 ? 14.471 5.705 -52.044 1.00 36.91 387 TYR A O 1
ATOM 2938 N N . ILE A 1 391 ? 12.712 4.741 -53.057 1.00 38.71 388 ILE A N 1
ATOM 2939 C CA . ILE A 1 391 ? 12.611 3.651 -52.077 1.00 39.02 388 ILE A CA 1
ATOM 2940 C C . ILE A 1 391 ? 13.930 2.860 -51.988 1.00 38.10 388 ILE A C 1
ATOM 2941 O O . ILE A 1 391 ? 14.377 2.526 -50.892 1.00 35.82 388 ILE A O 1
ATOM 2946 N N . ARG A 1 392 ? 14.557 2.608 -53.140 1.00 38.48 389 ARG A N 1
ATOM 2947 C CA . ARG A 1 392 ? 15.828 1.899 -53.172 1.00 41.66 389 ARG A CA 1
ATOM 2948 C C . ARG A 1 392 ? 16.896 2.663 -52.401 1.00 40.00 389 ARG A C 1
ATOM 2949 O O . ARG A 1 392 ? 17.551 2.089 -51.531 1.00 40.53 389 ARG A O 1
ATOM 2957 N N . GLN A 1 393 ? 17.046 3.952 -52.697 1.00 37.33 390 GLN A N 1
ATOM 2958 C CA . GLN A 1 393 ? 18.012 4.796 -51.993 1.00 38.05 390 GLN A CA 1
ATOM 2959 C C . GLN A 1 393 ? 17.788 4.822 -50.489 1.00 37.54 390 GLN A C 1
ATOM 2960 O O . GLN A 1 393 ? 18.741 4.761 -49.714 1.00 40.37 390 GLN A O 1
ATOM 2966 N N . LEU A 1 394 ? 16.530 4.919 -50.072 1.00 37.92 391 LEU A N 1
ATOM 2967 C CA . LEU A 1 394 ? 16.216 4.937 -48.643 1.00 38.83 391 LEU A CA 1
ATOM 2968 C C . LEU A 1 394 ? 16.565 3.617 -47.966 1.00 40.47 391 LEU A C 1
ATOM 2969 O O . LEU A 1 394 ? 17.200 3.623 -46.903 1.00 42.83 391 LEU A O 1
ATOM 2974 N N . ARG A 1 395 ? 16.176 2.495 -48.579 1.00 38.45 392 ARG A N 1
ATOM 2975 C CA . ARG A 1 395 ? 16.420 1.171 -47.985 1.00 38.59 392 ARG A CA 1
ATOM 2976 C C . ARG A 1 395 ? 17.922 0.844 -47.927 1.00 37.79 392 ARG A C 1
ATOM 2977 O O . ARG A 1 395 ? 18.382 0.226 -46.973 1.00 38.11 392 ARG A O 1
ATOM 2985 N N . LEU A 1 396 ? 18.663 1.267 -48.953 1.00 39.05 393 LEU A N 1
ATOM 2986 C CA . LEU A 1 396 ? 20.124 1.144 -48.992 1.00 41.82 393 LEU A CA 1
ATOM 2987 C C . LEU A 1 396 ? 20.813 1.953 -47.909 1.00 41.65 393 LEU A C 1
ATOM 2988 O O . LEU A 1 396 ? 21.675 1.426 -47.197 1.00 42.60 393 LEU A O 1
ATOM 2993 N N . ALA A 1 397 ? 20.416 3.211 -47.750 1.00 37.60 394 ALA A N 1
ATOM 2994 C CA . ALA A 1 397 ? 21.014 4.045 -46.701 1.00 41.92 394 ALA A CA 1
ATOM 2995 C C . ALA A 1 397 ? 20.689 3.565 -45.291 1.00 43.29 394 ALA A C 1
ATOM 2996 O O . ALA A 1 397 ? 21.352 3.975 -44.349 1.00 47.76 394 ALA A O 1
ATOM 2998 N N . LEU A 1 398 ? 19.697 2.679 -45.150 1.00 41.71 395 LEU A N 1
ATOM 2999 C CA . LEU A 1 398 ? 19.199 2.306 -43.826 1.00 41.75 395 LEU A CA 1
ATOM 3000 C C . LEU A 1 398 ? 19.614 0.948 -43.295 1.00 41.35 395 LEU A C 1
ATOM 3001 O O . LEU A 1 398 ? 19.528 0.706 -42.094 1.00 41.28 395 LEU A O 1
ATOM 3006 N N . GLN A 1 399 ? 20.035 0.045 -44.170 1.00 45.28 396 GLN A N 1
ATOM 3007 C CA . GLN A 1 399 ? 20.304 -1.330 -43.734 1.00 47.44 396 GLN A CA 1
ATOM 3008 C C . GLN A 1 399 ? 21.638 -1.510 -43.004 1.00 48.41 396 GLN A C 1
ATOM 3009 O O . GLN A 1 399 ? 22.584 -0.748 -43.219 1.00 45.13 396 GLN A O 1
ATOM 3015 N N . GLY A 1 400 ? 21.685 -2.532 -42.148 1.00 46.61 397 GLY A N 1
ATOM 3016 C CA . GLY A 1 400 ? 22.808 -2.767 -41.268 1.00 52.89 397 GLY A CA 1
ATOM 3017 C C . GLY A 1 400 ? 22.793 -1.876 -40.030 1.00 57.92 397 GLY A C 1
ATOM 3018 O O . GLY A 1 400 ? 23.562 -2.094 -39.093 1.00 62.98 397 GLY A O 1
ATOM 3019 N N . LYS A 1 401 ? 21.926 -0.872 -40.014 1.00 55.77 398 LYS A N 1
ATOM 3020 C CA . LYS A 1 401 ? 21.941 0.113 -38.937 1.00 60.22 398 LYS A CA 1
ATOM 3021 C C . LYS A 1 401 ? 21.310 -0.455 -37.672 1.00 66.85 398 LYS A C 1
ATOM 3022 O O . LYS A 1 401 ? 20.386 -1.268 -37.735 1.00 68.98 398 LYS A O 1
ATOM 3028 N N . THR A 1 402 ? 21.834 -0.041 -36.525 1.00 68.17 399 THR A N 1
ATOM 3029 C CA . THR A 1 402 ? 21.378 -0.579 -35.250 1.00 72.20 399 THR A CA 1
ATOM 3030 C C . THR A 1 402 ? 20.063 0.084 -34.858 1.00 71.52 399 THR A C 1
ATOM 3031 O O . THR A 1 402 ? 19.739 1.172 -35.353 1.00 70.80 399 THR A O 1
ATOM 3035 N N . GLY A 1 403 ? 19.314 -0.572 -33.970 1.00 73.49 400 GLY A N 1
ATOM 3036 C CA . GLY A 1 403 ? 18.056 -0.031 -33.450 1.00 73.28 400 GLY A CA 1
ATOM 3037 C C . GLY A 1 403 ? 18.242 1.307 -32.742 1.00 76.21 400 GLY A C 1
ATOM 3038 O O . GLY A 1 403 ? 17.271 1.953 -32.343 1.00 76.42 400 GLY A O 1
ATOM 3039 N N . GLU A 1 404 ? 19.497 1.725 -32.598 1.00 73.62 401 GLU A N 1
ATOM 3040 C CA . GLU A 1 404 ? 19.831 2.962 -31.920 1.00 73.63 401 GLU A CA 1
ATOM 3041 C C . GLU A 1 404 ? 20.246 4.036 -32.937 1.00 76.51 401 GLU A C 1
ATOM 3042 O O . GLU A 1 404 ? 19.905 5.214 -32.781 1.00 74.70 401 GLU A O 1
ATOM 3048 N N . ALA A 1 405 ? 20.967 3.625 -33.983 1.00 71.52 402 ALA A N 1
ATOM 3049 C CA . ALA A 1 405 ? 21.356 4.537 -35.060 1.00 66.06 402 ALA A CA 1
ATOM 3050 C C . ALA A 1 405 ? 20.148 5.025 -35.866 1.00 63.71 402 ALA A C 1
ATOM 3051 O O . ALA A 1 405 ? 20.222 6.063 -36.538 1.00 62.10 402 ALA A O 1
ATOM 3053 N N . LEU A 1 406 ? 19.040 4.285 -35.788 1.00 62.63 403 LEU A N 1
ATOM 3054 C CA . LEU A 1 406 ? 17.807 4.666 -36.498 1.00 67.73 403 LEU A CA 1
ATOM 3055 C C . LEU A 1 406 ? 17.154 5.946 -35.945 1.00 66.37 403 LEU A C 1
ATOM 3056 O O . LEU A 1 406 ? 16.447 6.654 -36.680 1.00 64.06 403 LEU A O 1
ATOM 3061 N N . LYS A 1 407 ? 17.421 6.246 -34.669 1.00 63.28 404 LYS A N 1
ATOM 3062 C CA . LYS A 1 407 ? 16.808 7.383 -33.975 1.00 63.84 404 LYS A CA 1
ATOM 3063 C C . LYS A 1 407 ? 17.509 8.722 -34.214 1.00 61.01 404 LYS A C 1
ATOM 3064 O O . LYS A 1 407 ? 17.083 9.755 -33.688 1.00 60.49 404 LYS A O 1
ATOM 3070 N N . THR A 1 408 ? 18.570 8.718 -35.009 1.00 57.98 405 THR A N 1
ATOM 3071 C CA . THR A 1 408 ? 19.135 9.975 -35.475 1.00 60.40 405 THR A CA 1
ATOM 3072 C C . THR A 1 408 ? 18.048 10.760 -36.202 1.00 59.57 405 THR A C 1
ATOM 3073 O O . THR A 1 408 ? 17.283 10.201 -36.988 1.00 59.96 405 THR A O 1
ATOM 3077 N N . GLU A 1 409 ? 17.991 12.061 -35.952 1.00 60.83 406 GLU A N 1
ATOM 3078 C CA . GLU A 1 409 ? 17.053 12.930 -36.656 1.00 64.60 406 GLU A CA 1
ATOM 3079 C C . GLU A 1 409 ? 17.198 12.792 -38.179 1.00 63.80 406 GLU A C 1
ATOM 3080 O O . GLU A 1 409 ? 16.282 13.134 -38.929 1.00 65.60 406 GLU A O 1
ATOM 3086 N N . GLU A 1 410 ? 18.339 12.272 -38.628 1.00 65.62 407 GLU A N 1
ATOM 3087 C CA . GLU A 1 410 ? 18.537 11.987 -40.051 1.00 61.39 407 GLU A CA 1
ATOM 3088 C C . GLU A 1 410 ? 17.864 10.677 -40.481 1.00 60.37 407 GLU A C 1
ATOM 3089 O O . GLU A 1 410 ? 17.211 10.628 -41.522 1.00 56.70 407 GLU A O 1
ATOM 3095 N N . ASN A 1 411 ? 18.043 9.619 -39.690 1.00 57.37 408 ASN A N 1
ATOM 3096 C CA . ASN A 1 411 ? 17.439 8.332 -39.998 1.00 55.09 408 ASN A CA 1
ATOM 3097 C C . ASN A 1 411 ? 15.938 8.299 -39.692 1.00 56.13 408 ASN A C 1
ATOM 3098 O O . ASN A 1 411 ? 15.201 7.503 -40.272 1.00 57.41 408 ASN A O 1
ATOM 3103 N N . LYS A 1 412 ? 15.492 9.176 -38.796 1.00 57.85 409 LYS A N 1
ATOM 3104 C CA . LYS A 1 412 ? 14.072 9.334 -38.515 1.00 53.55 409 LYS A CA 1
ATOM 3105 C C . LYS A 1 412 ? 13.373 9.790 -39.778 1.00 50.73 409 LYS A C 1
ATOM 3106 O O . LYS A 1 412 ? 12.340 9.243 -40.130 1.00 48.57 409 LYS A O 1
ATOM 3112 N N . ILE A 1 413 ? 13.956 10.788 -40.448 1.00 46.50 410 ILE A N 1
ATOM 3113 C CA . ILE A 1 413 ? 13.392 11.382 -41.651 1.00 46.74 410 ILE A CA 1
ATOM 3114 C C . ILE A 1 413 ? 13.313 10.339 -42.756 1.00 49.72 410 ILE A C 1
ATOM 3115 O O . ILE A 1 413 ? 12.334 10.295 -43.533 1.00 46.68 410 ILE A O 1
ATOM 3120 N N . LYS A 1 414 ? 14.357 9.513 -42.822 1.00 45.97 411 LYS A N 1
ATOM 3121 C CA . LYS A 1 414 ? 14.455 8.477 -43.819 1.00 44.16 411 LYS A CA 1
ATOM 3122 C C . LYS A 1 414 ? 13.410 7.395 -43.576 1.00 43.14 411 LYS A C 1
ATOM 3123 O O . LYS A 1 414 ? 12.788 6.899 -44.516 1.00 39.96 411 LYS A O 1
ATOM 3129 N N . VAL A 1 415 ? 13.214 7.043 -42.309 1.00 37.89 412 VAL A N 1
ATOM 3130 C CA . VAL A 1 415 ? 12.204 6.077 -41.964 1.00 37.90 412 VAL A CA 1
ATOM 3131 C C . VAL A 1 415 ? 10.820 6.633 -42.339 1.00 40.81 412 VAL A C 1
ATOM 3132 O O . VAL A 1 415 ? 10.056 5.978 -43.067 1.00 39.88 412 VAL A O 1
ATOM 3136 N N . VAL A 1 416 ? 10.526 7.855 -41.903 1.00 37.33 413 VAL A N 1
ATOM 3137 C CA . VAL A 1 416 ? 9.263 8.478 -42.258 1.00 39.86 413 VAL A CA 1
ATOM 3138 C C . VAL A 1 416 ? 9.080 8.516 -43.784 1.00 37.64 413 VAL A C 1
ATOM 3139 O O . VAL A 1 416 ? 7.986 8.287 -44.285 1.00 35.56 413 VAL A O 1
ATOM 3143 N N . ALA A 1 417 ? 10.163 8.791 -44.506 1.00 37.84 414 ALA A N 1
ATOM 3144 C CA . ALA A 1 417 ? 10.134 8.833 -45.963 1.00 35.94 414 ALA A CA 1
ATOM 3145 C C . ALA A 1 417 ? 9.720 7.497 -46.576 1.00 36.99 414 ALA A C 1
ATOM 3146 O O . ALA A 1 417 ? 9.078 7.480 -47.624 1.00 35.37 414 ALA A O 1
ATOM 3148 N N . LEU A 1 418 ? 10.061 6.386 -45.915 1.00 35.51 415 LEU A N 1
ATOM 3149 C CA . LEU A 1 418 ? 9.617 5.079 -46.371 1.00 34.62 415 LEU A CA 1
ATOM 3150 C C . LEU A 1 418 ? 8.132 4.877 -46.223 1.00 36.39 415 LEU A C 1
ATOM 3151 O O . LEU A 1 418 ? 7.542 4.118 -46.988 1.00 37.82 415 LEU A O 1
ATOM 3156 N N . LYS A 1 419 ? 7.525 5.519 -45.228 1.00 35.71 416 LYS A N 1
ATOM 3157 C CA . LYS A 1 419 ? 6.092 5.416 -45.058 1.00 35.82 416 LYS A CA 1
ATOM 3158 C C . LYS A 1 419 ? 5.461 6.269 -46.141 1.00 35.02 416 LYS A C 1
ATOM 3159 O O . LYS A 1 419 ? 4.529 5.829 -46.818 1.00 33.45 416 LYS A O 1
ATOM 3165 N N . ILE A 1 420 ? 6.010 7.467 -46.337 1.00 32.72 417 ILE A N 1
ATOM 3166 C CA . ILE A 1 420 ? 5.498 8.383 -47.340 1.00 32.73 417 ILE A CA 1
ATOM 3167 C C . ILE A 1 420 ? 5.415 7.677 -48.693 1.00 34.31 417 ILE A C 1
ATOM 3168 O O . ILE A 1 420 ? 4.321 7.478 -49.240 1.00 35.15 417 ILE A O 1
ATOM 3173 N N . THR A 1 421 ? 6.575 7.261 -49.187 1.00 30.69 418 THR A N 1
ATOM 3174 C CA . THR A 1 421 ? 6.723 6.632 -50.484 1.00 33.03 418 THR A CA 1
ATOM 3175 C C . THR A 1 421 ? 5.957 5.317 -50.637 1.00 34.08 418 THR A C 1
ATOM 3176 O O . THR A 1 421 ? 5.293 5.098 -51.668 1.00 33.34 418 THR A O 1
ATOM 3180 N N . ASN A 1 422 ? 6.056 4.439 -49.640 1.00 31.61 419 ASN A N 1
ATOM 3181 C CA . ASN A 1 422 ? 5.241 3.218 -49.640 1.00 32.49 419 ASN A CA 1
ATOM 3182 C C . ASN A 1 422 ? 3.750 3.472 -49.589 1.00 32.97 419 ASN A C 1
ATOM 3183 O O . ASN A 1 422 ? 2.992 2.768 -50.251 1.00 37.97 419 ASN A O 1
ATOM 3188 N N . ASN A 1 423 ? 3.318 4.485 -48.839 1.00 33.28 420 ASN A N 1
ATOM 3189 C CA . ASN A 1 423 ? 1.909 4.910 -48.894 1.00 34.17 420 ASN A CA 1
ATOM 3190 C C . ASN A 1 423 ? 1.464 5.354 -50.302 1.00 34.91 420 ASN A C 1
ATOM 3191 O O . ASN A 1 423 ? 0.399 4.970 -50.774 1.00 35.49 420 ASN A O 1
ATOM 3196 N N . ILE A 1 424 ? 2.274 6.163 -50.973 1.00 34.52 421 ILE A N 1
ATOM 3197 C CA . ILE A 1 424 ? 1.935 6.577 -52.323 1.00 36.27 421 ILE A CA 1
ATOM 3198 C C . ILE A 1 424 ? 1.809 5.365 -53.256 1.00 38.98 421 ILE A C 1
ATOM 3199 O O . ILE A 1 424 ? 0.810 5.217 -53.967 1.00 43.10 421 ILE A O 1
ATOM 3204 N N . ASN A 1 425 ? 2.803 4.487 -53.238 1.00 38.47 422 ASN A N 1
ATOM 3205 C CA . ASN A 1 425 ? 2.754 3.275 -54.052 1.00 38.25 422 ASN A CA 1
ATOM 3206 C C . ASN A 1 425 ? 1.444 2.497 -53.912 1.00 35.16 422 ASN A C 1
ATOM 3207 O O . ASN A 1 425 ? 0.907 2.011 -54.898 1.00 34.44 422 ASN A O 1
ATOM 3212 N N . VAL A 1 426 ? 0.970 2.341 -52.679 1.00 37.52 423 VAL A N 1
ATOM 3213 C CA . VAL A 1 426 ? -0.288 1.634 -52.407 1.00 38.34 423 VAL A CA 1
ATOM 3214 C C . VAL A 1 426 ? -1.490 2.373 -53.000 1.00 38.01 423 VAL A C 1
ATOM 3215 O O . VAL A 1 426 ? -2.410 1.749 -53.524 1.00 36.98 423 VAL A O 1
ATOM 3219 N N . LEU A 1 427 ? -1.470 3.698 -52.914 1.00 39.86 424 LEU A N 1
ATOM 3220 C CA . LEU A 1 427 ? -2.580 4.512 -53.399 1.00 42.83 424 LEU A CA 1
ATOM 3221 C C . LEU A 1 427 ? -2.664 4.424 -54.924 1.00 44.02 424 LEU A C 1
ATOM 3222 O O . LEU A 1 427 ? -3.744 4.173 -55.476 1.00 42.43 424 LEU A O 1
ATOM 3227 N N . ILE A 1 428 ? -1.514 4.602 -55.581 1.00 43.65 425 ILE A N 1
ATOM 3228 C CA . ILE A 1 428 ? -1.387 4.414 -57.030 1.00 44.26 425 ILE A CA 1
ATOM 3229 C C . ILE A 1 428 ? -1.898 3.035 -57.467 1.00 46.47 425 ILE A C 1
ATOM 3230 O O . ILE A 1 428 ? -2.796 2.944 -58.294 1.00 51.88 425 ILE A O 1
ATOM 3235 N N . LYS A 1 429 ? -1.346 1.974 -56.885 1.00 45.17 426 LYS A N 1
ATOM 3236 C CA . LYS A 1 429 ? -1.857 0.629 -57.088 1.00 49.25 426 LYS A CA 1
ATOM 3237 C C . LYS A 1 429 ? -3.361 0.583 -57.202 1.00 53.13 426 LYS A C 1
ATOM 3238 O O . LYS A 1 429 ? -3.873 0.120 -58.220 1.00 55.98 426 LYS A O 1
ATOM 3244 N N . ASP A 1 430 ? -4.051 1.059 -56.156 1.00 54.39 427 ASP A N 1
ATOM 3245 C CA . ASP A 1 430 ? -5.513 0.992 -56.060 1.00 55.00 427 ASP A CA 1
ATOM 3246 C C . ASP A 1 430 ? -6.208 1.613 -57.251 1.00 55.68 427 ASP A C 1
ATOM 3247 O O . ASP A 1 430 ? -7.210 1.072 -57.753 1.00 53.60 427 ASP A O 1
ATOM 3252 N N . LEU A 1 431 ? -5.652 2.734 -57.714 1.00 54.18 428 LEU A N 1
ATOM 3253 C CA . LEU A 1 431 ? -6.157 3.420 -58.903 1.00 62.71 428 LEU A CA 1
ATOM 3254 C C . LEU A 1 431 ? -5.890 2.628 -60.226 1.00 67.36 428 LEU A C 1
ATOM 3255 O O . LEU A 1 431 ? -5.476 3.207 -61.237 1.00 69.20 428 LEU A O 1
ATOM 3260 N N . PHE A 1 432 ? -6.132 1.308 -60.191 1.00 70.58 429 PHE A N 1
ATOM 3261 C CA . PHE A 1 432 ? -5.979 0.398 -61.349 1.00 70.54 429 PHE A CA 1
ATOM 3262 C C . PHE A 1 432 ? -7.287 0.182 -62.109 1.00 71.75 429 PHE A C 1
ATOM 3263 O O . PHE A 1 432 ? -7.533 0.819 -63.128 1.00 67.07 429 PHE A O 1
ATOM 3271 N N . PRO A 1 435 ? -11.486 -2.293 -62.779 1.00 70.45 432 PRO A N 1
ATOM 3272 C CA . PRO A 1 435 ? -12.026 -1.043 -62.234 1.00 70.30 432 PRO A CA 1
ATOM 3273 C C . PRO A 1 435 ? -11.222 -0.521 -61.023 1.00 68.89 432 PRO A C 1
ATOM 3274 O O . PRO A 1 435 ? -10.949 -1.301 -60.088 1.00 62.44 432 PRO A O 1
ATOM 3278 N N . PRO A 1 436 ? -10.855 0.791 -61.034 1.00 66.82 433 PRO A N 1
ATOM 3279 C CA . PRO A 1 436 ? -10.076 1.405 -59.945 1.00 70.26 433 PRO A CA 1
ATOM 3280 C C . PRO A 1 436 ? -10.699 1.162 -58.574 1.00 69.34 433 PRO A C 1
ATOM 3281 O O . PRO A 1 436 ? -11.928 1.160 -58.431 1.00 68.79 433 PRO A O 1
ATOM 3285 N N . SER A 1 437 ? -9.848 0.940 -57.581 1.00 67.33 434 SER A N 1
ATOM 3286 C CA . SER A 1 437 ? -10.322 0.550 -56.263 1.00 69.98 434 SER A CA 1
ATOM 3287 C C . SER A 1 437 ? -10.104 1.638 -55.217 1.00 65.52 434 SER A C 1
ATOM 3288 O O . SER A 1 437 ? -9.364 2.595 -55.448 1.00 66.38 434 SER A O 1
ATOM 3291 N N . TYR A 1 438 ? -10.785 1.485 -54.084 1.00 64.77 435 TYR A N 1
ATOM 3292 C CA . TYR A 1 438 ? -10.638 2.364 -52.926 1.00 68.88 435 TYR A CA 1
ATOM 3293 C C . TYR A 1 438 ? -10.687 1.494 -51.671 1.00 73.19 435 TYR A C 1
ATOM 3294 O O . TYR A 1 438 ? -10.874 1.998 -50.555 1.00 78.14 435 TYR A O 1
ATOM 3303 N N . LYS A 1 439 ? -10.498 0.186 -51.875 1.00 72.03 436 LYS A N 1
ATOM 3304 C CA . LYS A 1 439 ? -10.512 -0.808 -50.791 1.00 73.34 436 LYS A CA 1
ATOM 3305 C C . LYS A 1 439 ? -9.372 -0.618 -49.776 1.00 72.80 436 LYS A C 1
ATOM 3306 O O . LYS A 1 439 ? -9.586 -0.765 -48.566 1.00 71.52 436 LYS A O 1
ATOM 3312 N N . SER A 1 440 ? -8.182 -0.266 -50.276 1.00 70.34 437 SER A N 1
ATOM 3313 C CA . SER A 1 440 ? -6.965 -0.180 -49.453 1.00 67.61 437 SER A CA 1
ATOM 3314 C C . SER A 1 440 ? -7.009 0.915 -48.395 1.00 67.87 437 SER A C 1
ATOM 3315 O O . SER A 1 440 ? -7.680 1.940 -48.562 1.00 70.27 437 SER A O 1
ATOM 3318 N N . THR A 1 441 ? -6.288 0.675 -47.304 1.00 63.30 438 THR A N 1
ATOM 3319 C CA . THR A 1 441 ? -6.234 1.601 -46.187 1.00 58.78 438 THR A CA 1
ATOM 3320 C C . THR A 1 441 ? -4.782 1.857 -45.835 1.00 56.07 438 THR A C 1
ATOM 3321 O O . THR A 1 441 ? -4.029 0.926 -45.556 1.00 56.37 438 THR A O 1
ATOM 3325 N N . VAL A 1 442 ? -4.385 3.119 -45.860 1.00 49.68 439 VAL A N 1
ATOM 3326 C CA . VAL A 1 442 ? -3.061 3.474 -45.384 1.00 46.34 439 VAL A CA 1
ATOM 3327 C C . VAL A 1 442 ? -3.166 4.352 -44.152 1.00 43.18 439 VAL A C 1
ATOM 3328 O O . VAL A 1 442 ? -4.102 5.148 -44.008 1.00 39.98 439 VAL A O 1
ATOM 3332 N N . THR A 1 443 ? -2.190 4.189 -43.270 1.00 39.56 440 THR A N 1
ATOM 3333 C CA . THR A 1 443 ? -2.004 5.091 -42.164 1.00 38.01 440 THR A CA 1
ATOM 3334 C C . THR A 1 443 ? -1.113 6.225 -42.678 1.00 38.23 440 THR A C 1
ATOM 3335 O O . THR A 1 443 ? 0.025 5.985 -43.116 1.00 36.00 440 THR A O 1
ATOM 3339 N N . LEU A 1 444 ? -1.634 7.453 -42.648 1.00 37.41 441 LEU A N 1
ATOM 3340 C CA . LEU A 1 444 ? -0.832 8.614 -42.982 1.00 35.37 441 LEU A CA 1
ATOM 3341 C C . LEU A 1 444 ? 0.519 8.547 -42.241 1.00 39.39 441 LEU A C 1
ATOM 3342 O O . LEU A 1 444 ? 0.573 8.182 -41.053 1.00 34.98 441 LEU A O 1
ATOM 3347 N N . SER A 1 445 ? 1.591 8.897 -42.960 1.00 38.41 442 SER A N 1
ATOM 3348 C CA . SER A 1 445 ? 2.965 8.698 -42.505 1.00 39.93 442 SER A CA 1
ATOM 3349 C C . SER A 1 445 ? 3.278 9.402 -41.184 1.00 42.53 442 SER A C 1
ATOM 3350 O O . SER A 1 445 ? 4.120 8.949 -40.410 1.00 42.37 442 SER A O 1
ATOM 3353 N N . TRP A 1 446 ? 2.597 10.510 -40.924 1.00 45.68 443 TRP A N 1
ATOM 3354 C CA . TRP A 1 446 ? 2.919 11.332 -39.749 1.00 43.16 443 TRP A CA 1
ATOM 3355 C C . TRP A 1 446 ? 2.006 10.993 -38.594 1.00 43.89 443 TRP A C 1
ATOM 3356 O O . TRP A 1 446 ? 2.099 11.614 -37.525 1.00 38.74 443 TRP A O 1
ATOM 3367 N N . LYS A 1 447 ? 1.132 9.999 -38.805 1.00 41.97 444 LYS A N 1
ATOM 3368 C CA . LYS A 1 447 ? 0.178 9.517 -37.793 1.00 46.80 444 LYS A CA 1
ATOM 3369 C C . LYS A 1 447 ? 0.537 8.115 -37.269 1.00 52.58 444 LYS A C 1
ATOM 3370 O O . LYS A 1 447 ? 1.248 7.363 -37.934 1.00 55.45 444 LYS A O 1
ATOM 3376 N N . PRO A 1 448 ? 0.059 7.758 -36.061 1.00 58.15 445 PRO A N 1
ATOM 3377 C CA . PRO A 1 448 ? 0.226 6.369 -35.603 1.00 60.56 445 PRO A CA 1
ATOM 3378 C C . PRO A 1 448 ? -0.963 5.517 -36.049 1.00 67.94 445 PRO A C 1
ATOM 3379 O O . PRO A 1 448 ? -1.983 6.083 -36.476 1.00 70.96 445 PRO A O 1
ATOM 3383 N N . VAL A 1 449 ? -0.849 4.186 -35.962 1.00 70.17 446 VAL A N 1
ATOM 3384 C CA . VAL A 1 449 ? -2.030 3.308 -36.163 1.00 74.89 446 VAL A CA 1
ATOM 3385 C C . VAL A 1 449 ? -3.147 3.591 -35.146 1.00 77.03 446 VAL A C 1
ATOM 3386 O O . VAL A 1 449 ? -4.334 3.636 -35.498 1.00 77.46 446 VAL A O 1
#

Solvent-accessible surface area: 21503 Å² total; per-residue (Å²): 79,73,45,132,60,0,120,130,9,68,23,59,1,41,116,16,94,172,105,11,49,137,53,97,102,3,0,72,35,0,8,66,0,21,174,18,38,66,142,30,31,82,18,0,0,64,14,0,2,85,10,11,140,68,1,113,90,20,27,113,58,0,3,70,8,0,25,75,2,5,132,10,142,51,42,31,0,50,62,50,0,0,112,36,0,17,72,0,3,65,71,163,39,6,73,102,0,0,52,50,0,0,57,28,1,65,19,130,49,81,43,3,69,83,41,0,8,86,4,0,24,44,0,0,120,96,62,14,95,18,0,0,36,6,0,2,46,13,2,72,145,32,102,115,96,0,42,103,60,0,2,100,4,2,9,49,62,14,165,74,11,66,105,152,26,32,64,119,100,6,10,79,44,0,32,66,25,0,103,103,3,18,149,120,15,77,25,114,26,3,48,36,0,5,114,9,0,40,35,6,124,34,8,84,75,72,70,1,50,67,83,0,5,65,15,0,4,118,33,6,56,10,149,99,100,30,58,34,84,56,65,114,23,22,87,118,8,20,39,4,0,124,41,0,26,106,9,12,31,172,87,0,79,0,32,102,2,0,18,17,0,0,45,52,5,2,82,56,25,52,74,87,60,126,96,98,87,59,10,24,24,73,8,1,53,9,0,0,27,0,2,46,60,10,4,147,16,143,95,25,74,65,0,0,73,74,0,18,71,16,0,14,118,33,0,40,98,101,131,205,35,84,28,31,13,0,2,0,0,0,19,1,1,1,16,0,0,84,90,29,70,86,7,19,108,65,79,53,157,98,61,156,40,9,103,59,25,15,106,52,0,20,135,17,4,123,66,67,33,127,89,4,164,108,43,29,133,84,101,86,48,126,38,75,121,69,119,109,11,105,104,55,64,45,8,33,93,24,0,63,16,0,44,54,3,18,122,7,14,129,147,40,10,25,161,31,122,17,58,12,4,68,83,117,179

Foldseek 3Di:
DDPVLLVVLLVVCVVCVVNNLVCPVSLVVLLCLLVDDDVSLLSSLQSLLVCLVSCPVCLVSSVVSLVVQCPDPDVVSVQSSLLRLLSSCPDPCVLVSLQVLLVQCLDPPVSSNVSSLVSLVSSCQVPVLSNVNNLLCCLVPNDPSSVVSSLVSLLPPVVVDDVVSVDPVSLVSLVVSVVVSLVDDDLVSVLSSLSSNCPRPVLVDLVSLQVSLVSLCVQLPLVDAADQPDCVNVCSLLSSLVSSLVSADLSHAPASNLVSCQVHPLVSPDRDDDDDDDDVLSSLVSNLSRLLRHDDYPCLPVSLVSLVVSLDVQLDAPDDHDLSSNLSSLSSNLNSCQVPLVDLVVPDVCNVVVVRSLVVVVVVLVVLLVVLVVVPPPDDPVNCPPPVNVVSVLVNLSSVSSVVSSVQCPNRHSPDDHDNSVDDD

Organism: Homo sapiens (NCBI:txid9606)

B-factor: mean 47.65, std 16.99, range [19.42, 112.56]

Secondary structure (DSSP, 8-state):
--HHHHHHHHHHHHHTGGGGGGGHHHHHHHHHGGGS-HHHHHHHHHHHHHHGGG-GGGHHHHHHHHHHHHT-SSHHHHHHHHHHGGGG--TT-HHHHHHHHHHHTT---HHHHHHHHHHHHHHHHH-HHHHHHHHHHHHHHS-HHHHHHHHHHHHHHGGGS-TTTS-HHHHHHHHHHHHHHTTS--HHHHHHHHHHHHTSGGGSSHHHHHHHHHHHHHHHTTTS---SS-HHHHHHHHHHHHHHGGG-BTTB--HHHHHHIIIIIGGGTT--------HHHHHHHHHHHHHTT----TTHHHHHHHHHHHHHTTS-------HHHHHHHHHHHHHHHTT-THHHH----TTHHHHHHHHHHHHHHHHHHHHHHHHHTT--TTGGGSHHHHHHHHHHHHHHHHHHHHHH------------TTS--

GO terms:
  GO:0043066 negative regulation of apoptotic process (P, TAS)
  GO:0005515 protein binding (F, IPI)
  GO:0016607 nuclear speck (C, IDA)
  GO:0005634 nucleus (C, IDA)
  GO:0016020 membrane (C, HDA)
  GO:0003723 RNA binding (F, HDA)
  GO:0043066 negative regulation of apoptotic process (P, IMP)
  GO:0017134 fibroblast growth factor binding (F, IPI)

InterPro domains:
  IPR008383 Apoptosis inhibitory 5 [PF05918] (4-521)
  IPR008383 Apoptosis inhibitory 5 [PTHR12758] (1-522)
  IPR011989 Armadillo-like helical [G3DSA:1.25.10.10] (13-317)
  IPR016024 Armadillo-type fold [SSF48371] (39-468)

Radius of gyration: 31.16 Å; Cα contacts (8 Å, |Δi|>4): 493; chains: 1; bounding box: 48×49×98 Å

Sequence (425 aa):
PTVEELYRNYGILADATEQVGQHKDAYQVILDGVKGGTKEKRLAAQFIPKFFKHFPELADSAINAQLDLCEDEDVSIRRQAIKELPQFATGENLPRVADILTQLLQTDDSAEFNLVNNALLSIFKMDAKGTLGGLFSQILQGEDIVRERAIKFLSTKLKTLPDEVLTKEVEELILTESKKVLEDVTGEEFVLFMKILSGLKSLQTVSGRQQLVELVAEQADLEQTFNPSDPDCVDRLLQCTRQAVPLFSKNVHSTRFVTYFCEQVLPNLGTLTTPGLDIQLEVLKLLAEMSSFCGDMEKLETNLRKLFDKLLEYMPLPPKLQFSYVECLLYSFHQLGRKLPDFLTAKAEKLKDFKIRLQYFARGLQVYIRQLRLALQGKTGEALKTEENKIKVVALKITNNINVLIKDLFPPSYKSTVTLSWKPV

Nearest PDB structures (foldseek):
  3u0r-assembly1_A  TM=1.002E+00  e=2.147E-50  Homo sapiens
  3v6a-assembly1_A  TM=1.001E+00  e=2.983E-46  Homo sapiens
  6l4o-assembly1_A  TM=9.795E-01  e=1.017E-44  Homo sapiens
  9c5a-assembly1_b  TM=3.807E-01  e=4.633E-02  Homo sapiens
  9c59-assembly1_B  TM=2.410E-01  e=4.633E-02  Homo sapiens